Protein AF-A0A832K0Z1-F1 (afdb_monomer_lite)

Sequence (562 aa):
MSAGTPLAAMGTFWYVYLSALVFGLGACLGSFLNVCIHRIPRGCSVVTPGSHCPACQHAIAWYDNIPLVSFFALRARCRHCGGRIAPRYVTVELLTAVLFLLVWFKFGSPDSSRPLSLAPVTALVYVPVYWLVVFGLLLATFVDFEHMIIPDRVSLGGIAAGLLLSAVLPGLHGASGPWRGMAAAVLGAVVGAGTLWICGELGRLVLRKDAMGLGDVKLLGAIGAFFAEIDKFLADTKNDKFLAPWTDGLAKARRELGEATDWLITNALADPDQAGAASYDYLYLMALTALAATWAGVVATAKAKLDKGDGDKAFLETKIATARYFLARVLPESSAHLAKLRSGAAPVMALAASFVWGILSILLSPCHLASIPLIVGFIDEQGRISTKRAFVIALLFSLGILVTIGLIGLITAAAGRMMGDVGPWGNYLVAAVFIVVGLHLLDIVPLPFGGPGQPGMKRKGMLAAFILGLVFGVALGPCTFAYMAPMLAVVFSLAPSQLWYGILLLLVYGIGHCSVIVFAGTFTEAIQHFLNWNERSKGSVMVKKVCGVLVILAGVYMVFSK

Foldseek 3Di:
DDPDDPQQPDDPVRLVVVLVVLLQVLLLLLLLLVLLLVALVVVHDSPPDADADPPPRHHQDPVCSRGPPNCVVCVQADPPPRDGHDCSSNVSSNVSSVVLSVLCVQQDAPDPPDDDDHHYNPPPVCSVVVSLVVSLVSSQVSNCVVPVDGRPCSVVVNLVVCLVCQLVCVVVVVDPHSVVSNVVSVVVVCCLVVQLVVVQVVQCVVVVDNDDDSVVSSVVVVLVVVLVVLVVVLVVCVPPPVLVLLSVLLVVLSVLLVVLVVLCVVPCVVPVQLCVQLVVLNVLSVVLSVVSSVLSVLLVVLVVCVVVVHDDVVVSVVSVVVSVCCSVPPSVCSVVSSVSSNVGNVLVVLLVVLLVLLQCLQVLQLLNVVCLVVLLVLLVVLPDDDLVQLLLLLLLLLVLLVVLLVVVVVVVVVVVVVVVVVPLPVLLVLLVVLLVVLCCLQVNDVDVCDDPDPPPPPDDDNVSSNVNSNVSSVVCNSSSCVSCVVLVVVLVVCCVPHNPSSVSSVVSSSCSNSVVSSVSSSPSPVNVVVVVVVVVDCVSSVSSNVVSVVSNVVSVVSNVPD

Radius of gyration: 34.66 Å; chains: 1; bounding box: 70×63×98 Å

Structure (mmCIF, N/CA/C/O backbone):
data_AF-A0A832K0Z1-F1
#
_entry.id   AF-A0A832K0Z1-F1
#
loop_
_atom_site.group_PDB
_atom_site.id
_atom_site.type_symbol
_atom_site.label_atom_id
_atom_site.label_alt_id
_atom_site.label_comp_id
_atom_site.label_asym_id
_atom_site.label_entity_id
_atom_site.label_seq_id
_atom_site.pdbx_PDB_ins_code
_atom_site.Cartn_x
_atom_site.Cartn_y
_atom_site.Cartn_z
_atom_site.occupancy
_atom_site.B_iso_or_equiv
_atom_site.auth_seq_id
_atom_site.auth_comp_id
_atom_site.auth_asym_id
_atom_site.auth_atom_id
_atom_site.pdbx_PDB_model_num
ATOM 1 N N . MET A 1 1 ? 27.753 13.240 -47.740 1.00 33.22 1 MET A N 1
ATOM 2 C CA . MET A 1 1 ? 27.176 14.454 -47.123 1.00 33.22 1 MET A CA 1
ATOM 3 C C . MET A 1 1 ? 25.951 14.021 -46.331 1.00 33.22 1 MET A C 1
ATOM 5 O O . MET A 1 1 ? 24.882 13.861 -46.902 1.00 33.22 1 MET A O 1
ATOM 9 N N . SER A 1 2 ? 26.134 13.673 -45.057 1.00 31.44 2 SER A N 1
ATOM 10 C CA . SER A 1 2 ? 25.045 13.246 -44.174 1.00 31.44 2 SER A CA 1
ATOM 11 C C . SER A 1 2 ? 24.226 14.466 -43.771 1.00 31.44 2 SER A C 1
ATOM 13 O O . SER A 1 2 ? 24.762 15.393 -43.169 1.00 31.44 2 SER A O 1
ATOM 15 N N . ALA A 1 3 ? 22.940 14.471 -44.119 1.00 34.50 3 ALA A N 1
ATOM 16 C CA . ALA A 1 3 ? 21.990 15.464 -43.646 1.00 34.50 3 ALA A CA 1
ATOM 17 C C . ALA A 1 3 ? 21.943 15.412 -42.110 1.00 34.50 3 ALA A C 1
ATOM 19 O O . ALA A 1 3 ? 21.364 14.494 -41.529 1.00 34.50 3 ALA A O 1
ATOM 20 N N . GLY A 1 4 ? 22.612 16.361 -41.453 1.00 40.56 4 GLY A N 1
ATOM 21 C CA . GLY A 1 4 ? 22.452 16.585 -40.021 1.00 40.56 4 GLY A CA 1
ATOM 22 C C . GLY A 1 4 ? 20.985 16.889 -39.736 1.00 40.56 4 GLY A C 1
ATOM 23 O O . GLY A 1 4 ? 20.356 17.665 -40.457 1.00 40.56 4 GLY A O 1
ATOM 24 N N . THR A 1 5 ? 20.409 16.245 -38.723 1.00 49.22 5 THR A N 1
ATOM 25 C CA . THR A 1 5 ? 19.033 16.529 -38.316 1.00 49.22 5 THR A CA 1
ATOM 26 C C . THR A 1 5 ? 18.926 18.006 -37.903 1.00 49.22 5 THR A C 1
ATOM 28 O O . THR A 1 5 ? 19.802 18.506 -37.195 1.00 49.22 5 THR A O 1
ATOM 31 N N . PRO A 1 6 ? 17.866 18.734 -38.301 1.00 49.72 6 PRO A N 1
ATOM 32 C CA . PRO A 1 6 ? 17.758 20.185 -38.093 1.00 49.72 6 PRO A CA 1
ATOM 33 C C . PRO A 1 6 ? 17.802 20.627 -36.615 1.00 49.72 6 PRO A C 1
ATOM 35 O O . PRO A 1 6 ? 18.043 21.798 -36.335 1.00 49.72 6 PRO A O 1
ATOM 38 N N . LEU A 1 7 ? 17.632 19.703 -35.658 1.00 49.31 7 LEU A N 1
ATOM 39 C CA . LEU A 1 7 ? 17.769 19.971 -34.219 1.00 49.31 7 LEU A CA 1
ATOM 40 C C . LEU A 1 7 ? 19.206 20.001 -33.693 1.00 49.31 7 LEU A C 1
ATOM 42 O O . LEU A 1 7 ? 19.430 20.582 -32.631 1.00 49.31 7 LEU A O 1
ATOM 46 N N . ALA A 1 8 ? 20.169 19.399 -34.394 1.00 46.59 8 ALA A N 1
ATOM 47 C CA . ALA A 1 8 ? 21.570 19.423 -33.969 1.00 46.59 8 ALA A CA 1
ATOM 48 C C . ALA A 1 8 ? 22.172 20.842 -34.050 1.00 46.59 8 ALA A C 1
ATOM 50 O O . ALA A 1 8 ? 23.127 21.144 -33.349 1.00 46.59 8 ALA A O 1
ATOM 51 N N . ALA A 1 9 ? 21.567 21.731 -34.848 1.00 47.88 9 ALA A N 1
ATOM 52 C CA . ALA A 1 9 ? 21.962 23.132 -34.996 1.00 47.88 9 ALA A CA 1
ATOM 53 C C . ALA A 1 9 ? 21.163 24.108 -34.101 1.00 47.88 9 ALA A C 1
ATOM 55 O O . ALA A 1 9 ? 21.347 25.322 -34.192 1.00 47.88 9 ALA A O 1
ATOM 56 N N . MET A 1 10 ? 20.249 23.622 -33.249 1.00 57.31 10 MET A N 1
ATOM 57 C CA . MET A 1 10 ? 19.430 24.498 -32.402 1.00 57.31 10 MET A CA 1
ATOM 58 C C . MET A 1 10 ? 20.206 24.965 -31.167 1.00 57.31 10 MET A C 1
ATOM 60 O O . MET A 1 10 ? 20.508 24.182 -30.258 1.00 57.31 10 MET A O 1
ATOM 64 N N . GLY A 1 11 ? 20.473 26.272 -31.101 1.00 60.84 11 GLY A N 1
ATOM 65 C CA . GLY A 1 11 ? 21.046 26.923 -29.923 1.00 60.84 11 GLY A CA 1
ATOM 66 C C . GLY A 1 11 ? 20.233 26.655 -28.648 1.00 60.84 11 GLY A C 1
ATOM 67 O O . GLY A 1 11 ? 19.030 26.392 -28.696 1.00 60.84 11 GLY A O 1
ATOM 68 N N . THR A 1 12 ? 20.888 26.725 -27.485 1.00 66.75 12 THR A N 1
ATOM 69 C CA . THR A 1 12 ? 20.299 26.393 -26.167 1.00 66.75 12 THR A CA 1
ATOM 70 C C . THR A 1 12 ? 19.013 27.157 -25.870 1.00 66.75 12 THR A C 1
ATOM 72 O O . THR A 1 12 ? 18.076 26.587 -25.318 1.00 66.75 12 THR A O 1
ATOM 75 N N . PHE A 1 13 ? 18.921 28.403 -26.335 1.00 71.81 13 PHE A N 1
ATOM 76 C CA . PHE A 1 13 ? 17.697 29.197 -26.279 1.00 71.81 13 PHE A CA 1
ATOM 77 C C . PHE A 1 13 ? 16.500 28.501 -26.953 1.00 71.81 13 PHE A C 1
ATOM 79 O O . PHE A 1 13 ? 15.427 28.396 -26.365 1.00 71.81 13 PHE A O 1
ATOM 86 N N . TRP A 1 14 ? 16.691 27.963 -28.159 1.00 73.56 14 TRP A N 1
ATOM 87 C CA . TRP A 1 14 ? 15.630 27.333 -28.947 1.00 73.56 14 TRP A CA 1
ATOM 88 C C . TRP A 1 14 ? 15.190 25.986 -28.389 1.00 73.56 14 TRP A C 1
ATOM 90 O O . TRP A 1 14 ? 14.004 25.666 -28.403 1.00 73.56 14 TRP A O 1
ATOM 100 N N . TYR A 1 15 ? 16.118 25.241 -27.796 1.00 72.81 15 TYR A N 1
ATOM 101 C CA . TYR A 1 15 ? 15.786 24.017 -27.079 1.00 72.81 15 TYR A CA 1
ATOM 102 C C . TYR A 1 15 ? 14.936 24.284 -25.829 1.00 72.81 15 TYR A C 1
ATOM 104 O O . TYR A 1 15 ? 13.925 23.614 -25.615 1.00 72.81 15 TYR A O 1
ATOM 112 N N . VAL A 1 16 ? 15.313 25.279 -25.018 1.00 77.44 16 VAL A N 1
ATOM 113 C CA . VAL A 1 16 ? 14.545 25.672 -23.825 1.00 77.44 16 VAL A CA 1
ATOM 114 C C . VAL A 1 16 ? 13.165 26.192 -24.223 1.00 77.44 16 VAL A C 1
ATOM 116 O O . VAL A 1 16 ? 12.166 25.775 -23.641 1.00 77.44 16 VAL A O 1
ATOM 119 N N . TYR A 1 17 ? 13.097 27.031 -25.256 1.00 81.12 17 TYR A N 1
ATOM 120 C CA . TYR A 1 17 ? 11.842 27.554 -25.785 1.00 81.12 17 TYR A CA 1
ATOM 121 C C . TYR A 1 17 ? 10.898 26.438 -26.262 1.00 81.12 17 TYR A C 1
ATOM 123 O O . TYR A 1 17 ? 9.751 26.377 -25.823 1.00 81.12 17 TYR A O 1
ATOM 131 N N . LEU A 1 18 ? 11.378 25.504 -27.091 1.00 83.38 18 LEU A N 1
ATOM 132 C CA . LEU A 1 18 ? 10.570 24.368 -27.543 1.00 83.38 18 LEU A CA 1
ATOM 133 C C . LEU A 1 18 ? 10.143 23.460 -26.389 1.00 83.38 18 LEU A C 1
ATOM 135 O O . LEU A 1 18 ? 9.006 23.007 -26.361 1.00 83.38 18 LEU A O 1
ATOM 139 N N . SER A 1 19 ? 11.021 23.225 -25.415 1.00 84.75 19 SER A N 1
ATOM 140 C CA . SER A 1 19 ? 10.693 22.427 -24.229 1.00 84.75 19 SER A CA 1
ATOM 141 C C . SER A 1 19 ? 9.574 23.080 -23.408 1.00 84.75 19 SER A C 1
ATOM 143 O O . SER A 1 19 ? 8.658 22.396 -22.955 1.00 84.75 19 SER A O 1
ATOM 145 N N . ALA A 1 20 ? 9.593 24.411 -23.276 1.00 87.75 20 ALA A N 1
ATOM 146 C CA . ALA A 1 20 ? 8.511 25.162 -22.647 1.00 87.75 20 ALA A CA 1
ATOM 147 C C . ALA A 1 20 ? 7.203 25.073 -23.453 1.00 87.75 20 ALA A C 1
ATOM 149 O O . ALA A 1 20 ? 6.137 24.888 -22.865 1.00 87.75 20 ALA A O 1
ATOM 150 N N . LEU A 1 21 ? 7.272 25.128 -24.789 1.00 90.31 21 LEU A N 1
ATOM 151 C CA . LEU A 1 21 ? 6.102 24.923 -25.649 1.00 90.31 21 LEU A CA 1
ATOM 152 C C . LEU A 1 21 ? 5.527 23.508 -25.525 1.00 90.31 21 LEU A C 1
ATOM 154 O O . LEU A 1 21 ? 4.311 23.359 -25.453 1.00 90.31 21 LEU A O 1
ATOM 158 N N . VAL A 1 22 ? 6.372 22.477 -25.459 1.00 90.25 22 VAL A N 1
ATOM 159 C CA . VAL A 1 22 ? 5.945 21.084 -25.252 1.00 90.25 22 VAL A CA 1
ATOM 160 C C . VAL A 1 22 ? 5.261 20.919 -23.903 1.00 90.25 22 VAL A C 1
ATOM 162 O O . VAL A 1 22 ? 4.205 20.295 -23.825 1.00 90.25 22 VAL A O 1
ATOM 165 N N . PHE A 1 23 ? 5.832 21.499 -22.848 1.00 93.62 23 PHE A N 1
ATOM 166 C CA . PHE A 1 23 ? 5.215 21.488 -21.528 1.00 93.62 23 PHE A CA 1
ATOM 167 C C . PHE A 1 23 ? 3.840 22.173 -21.556 1.00 93.62 23 PHE A C 1
ATOM 169 O O . PHE A 1 23 ? 2.861 21.609 -21.069 1.00 93.62 23 PHE A O 1
ATOM 176 N N . GLY A 1 24 ? 3.741 23.346 -22.192 1.00 94.19 24 GLY A N 1
ATOM 177 C CA . GLY A 1 24 ? 2.475 24.057 -22.378 1.00 94.19 24 GLY A CA 1
ATOM 178 C C . GLY A 1 24 ? 1.447 23.245 -23.172 1.00 94.19 24 GLY A C 1
ATOM 179 O O . GLY A 1 24 ? 0.300 23.124 -22.750 1.00 94.19 24 GLY A O 1
ATOM 180 N N . LEU A 1 25 ? 1.862 22.621 -24.279 1.00 94.50 25 LEU A N 1
ATOM 181 C CA . LEU A 1 25 ? 1.017 21.736 -25.083 1.00 94.50 25 LEU A CA 1
ATOM 182 C C . LEU A 1 25 ? 0.507 20.547 -24.261 1.00 94.50 25 LEU A C 1
ATOM 184 O O . LEU A 1 25 ? -0.684 20.244 -24.298 1.00 94.50 25 LEU A O 1
ATOM 188 N N . GLY A 1 26 ? 1.390 19.894 -23.503 1.00 94.94 26 GLY A N 1
ATOM 189 C CA . GLY A 1 26 ? 1.024 18.785 -22.630 1.00 94.94 26 GLY A CA 1
ATOM 190 C C . GLY A 1 26 ? 0.045 19.210 -21.533 1.00 94.94 26 GLY A C 1
ATOM 191 O O . GLY A 1 26 ? -0.903 18.480 -21.256 1.00 94.94 26 GLY A O 1
ATOM 192 N N . ALA A 1 27 ? 0.190 20.416 -20.976 1.00 95.06 27 ALA A N 1
ATOM 193 C CA . ALA A 1 27 ? -0.764 20.962 -20.012 1.00 95.06 27 ALA A CA 1
ATOM 194 C C . ALA A 1 27 ? -2.139 21.240 -20.655 1.00 95.06 27 ALA A C 1
ATOM 196 O O . ALA A 1 27 ? -3.169 20.875 -20.087 1.00 95.06 27 ALA A O 1
ATOM 197 N N . CYS A 1 28 ? -2.176 21.805 -21.868 1.00 94.12 28 CYS A N 1
ATOM 198 C CA . CYS A 1 28 ? -3.414 22.017 -22.630 1.00 94.12 28 CYS A CA 1
ATOM 199 C C . CYS A 1 28 ? -4.123 20.697 -22.965 1.00 94.12 28 CYS A C 1
ATOM 201 O O . CYS A 1 28 ? -5.333 20.571 -22.770 1.00 94.12 28 CYS A O 1
ATOM 203 N N . LEU A 1 29 ? -3.373 19.692 -23.426 1.00 95.00 29 LEU A N 1
ATOM 204 C CA . LEU A 1 29 ? -3.913 18.362 -23.704 1.00 95.00 29 LEU A CA 1
ATOM 205 C C . LEU A 1 29 ? -4.348 17.642 -22.424 1.00 95.00 29 LEU A C 1
ATOM 207 O O . LEU A 1 29 ? -5.360 16.952 -22.449 1.00 95.00 29 LEU A O 1
ATOM 211 N N . GLY A 1 30 ? -3.662 17.851 -21.299 1.00 94.50 30 GLY A N 1
ATOM 212 C CA . GLY A 1 30 ? -4.098 17.368 -19.986 1.00 94.50 30 GLY A CA 1
ATOM 213 C C . GLY A 1 30 ? -5.402 18.024 -19.514 1.00 94.50 30 GLY A C 1
ATOM 214 O O . GLY A 1 30 ? -6.266 17.361 -18.941 1.00 94.50 30 GLY A O 1
ATOM 215 N N . SER A 1 31 ? -5.611 19.305 -19.821 1.00 92.94 31 SER A N 1
ATOM 216 C CA . SER A 1 31 ? -6.884 19.985 -19.549 1.00 92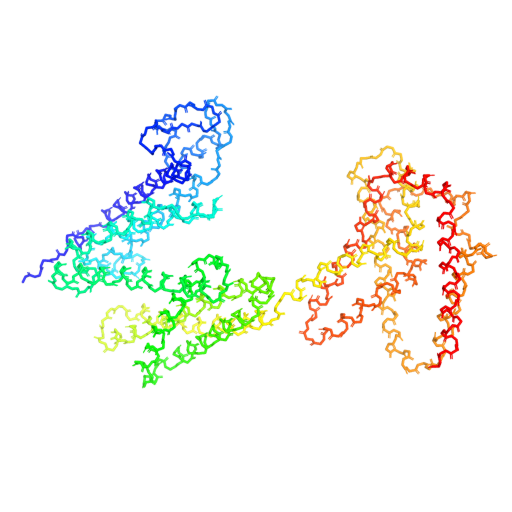.94 31 SER A CA 1
ATOM 217 C C . SER A 1 31 ? -8.021 19.395 -20.394 1.00 92.94 31 SER A C 1
ATOM 219 O O . SER A 1 31 ? -9.090 19.072 -19.872 1.00 92.94 31 SER A O 1
ATOM 221 N N . PHE A 1 32 ? -7.769 19.115 -21.678 1.00 93.25 32 PHE A N 1
ATOM 222 C CA . PHE A 1 32 ? -8.713 18.376 -22.524 1.00 93.25 32 PHE A CA 1
ATOM 223 C C . PHE A 1 32 ? -8.950 16.939 -22.027 1.00 93.25 32 PHE A C 1
ATOM 225 O O . PHE A 1 32 ? -10.080 16.451 -22.038 1.00 93.25 32 PHE A O 1
ATOM 232 N N . LEU A 1 33 ? -7.917 16.272 -21.508 1.00 93.12 33 LEU A N 1
ATOM 233 C CA . LEU A 1 33 ? -8.021 14.927 -20.951 1.00 93.12 33 LEU A CA 1
ATOM 234 C C . LEU A 1 33 ? -9.003 14.872 -19.774 1.00 93.12 33 LEU A C 1
ATOM 236 O O . LEU A 1 33 ? -9.778 13.925 -19.679 1.00 93.12 33 LEU A O 1
ATOM 240 N N . ASN A 1 34 ? -9.064 15.912 -18.935 1.00 92.19 34 ASN A N 1
ATOM 241 C CA . ASN A 1 34 ? -10.079 16.018 -17.881 1.00 92.19 34 ASN A CA 1
ATOM 242 C C . ASN A 1 34 ? -11.516 16.028 -18.436 1.00 92.19 34 ASN A C 1
ATOM 244 O O . ASN A 1 34 ? -12.415 15.443 -17.824 1.00 92.19 34 ASN A O 1
ATOM 248 N N . VAL A 1 35 ? -11.742 16.651 -19.599 1.00 91.00 35 VAL A N 1
ATOM 249 C CA . VAL A 1 35 ? -13.040 16.611 -20.294 1.00 91.00 35 VAL A CA 1
ATOM 250 C C . VAL A 1 35 ? -13.340 15.187 -20.760 1.00 91.00 35 VAL A C 1
ATOM 252 O O . VAL A 1 35 ? -14.440 14.686 -20.518 1.00 91.00 35 VAL A O 1
ATOM 255 N N . CYS A 1 36 ? -12.361 14.513 -21.367 1.00 90.81 36 CYS A N 1
ATOM 256 C CA . CYS A 1 36 ? -12.483 13.126 -21.815 1.00 90.81 36 CYS A CA 1
ATOM 257 C C . CYS A 1 36 ? -12.795 12.164 -20.657 1.00 90.81 36 CYS A C 1
ATOM 259 O O . CYS A 1 36 ? -13.763 11.410 -20.751 1.00 90.81 36 CYS A O 1
ATOM 261 N N . ILE A 1 37 ? -12.042 12.240 -19.553 1.00 90.94 37 ILE A N 1
ATOM 262 C CA . ILE A 1 37 ? -12.227 11.409 -18.350 1.00 90.94 37 ILE A CA 1
ATOM 263 C C . ILE A 1 37 ? -13.640 11.587 -17.790 1.00 90.94 37 ILE A C 1
ATOM 265 O O . ILE A 1 37 ? -14.306 10.617 -17.442 1.00 90.94 37 ILE A O 1
ATOM 269 N N . HIS A 1 38 ? -14.143 12.823 -17.745 1.00 88.12 38 HIS A N 1
ATOM 270 C CA . HIS A 1 38 ? -15.476 13.076 -17.216 1.00 88.12 38 HIS A CA 1
ATOM 271 C C . HIS A 1 38 ? -16.596 12.603 -18.160 1.00 88.12 38 HIS A C 1
ATOM 273 O O . HIS A 1 38 ? -17.586 12.031 -17.696 1.00 88.12 38 HIS A O 1
ATOM 279 N N . ARG A 1 39 ? -16.472 12.852 -19.471 1.00 89.31 39 ARG A N 1
ATOM 280 C CA . ARG A 1 39 ? -17.581 12.719 -20.434 1.00 89.31 39 ARG A CA 1
ATOM 281 C C . ARG A 1 39 ? -17.671 11.364 -21.127 1.00 89.31 39 ARG A C 1
ATOM 283 O O . ARG A 1 39 ? -18.786 10.895 -21.341 1.00 89.31 39 ARG A O 1
ATOM 290 N N . ILE A 1 40 ? -16.544 10.732 -21.459 1.00 88.38 40 ILE A N 1
ATOM 291 C CA . ILE A 1 40 ? -16.526 9.468 -22.217 1.00 88.38 40 ILE A CA 1
ATOM 292 C C . ILE A 1 40 ? -17.253 8.334 -21.474 1.00 88.38 40 ILE A C 1
ATOM 294 O O . ILE A 1 40 ? -18.103 7.702 -22.103 1.00 88.38 40 ILE A O 1
ATOM 298 N N . PRO A 1 41 ? -17.034 8.107 -20.161 1.00 86.00 41 PRO A N 1
ATOM 299 C CA . PRO A 1 41 ? -17.744 7.057 -19.417 1.00 86.00 41 PRO A CA 1
ATOM 300 C C . PRO A 1 41 ? -19.250 7.314 -19.309 1.00 86.00 41 PRO A C 1
ATOM 302 O O . PRO A 1 41 ? -20.037 6.390 -19.151 1.00 86.00 41 PRO A O 1
ATOM 305 N N . ARG A 1 42 ? -19.657 8.586 -19.404 1.00 85.81 42 ARG A N 1
ATOM 306 C CA . ARG A 1 42 ? -21.053 9.037 -19.299 1.00 85.81 42 ARG A CA 1
ATOM 307 C C . ARG A 1 42 ? -21.763 9.098 -20.656 1.00 85.81 42 ARG A C 1
ATOM 309 O O . ARG A 1 42 ? -22.910 9.519 -20.717 1.00 85.81 42 ARG A O 1
ATOM 316 N N . GLY A 1 43 ? -21.085 8.729 -21.747 1.00 83.62 43 GLY A N 1
ATOM 317 C CA . GLY A 1 43 ? -21.636 8.791 -23.104 1.00 83.62 43 GLY A CA 1
ATOM 318 C C . GLY A 1 43 ? -21.855 10.212 -23.643 1.00 83.62 43 GLY A C 1
ATOM 319 O O . GLY A 1 43 ? -22.454 10.369 -24.706 1.00 83.62 43 GLY A O 1
ATOM 320 N N . CYS A 1 44 ? -21.361 11.245 -22.955 1.00 85.00 44 CYS A N 1
ATOM 321 C CA . CYS A 1 44 ? -21.541 12.643 -23.344 1.00 85.00 44 CYS A CA 1
ATOM 322 C C . CYS A 1 44 ? -20.598 13.043 -24.493 1.00 85.00 44 CYS A C 1
ATOM 324 O O . CYS A 1 44 ? -19.491 12.517 -24.632 1.00 85.00 44 CYS A O 1
ATOM 326 N N . SER A 1 45 ? -21.002 14.033 -25.295 1.00 86.50 45 SER A N 1
ATOM 327 C CA . SER A 1 45 ? -20.142 14.600 -26.344 1.00 86.50 45 SER A CA 1
ATOM 328 C C . SER A 1 45 ? -18.950 15.356 -25.743 1.00 86.50 45 SER A C 1
ATOM 330 O O . SER A 1 45 ? -19.103 16.186 -24.845 1.00 86.50 45 SER A O 1
ATOM 332 N N . VAL A 1 46 ? -17.747 15.089 -26.258 1.00 87.38 46 VAL A N 1
ATOM 333 C CA . VAL A 1 46 ? -16.505 15.789 -25.870 1.00 87.38 46 VAL A CA 1
ATOM 334 C C . VAL A 1 46 ? -16.322 17.128 -26.589 1.00 87.38 46 VAL A C 1
ATOM 336 O O . VAL A 1 46 ? -15.518 17.940 -26.148 1.00 87.38 46 VAL A O 1
ATOM 339 N N . VAL A 1 47 ? -17.072 17.364 -27.670 1.00 86.06 47 VAL A N 1
ATOM 340 C CA . VAL A 1 47 ? -16.932 18.554 -28.527 1.00 86.06 47 VAL A CA 1
ATOM 341 C C . VAL A 1 47 ? -17.942 19.635 -28.147 1.00 86.06 47 VAL A C 1
ATOM 343 O O . VAL A 1 47 ? -17.602 20.813 -28.099 1.00 86.06 47 VAL A O 1
ATOM 346 N N . THR A 1 48 ? -19.184 19.247 -27.850 1.00 81.56 48 THR A N 1
ATOM 347 C CA . THR A 1 48 ? -20.288 20.182 -27.590 1.00 81.56 48 THR A CA 1
ATOM 348 C C . THR A 1 48 ? -21.139 19.713 -26.410 1.00 81.56 48 THR A C 1
ATOM 350 O O . THR A 1 48 ? -21.527 18.544 -26.394 1.00 81.56 48 THR A O 1
ATOM 353 N N . PRO A 1 49 ? -21.494 20.585 -25.450 1.00 83.38 49 PRO A N 1
ATOM 354 C CA . PRO A 1 49 ? -21.117 21.998 -25.331 1.00 83.38 49 PRO A CA 1
ATOM 355 C C . PRO A 1 49 ? -19.694 22.172 -24.741 1.00 83.38 49 PRO A C 1
ATOM 357 O O . PRO A 1 49 ? -19.037 21.173 -24.433 1.00 83.38 49 PRO A O 1
ATOM 360 N N . GLY A 1 50 ? -19.183 23.411 -24.678 1.00 83.62 50 GLY A N 1
ATOM 361 C CA . GLY A 1 50 ? -17.797 23.744 -24.285 1.00 83.62 50 GLY A CA 1
ATOM 362 C C . GLY A 1 50 ? -17.416 23.364 -22.842 1.00 83.62 50 GLY A C 1
ATOM 363 O O . GLY A 1 50 ? -18.052 22.528 -22.217 1.00 83.62 50 GLY A O 1
ATOM 364 N N . SER A 1 51 ? -16.353 23.923 -22.265 1.00 84.00 51 SER A N 1
ATOM 365 C CA . SER A 1 51 ? -16.042 23.664 -20.845 1.00 84.00 51 SER A CA 1
ATOM 366 C C . SER A 1 51 ? -17.029 24.408 -19.936 1.00 84.00 51 SER A C 1
ATOM 368 O O . SER A 1 51 ? -17.238 25.608 -20.104 1.00 84.00 51 SER A O 1
ATOM 370 N N . HIS A 1 52 ? -17.624 23.725 -18.956 1.00 87.50 52 HIS A N 1
ATOM 371 C CA . HIS A 1 52 ? -18.566 24.321 -17.996 1.00 87.50 52 HIS A CA 1
ATOM 372 C C . HIS A 1 52 ? -18.320 23.795 -16.587 1.00 87.50 52 HIS A C 1
ATOM 374 O O . HIS A 1 52 ? -17.835 22.678 -16.393 1.00 87.50 52 HIS A O 1
ATOM 380 N N . CYS A 1 53 ? -18.690 24.598 -15.592 1.00 84.69 53 CYS A N 1
ATOM 381 C CA . CYS A 1 53 ? -18.607 24.186 -14.199 1.00 84.69 53 CYS A CA 1
ATOM 382 C C . CYS A 1 53 ? -19.631 23.073 -13.903 1.00 84.69 53 CYS A C 1
ATOM 384 O O . CYS A 1 53 ? -20.817 23.274 -14.157 1.00 84.69 53 CYS A O 1
ATOM 386 N N . PRO A 1 54 ? -19.244 21.940 -13.288 1.00 80.25 54 PRO A N 1
ATOM 387 C CA . PRO A 1 54 ? -20.185 20.859 -12.987 1.00 80.25 54 PRO A CA 1
ATOM 388 C C . PRO A 1 54 ? -21.259 21.254 -11.959 1.00 80.25 54 PRO A C 1
ATOM 390 O O . PRO A 1 54 ? -22.343 20.681 -11.972 1.00 80.25 54 PRO A O 1
ATOM 393 N N . ALA A 1 55 ? -20.984 22.238 -11.092 1.00 82.56 55 ALA A N 1
ATOM 394 C CA . ALA A 1 55 ? -21.910 22.663 -10.041 1.00 82.56 55 ALA A CA 1
ATOM 395 C C . ALA A 1 55 ? -22.975 23.657 -10.532 1.00 82.56 55 ALA A C 1
ATOM 397 O O . ALA A 1 55 ? -24.142 23.512 -10.191 1.00 82.56 55 ALA A O 1
ATOM 398 N N . CYS A 1 56 ? -22.588 24.668 -11.318 1.00 85.88 56 CYS A N 1
ATOM 399 C CA . CYS A 1 56 ? -23.509 25.722 -11.769 1.00 85.88 56 CYS A CA 1
ATOM 400 C C . CYS A 1 56 ? -23.793 25.720 -13.273 1.00 85.88 56 CYS A C 1
ATOM 402 O O . CYS A 1 56 ? -24.548 26.566 -13.736 1.00 85.88 56 CYS A O 1
ATOM 404 N N . GLN A 1 57 ? -23.167 24.821 -14.039 1.00 85.69 57 GLN A N 1
ATOM 405 C CA . GLN A 1 57 ? -23.306 24.688 -15.497 1.00 85.69 57 GLN A CA 1
ATOM 406 C C . GLN A 1 57 ? -22.962 25.953 -16.306 1.00 85.69 57 GLN A C 1
ATOM 408 O O . GLN A 1 57 ? -23.132 25.977 -17.521 1.00 85.69 57 GLN A O 1
ATOM 413 N N . HIS A 1 58 ? -22.415 26.991 -15.665 1.00 86.94 58 HIS A N 1
ATOM 414 C CA . HIS A 1 58 ? -21.947 28.188 -16.353 1.00 86.94 58 HIS A CA 1
ATOM 415 C C . HIS A 1 58 ? -20.714 27.862 -17.204 1.00 86.94 58 HIS A C 1
ATOM 417 O O . HIS A 1 58 ? -19.816 27.134 -16.756 1.00 86.94 58 HIS A O 1
ATOM 423 N N . ALA A 1 59 ? -20.671 28.408 -18.421 1.00 87.44 59 ALA A N 1
ATOM 424 C CA . ALA A 1 59 ? -19.542 28.251 -19.329 1.00 87.44 59 ALA A CA 1
ATOM 425 C C . ALA A 1 59 ? -18.272 28.859 -18.713 1.00 87.44 59 ALA A C 1
ATOM 427 O O . ALA A 1 59 ? -18.291 29.966 -18.177 1.00 87.44 59 ALA A O 1
ATOM 428 N N . ILE A 1 60 ? -17.164 28.122 -18.763 1.00 85.50 60 ILE A N 1
ATOM 429 C CA . ILE A 1 60 ? -15.880 28.575 -18.223 1.00 85.50 60 ILE A CA 1
ATOM 430 C C . ILE A 1 60 ? -15.238 29.506 -19.254 1.00 85.50 60 ILE A C 1
ATOM 432 O O . ILE A 1 60 ? -15.041 29.123 -20.408 1.00 85.50 60 ILE A O 1
ATOM 436 N N . ALA A 1 61 ? -14.911 30.733 -18.841 1.00 86.81 61 ALA A N 1
ATOM 437 C CA . ALA A 1 61 ? -14.189 31.679 -19.684 1.00 86.81 61 ALA A CA 1
ATOM 438 C C . ALA A 1 61 ? -12.796 31.134 -20.037 1.00 86.81 61 ALA A C 1
ATOM 440 O O . ALA A 1 61 ? -12.162 30.460 -19.228 1.00 86.81 61 ALA A O 1
ATOM 441 N N . TRP A 1 62 ? -12.282 31.460 -21.225 1.00 86.19 62 TRP A N 1
ATOM 442 C CA . TRP A 1 62 ? -11.013 30.906 -21.715 1.00 86.19 62 TRP A CA 1
ATOM 443 C C . TRP A 1 62 ? -9.825 31.159 -20.764 1.00 86.19 62 TRP A C 1
ATOM 445 O O . TRP A 1 62 ? -8.982 30.282 -20.601 1.00 86.19 62 TRP A O 1
ATOM 455 N N . TYR A 1 63 ? -9.783 32.311 -20.082 1.00 87.00 63 TYR A N 1
ATOM 456 C CA . TYR A 1 63 ? -8.731 32.658 -19.113 1.00 87.00 63 TYR A CA 1
ATOM 457 C C . TYR A 1 63 ? -8.889 31.957 -17.751 1.00 87.00 63 TYR A C 1
ATOM 459 O O . TYR A 1 63 ? -7.928 31.841 -16.991 1.00 87.00 63 TYR A O 1
ATOM 467 N N . ASP A 1 64 ? -10.089 31.464 -17.436 1.00 86.12 64 ASP A N 1
ATOM 468 C CA . ASP A 1 64 ? -10.350 30.616 -16.268 1.00 86.12 64 ASP A CA 1
ATOM 469 C C . ASP A 1 64 ? -10.069 29.128 -16.577 1.00 86.12 64 ASP A C 1
ATOM 471 O O . ASP A 1 64 ? -10.168 28.286 -15.686 1.00 86.12 64 ASP A O 1
ATOM 475 N N . ASN A 1 65 ? -9.682 28.816 -17.821 1.00 87.31 65 ASN A N 1
ATOM 476 C CA . ASN A 1 65 ? -9.316 27.484 -18.301 1.00 87.31 65 ASN A CA 1
ATOM 477 C C . ASN A 1 65 ? -7.826 27.382 -18.700 1.00 87.31 65 ASN A C 1
ATOM 479 O O . ASN A 1 65 ? -7.462 26.501 -19.477 1.00 87.31 65 ASN A O 1
ATOM 483 N N . ILE A 1 66 ? -6.967 28.294 -18.218 1.00 90.94 66 ILE A N 1
ATOM 484 C CA . ILE A 1 66 ? -5.514 28.230 -18.434 1.00 90.94 66 ILE A CA 1
ATOM 485 C C . ILE A 1 66 ? -4.953 27.117 -17.530 1.00 90.94 66 ILE A C 1
ATOM 487 O O . ILE A 1 66 ? -5.010 27.255 -16.300 1.00 90.94 66 ILE A O 1
ATOM 491 N N . PRO A 1 67 ? -4.396 26.032 -18.104 1.00 89.00 67 PRO A N 1
ATOM 492 C CA . PRO A 1 67 ? -3.928 24.882 -17.336 1.00 89.00 67 PRO A CA 1
ATOM 493 C C . PRO A 1 67 ? -2.916 25.278 -16.261 1.00 89.00 67 PRO A C 1
ATOM 495 O O . PRO A 1 67 ? -2.087 26.164 -16.483 1.00 89.00 67 PRO A O 1
ATOM 498 N N . LEU A 1 68 ? -2.957 24.605 -15.109 1.00 91.06 68 LEU A N 1
ATOM 499 C CA . LEU A 1 68 ? -2.140 24.832 -13.907 1.00 91.06 68 LEU A CA 1
ATOM 500 C C . LEU A 1 68 ? -2.361 26.190 -13.222 1.00 91.06 68 LEU A C 1
ATOM 502 O O . LEU A 1 68 ? -2.523 26.241 -12.006 1.00 91.06 68 LEU A O 1
ATOM 506 N N . VAL A 1 69 ? -2.395 27.290 -13.972 1.00 91.69 69 VAL A N 1
ATOM 507 C CA . VAL A 1 69 ? -2.444 28.661 -13.447 1.00 91.69 69 VAL A CA 1
ATOM 508 C C . VAL A 1 69 ? -3.831 29.006 -12.912 1.00 91.69 69 VAL A C 1
ATOM 510 O O . VAL A 1 69 ? -3.941 29.521 -11.795 1.00 91.69 69 VAL A O 1
ATOM 513 N N . SER A 1 70 ? -4.897 28.706 -13.664 1.00 89.06 70 SER A N 1
ATOM 514 C CA . SER A 1 70 ? -6.257 29.116 -13.289 1.00 89.06 70 SER A CA 1
ATOM 515 C C . SER A 1 70 ? -6.703 28.501 -11.963 1.00 89.06 70 SER A C 1
ATOM 517 O O . SER A 1 70 ? -7.387 29.164 -11.190 1.00 89.06 70 SER A O 1
ATOM 519 N N . PHE A 1 71 ? -6.259 27.286 -11.624 1.00 88.75 71 PHE A N 1
ATOM 520 C CA . PHE A 1 71 ? -6.597 26.658 -10.343 1.00 88.75 71 PHE A CA 1
ATOM 521 C C . PHE A 1 71 ? -6.053 27.433 -9.136 1.00 88.75 71 PHE A C 1
ATOM 523 O O . PHE A 1 71 ? -6.787 27.669 -8.172 1.00 88.75 71 PHE A O 1
ATOM 530 N N . PHE A 1 72 ? -4.786 27.861 -9.188 1.00 90.88 72 PHE A N 1
ATOM 531 C CA . PHE A 1 72 ? -4.178 28.652 -8.115 1.00 90.88 72 PHE A CA 1
ATOM 532 C C . PHE A 1 72 ? -4.718 30.086 -8.101 1.00 90.88 72 PHE A C 1
ATOM 534 O O . PHE A 1 72 ? -5.042 30.600 -7.029 1.00 90.88 72 PHE A O 1
ATOM 541 N N . ALA A 1 73 ? -4.903 30.703 -9.273 1.00 91.56 73 ALA A N 1
ATOM 542 C CA . ALA A 1 73 ? -5.461 32.051 -9.396 1.00 91.56 73 ALA A CA 1
ATOM 543 C C . ALA A 1 73 ? -6.898 32.143 -8.847 1.00 91.56 73 ALA A C 1
ATOM 545 O O . ALA A 1 73 ? -7.246 33.101 -8.158 1.00 91.56 73 ALA A O 1
ATOM 546 N N . LEU A 1 74 ? -7.714 31.112 -9.083 1.00 88.88 74 LEU A N 1
ATOM 547 C CA . LEU A 1 74 ? -9.084 30.998 -8.579 1.00 88.88 74 LEU A CA 1
ATOM 548 C C . LEU A 1 74 ? -9.169 30.421 -7.152 1.00 88.88 74 LEU A C 1
ATOM 550 O O . LEU A 1 74 ? -10.266 30.227 -6.626 1.00 88.88 74 LEU A O 1
ATOM 554 N N . ARG A 1 75 ? -8.027 30.129 -6.507 1.00 90.06 75 ARG A N 1
ATOM 555 C CA . ARG A 1 75 ? -7.937 29.521 -5.164 1.00 90.06 75 ARG A CA 1
ATOM 556 C C . ARG A 1 75 ? -8.790 28.250 -5.025 1.00 90.06 75 ARG A C 1
ATOM 558 O O . ARG A 1 75 ? -9.476 28.063 -4.018 1.00 90.06 75 ARG A O 1
ATOM 565 N N . ALA A 1 76 ? 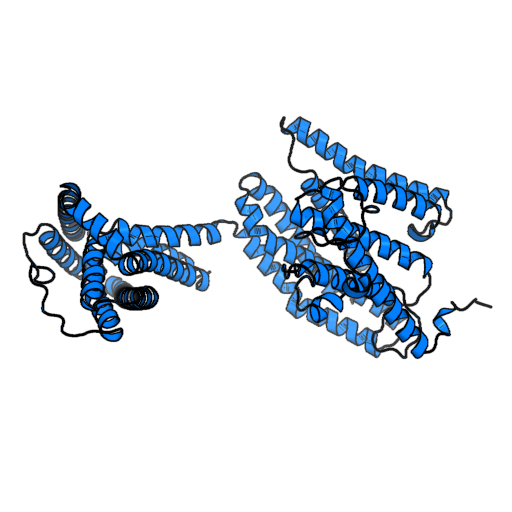-8.758 27.395 -6.051 1.00 89.06 76 ALA A N 1
ATOM 566 C CA . ALA A 1 76 ? -9.532 26.156 -6.154 1.00 89.06 76 ALA A CA 1
ATOM 567 C C . ALA A 1 76 ? -11.061 26.338 -6.029 1.00 89.06 76 ALA A C 1
ATOM 569 O O . ALA A 1 76 ? -11.762 25.433 -5.563 1.00 89.06 76 ALA A O 1
ATOM 570 N N . ARG A 1 77 ? -11.603 27.499 -6.422 1.00 90.31 77 ARG A N 1
ATOM 571 C CA . ARG A 1 77 ? -13.046 27.783 -6.389 1.00 90.31 77 ARG A CA 1
ATOM 572 C C . ARG A 1 77 ? -13.547 28.336 -7.716 1.00 90.31 77 ARG A C 1
ATOM 574 O O . ARG A 1 77 ? -12.881 29.132 -8.358 1.00 90.31 77 ARG A O 1
ATOM 581 N N . CYS A 1 78 ? -14.748 27.949 -8.124 1.00 88.69 78 CYS A N 1
ATOM 582 C CA . CYS A 1 78 ? -15.393 28.531 -9.295 1.00 88.69 78 CYS A CA 1
ATOM 583 C C . CYS A 1 78 ? -15.681 30.024 -9.065 1.00 88.69 78 CYS A C 1
ATOM 585 O O . CYS A 1 78 ? -16.234 30.392 -8.028 1.00 88.69 78 CYS A O 1
ATOM 587 N N . ARG A 1 79 ? -15.378 30.869 -10.058 1.00 89.06 79 ARG A N 1
ATOM 588 C CA . ARG A 1 79 ? -15.611 32.323 -10.015 1.00 89.06 79 ARG A CA 1
ATOM 589 C C . ARG A 1 79 ? -17.087 32.705 -9.838 1.00 89.06 79 ARG A C 1
ATOM 591 O O . ARG A 1 79 ? -17.369 33.696 -9.179 1.00 89.06 79 ARG A O 1
ATOM 598 N N . HIS A 1 80 ? -18.009 31.931 -10.415 1.00 88.44 80 HIS A N 1
ATOM 599 C CA . HIS A 1 80 ? -19.445 32.240 -10.406 1.00 88.44 80 HIS A CA 1
ATOM 600 C C . HIS A 1 80 ? -20.184 31.675 -9.186 1.00 88.44 80 HIS A C 1
ATOM 602 O O . HIS A 1 80 ? -20.951 32.390 -8.554 1.00 88.44 80 HIS A O 1
ATOM 608 N N . CYS A 1 81 ? -19.976 30.397 -8.846 1.00 88.31 81 CYS A N 1
ATOM 609 C CA . CYS A 1 81 ? -20.736 29.734 -7.776 1.00 88.31 81 CYS A CA 1
ATOM 610 C C . CYS A 1 81 ? -19.944 29.497 -6.483 1.00 88.31 81 CYS A C 1
ATOM 612 O O . CYS A 1 81 ? -20.500 28.988 -5.515 1.00 88.31 81 CYS A O 1
ATOM 614 N N . GLY A 1 82 ? -18.637 29.782 -6.459 1.00 87.31 82 GLY A N 1
ATOM 615 C CA . GLY A 1 82 ? -17.770 29.502 -5.309 1.00 87.31 82 GLY A CA 1
ATOM 616 C C . GLY A 1 82 ? -17.535 28.011 -5.021 1.00 87.31 82 GLY A C 1
ATOM 617 O O . GLY A 1 82 ? -16.829 27.683 -4.065 1.00 87.31 82 GLY A O 1
ATOM 618 N N . GLY A 1 83 ? -18.098 27.109 -5.835 1.00 86.56 83 GLY A N 1
ATOM 619 C CA . GLY A 1 83 ? -17.944 25.661 -5.703 1.00 86.56 83 GLY A CA 1
ATOM 620 C C . GLY A 1 83 ? -16.483 25.223 -5.815 1.00 86.56 83 GLY A C 1
ATOM 621 O O . GLY A 1 83 ? -15.704 25.825 -6.553 1.00 86.56 83 GLY A O 1
ATOM 622 N N . ARG A 1 84 ? -16.096 24.182 -5.072 1.00 89.25 84 ARG A N 1
ATOM 623 C CA . ARG A 1 84 ? -14.707 23.699 -5.032 1.00 89.25 84 ARG A CA 1
ATOM 624 C C . ARG A 1 84 ? -14.331 22.984 -6.333 1.00 89.25 84 ARG A C 1
ATOM 626 O O . ARG A 1 84 ? -15.068 22.118 -6.796 1.00 89.25 84 ARG A O 1
ATOM 633 N N . ILE A 1 85 ? -13.168 23.321 -6.885 1.00 87.38 85 ILE A N 1
ATOM 634 C CA . ILE A 1 85 ? -12.567 22.637 -8.036 1.00 87.38 85 ILE A CA 1
ATOM 635 C C . ILE A 1 85 ? -11.721 21.475 -7.502 1.00 87.38 85 ILE A C 1
ATOM 637 O O . ILE A 1 85 ? -10.901 21.665 -6.604 1.00 87.38 85 ILE A O 1
ATOM 641 N N . ALA A 1 86 ? -11.931 20.264 -8.023 1.00 88.88 86 ALA A N 1
ATOM 642 C CA . ALA A 1 86 ? -11.208 19.081 -7.559 1.00 88.88 86 ALA A CA 1
ATOM 643 C C . ALA A 1 86 ? -9.698 19.172 -7.887 1.00 88.88 86 ALA A C 1
ATOM 645 O O . ALA A 1 86 ? -9.350 19.581 -8.995 1.00 88.88 86 ALA A O 1
ATOM 646 N N . PRO A 1 87 ? -8.786 18.731 -6.999 1.00 89.94 87 PRO A N 1
ATOM 647 C CA . PRO A 1 87 ? -7.345 18.716 -7.286 1.00 89.94 87 PRO A CA 1
ATOM 648 C C . PRO A 1 87 ? -6.956 17.887 -8.521 1.00 89.94 87 PRO A C 1
ATOM 650 O O . PRO A 1 87 ? -5.958 18.194 -9.168 1.00 89.94 87 PRO A O 1
ATOM 653 N N . ARG A 1 88 ? -7.785 16.894 -8.890 1.00 90.31 88 ARG A N 1
ATOM 654 C CA . ARG A 1 88 ? -7.622 16.047 -10.084 1.00 90.31 88 ARG A CA 1
ATOM 655 C C . ARG A 1 88 ? -7.303 16.855 -11.343 1.00 90.31 88 ARG A C 1
ATOM 657 O O . ARG A 1 88 ? -6.429 16.446 -12.096 1.00 90.31 88 ARG A O 1
ATOM 664 N N . TYR A 1 89 ? -7.966 17.997 -11.543 1.00 88.38 89 TYR A N 1
ATOM 665 C CA . TYR A 1 89 ? -7.774 18.820 -12.740 1.00 88.38 89 TYR A CA 1
ATOM 666 C C . TYR A 1 89 ? -6.306 19.240 -12.904 1.00 88.38 89 TYR A C 1
ATOM 668 O O . TYR A 1 89 ? -5.702 18.942 -13.932 1.00 88.38 89 TYR A O 1
ATOM 676 N N . VAL A 1 90 ? -5.699 19.798 -11.850 1.00 93.06 90 VAL A N 1
ATOM 677 C CA . VAL A 1 90 ? -4.280 20.201 -11.852 1.00 93.06 90 VAL A CA 1
ATOM 678 C C . VAL A 1 90 ? -3.348 19.001 -11.902 1.00 93.06 90 VAL A C 1
ATOM 680 O O . VAL A 1 90 ? -2.326 19.052 -12.580 1.00 93.06 90 VAL A O 1
ATOM 683 N N . THR A 1 91 ? -3.679 17.911 -11.204 1.00 92.88 91 THR A N 1
ATOM 684 C CA . THR A 1 91 ? -2.846 16.703 -11.211 1.00 92.88 91 THR A CA 1
ATOM 685 C C . THR A 1 91 ? -2.732 16.117 -12.615 1.00 92.88 91 THR A C 1
ATOM 687 O O . THR A 1 91 ? -1.625 15.824 -13.056 1.00 92.88 91 THR A O 1
ATOM 690 N N . VAL A 1 92 ? -3.847 15.984 -13.338 1.00 94.25 92 VAL A N 1
ATOM 691 C CA . VAL A 1 92 ? -3.871 15.448 -14.707 1.00 94.25 92 VAL A CA 1
ATOM 692 C C . VAL A 1 92 ? -3.162 16.394 -15.680 1.00 94.25 92 VAL A C 1
ATOM 694 O O . VAL A 1 92 ? -2.386 15.934 -16.518 1.00 94.25 92 VAL A O 1
ATOM 697 N N . GLU A 1 93 ? -3.366 17.707 -15.551 1.00 95.62 93 GLU A N 1
ATOM 698 C CA . GLU A 1 93 ? -2.676 18.721 -16.361 1.00 95.62 93 GLU A CA 1
ATOM 699 C C . GLU A 1 93 ? -1.155 18.658 -16.179 1.00 95.62 93 GLU A C 1
ATOM 701 O O . GLU A 1 93 ? -0.415 18.580 -17.162 1.00 95.62 93 GLU A O 1
ATOM 706 N N . LEU A 1 94 ? -0.685 18.624 -14.929 1.00 95.94 94 LEU A N 1
ATOM 707 C CA . LEU A 1 94 ? 0.740 18.591 -14.612 1.00 95.94 94 LEU A CA 1
ATOM 708 C C . LEU A 1 94 ? 1.371 17.263 -15.029 1.00 95.94 94 LEU A C 1
ATOM 710 O O . LEU A 1 94 ? 2.441 17.256 -15.633 1.00 95.94 94 LEU A O 1
ATOM 714 N N . LEU A 1 95 ? 0.706 16.144 -14.733 1.00 95.94 95 LEU A N 1
ATOM 715 C CA . LEU A 1 95 ? 1.192 14.813 -15.084 1.00 95.94 95 LEU A CA 1
ATOM 716 C C . LEU A 1 95 ? 1.337 14.664 -16.602 1.00 95.94 95 LEU A C 1
ATOM 718 O O . LEU A 1 95 ? 2.366 14.181 -17.070 1.00 95.94 95 LEU A O 1
ATOM 722 N N . THR A 1 96 ? 0.352 15.134 -17.373 1.00 96.06 96 THR A N 1
ATOM 723 C CA . THR A 1 96 ? 0.412 15.102 -18.843 1.00 96.06 96 THR A CA 1
ATOM 724 C C . THR A 1 96 ? 1.548 15.985 -19.363 1.00 96.06 96 THR A C 1
ATOM 726 O O . THR A 1 96 ? 2.341 15.529 -20.185 1.00 96.06 96 THR A O 1
ATOM 729 N N . ALA A 1 97 ? 1.694 17.208 -18.838 1.00 95.31 97 ALA A N 1
ATOM 730 C CA . ALA A 1 97 ? 2.774 18.126 -19.206 1.00 95.31 97 ALA A CA 1
ATOM 731 C C . ALA A 1 97 ? 4.169 17.537 -18.944 1.00 95.31 97 ALA A C 1
ATOM 733 O O . ALA A 1 97 ? 5.042 17.582 -19.812 1.00 95.31 97 ALA A O 1
ATOM 734 N N . VAL A 1 98 ? 4.365 16.931 -17.769 1.00 94.50 98 VAL A N 1
ATOM 735 C CA . VAL A 1 98 ? 5.628 16.292 -17.386 1.00 94.50 98 VAL A CA 1
ATOM 736 C C . VAL A 1 98 ? 5.909 15.069 -18.253 1.00 94.50 98 VAL A C 1
ATOM 738 O O . VAL A 1 98 ? 7.013 14.949 -18.774 1.00 94.50 98 VAL A O 1
ATOM 741 N N . LEU A 1 99 ? 4.939 14.176 -18.466 1.00 91.12 99 LEU A N 1
ATOM 742 C CA . LEU A 1 99 ? 5.149 12.980 -19.289 1.00 91.12 99 LEU A CA 1
ATOM 743 C C . LEU A 1 99 ? 5.444 13.334 -20.752 1.00 91.12 99 LEU A C 1
ATOM 745 O O . LEU A 1 99 ? 6.321 12.725 -21.362 1.00 91.12 99 LEU A O 1
ATOM 749 N N . PHE A 1 100 ? 4.780 14.352 -21.303 1.00 92.19 100 PHE A N 1
ATOM 750 C CA . PHE A 1 100 ? 5.064 14.842 -22.653 1.00 92.19 100 PHE A CA 1
ATOM 751 C C . PHE A 1 100 ? 6.480 15.410 -22.754 1.00 92.19 100 PHE A C 1
ATOM 753 O O . PHE A 1 100 ? 7.198 15.106 -23.711 1.00 92.19 100 PHE A O 1
ATOM 760 N N . LEU A 1 101 ? 6.905 16.168 -21.741 1.00 88.25 101 LEU A N 1
ATOM 761 C CA . LEU A 1 101 ? 8.255 16.709 -21.644 1.00 88.25 101 LEU A CA 1
ATOM 762 C C . LEU A 1 101 ? 9.316 15.605 -21.480 1.00 88.25 101 LEU A C 1
ATOM 764 O O . LEU A 1 101 ? 10.373 15.672 -22.101 1.00 88.25 101 LEU A O 1
ATOM 768 N N . LEU A 1 102 ? 9.032 14.553 -20.709 1.00 84.38 102 LEU A N 1
ATOM 769 C CA . LEU A 1 102 ? 9.922 13.397 -20.560 1.00 84.38 102 LEU A CA 1
ATOM 770 C C . LEU A 1 102 ? 10.077 12.624 -21.875 1.00 84.38 102 LEU A C 1
ATOM 772 O O . LEU A 1 102 ? 11.189 12.230 -22.226 1.00 84.38 102 LEU A O 1
ATOM 776 N N . VAL A 1 103 ? 8.988 12.443 -22.630 1.00 81.94 103 VAL A N 1
ATOM 777 C CA . VAL A 1 103 ? 9.053 11.872 -23.984 1.00 81.94 103 VAL A CA 1
ATOM 778 C C . VAL A 1 103 ? 9.888 12.775 -24.898 1.00 81.94 103 VAL A C 1
ATOM 780 O O . VAL A 1 103 ? 10.755 12.275 -25.608 1.00 81.94 103 VAL A O 1
ATOM 783 N N . TRP A 1 104 ? 9.703 14.097 -24.840 1.00 79.56 104 TRP A N 1
ATOM 784 C CA . TRP A 1 104 ? 10.507 15.059 -25.604 1.00 79.56 104 TRP A CA 1
ATOM 785 C C . TRP A 1 104 ? 12.005 14.964 -25.287 1.00 79.56 104 TRP A C 1
ATOM 787 O O . TRP A 1 104 ? 12.821 14.888 -26.203 1.00 79.56 104 TRP A O 1
ATOM 797 N N . PHE A 1 105 ? 12.371 14.870 -24.008 1.00 72.88 105 PHE A N 1
ATOM 798 C CA . PHE A 1 105 ? 13.763 14.716 -23.578 1.00 72.88 105 PHE A CA 1
ATOM 799 C C . PHE A 1 105 ? 14.366 13.358 -23.946 1.00 72.88 105 PHE A C 1
ATOM 801 O O . PHE A 1 105 ? 15.554 13.280 -24.247 1.00 72.88 105 PHE A O 1
ATOM 808 N N . LYS A 1 106 ? 13.563 12.288 -23.983 1.00 66.94 106 LYS A N 1
ATOM 809 C CA . LYS A 1 106 ? 14.021 10.959 -24.413 1.00 66.94 106 LYS A CA 1
ATOM 810 C C . LYS A 1 106 ? 14.439 10.928 -25.888 1.00 66.94 106 LYS A C 1
ATOM 812 O O . LYS A 1 106 ? 15.311 10.144 -26.251 1.00 66.94 106 LYS A O 1
ATOM 817 N N . PHE A 1 107 ? 13.825 11.760 -26.727 1.00 58.72 107 PHE A N 1
ATOM 818 C CA . PHE A 1 107 ? 14.047 11.797 -28.172 1.00 58.72 107 PHE A CA 1
ATOM 819 C C . PHE A 1 107 ? 14.696 13.120 -28.624 1.00 58.72 107 PHE A C 1
ATOM 821 O O . PHE A 1 107 ? 14.424 13.529 -29.748 1.00 58.72 107 PHE A O 1
ATOM 828 N N . GLY A 1 108 ? 15.514 13.781 -27.775 1.00 51.44 108 GLY A N 1
ATOM 829 C CA . GLY A 1 108 ? 15.825 15.230 -27.802 1.00 51.44 108 GLY A CA 1
ATOM 830 C C . GLY A 1 108 ? 17.302 15.737 -27.775 1.00 51.44 108 GLY A C 1
ATOM 831 O O . GLY A 1 108 ? 17.560 16.673 -27.038 1.00 51.44 108 GLY A O 1
ATOM 832 N N . SER A 1 109 ? 18.250 15.237 -28.591 1.00 48.91 109 SER A N 1
ATOM 833 C CA . SER A 1 109 ? 19.370 15.964 -29.283 1.00 48.91 109 SER A CA 1
ATOM 834 C C . SER A 1 109 ? 20.808 15.532 -28.915 1.00 48.91 109 SER A C 1
ATOM 836 O O . SER A 1 109 ? 21.037 15.170 -27.769 1.00 48.91 109 SER A O 1
ATOM 838 N N . PRO A 1 110 ? 21.778 15.522 -29.867 1.00 42.44 110 PRO A N 1
ATOM 839 C CA . PRO A 1 110 ? 23.072 14.830 -29.740 1.00 42.44 110 PRO A CA 1
ATOM 840 C C . PRO A 1 110 ? 24.204 15.589 -29.027 1.00 42.44 110 PRO A C 1
ATOM 842 O O . PRO A 1 110 ? 25.291 15.029 -28.922 1.00 42.44 110 PRO A O 1
ATOM 845 N N . ASP A 1 111 ? 24.019 16.847 -28.612 1.00 42.31 111 ASP A N 1
ATOM 846 C CA . ASP A 1 111 ? 25.163 17.697 -28.250 1.00 42.31 111 ASP A CA 1
ATOM 847 C C . ASP A 1 111 ? 25.468 17.732 -26.739 1.00 42.31 111 ASP A C 1
ATOM 849 O O . ASP A 1 111 ? 24.608 18.005 -25.897 1.00 42.31 111 ASP A O 1
ATOM 853 N N . SER A 1 112 ? 26.734 17.473 -26.418 1.00 43.78 112 SER A N 1
ATOM 854 C CA . SER A 1 112 ? 27.345 17.181 -25.110 1.00 43.78 112 SER A CA 1
ATOM 855 C C . SER A 1 112 ? 27.428 18.355 -24.117 1.00 43.78 112 SER A C 1
ATOM 857 O O . SER A 1 112 ? 28.193 18.305 -23.159 1.00 43.78 112 SER A O 1
ATOM 859 N N . SER A 1 113 ? 26.646 19.420 -24.303 1.00 45.78 113 SER A N 1
ATOM 860 C CA . SER A 1 113 ? 26.717 20.648 -23.490 1.00 45.78 113 SER A CA 1
ATOM 861 C C . SER A 1 113 ? 25.447 20.952 -22.674 1.00 45.78 113 SER A C 1
ATOM 863 O O . SER A 1 113 ? 25.231 22.092 -22.261 1.00 45.78 113 SER A O 1
ATOM 865 N N . ARG A 1 114 ? 24.584 19.956 -22.403 1.00 45.78 114 ARG A N 1
ATOM 866 C CA . ARG A 1 114 ? 23.309 20.147 -21.671 1.00 45.78 114 ARG A CA 1
ATOM 867 C C . ARG A 1 114 ? 23.144 19.171 -20.487 1.00 45.78 114 ARG A C 1
ATOM 869 O O . ARG A 1 114 ? 23.562 18.023 -20.591 1.00 45.78 114 ARG A O 1
ATOM 876 N N . PRO A 1 115 ? 22.525 19.584 -19.358 1.00 39.75 115 PRO A N 1
ATOM 877 C CA . PRO A 1 115 ? 22.764 18.996 -18.032 1.00 39.75 115 PRO A CA 1
ATOM 878 C C . PRO A 1 115 ? 21.994 17.695 -17.725 1.00 39.75 115 PRO A C 1
ATOM 880 O O . PRO A 1 115 ? 21.819 17.340 -16.562 1.00 39.75 115 PRO A O 1
ATOM 883 N N . LEU A 1 116 ? 21.545 16.951 -18.739 1.00 41.00 116 LEU A N 1
ATOM 884 C CA . LEU A 1 116 ? 20.943 15.631 -18.541 1.00 41.00 116 LEU A CA 1
ATOM 885 C C . LEU A 1 116 ? 21.177 14.749 -19.779 1.00 41.00 116 LEU A C 1
ATOM 887 O O . LEU A 1 116 ? 20.386 14.751 -20.716 1.00 41.00 116 LEU A O 1
ATOM 891 N N . SER A 1 117 ? 22.296 14.019 -19.778 1.00 39.31 117 SER A N 1
ATOM 892 C CA . SER A 1 117 ? 22.732 13.104 -20.846 1.00 39.31 117 SER A CA 1
ATOM 893 C C . SER A 1 117 ? 21.723 11.979 -21.122 1.00 39.31 117 SER A C 1
ATOM 895 O O . SER A 1 117 ? 21.685 10.982 -20.397 1.00 39.31 117 SER A O 1
ATOM 897 N N . LEU A 1 118 ? 20.949 12.116 -22.204 1.00 35.69 118 LEU A N 1
ATOM 898 C CA . LEU A 1 118 ? 20.145 11.073 -22.855 1.00 35.69 118 LEU A CA 1
ATOM 899 C C . LEU A 1 118 ? 20.246 11.232 -24.393 1.00 35.69 118 LEU A C 1
ATOM 901 O O . LEU A 1 118 ? 20.503 12.317 -24.894 1.00 35.69 118 LEU A O 1
ATOM 905 N N . ALA A 1 119 ? 20.134 10.108 -25.107 1.00 35.88 119 ALA A N 1
ATOM 906 C CA . ALA A 1 119 ? 20.606 9.837 -26.477 1.00 35.88 119 ALA A CA 1
ATOM 907 C C . ALA A 1 119 ? 19.966 10.662 -27.643 1.00 35.88 119 ALA A C 1
ATOM 909 O O . ALA A 1 119 ? 18.964 11.347 -27.451 1.00 35.88 119 ALA A O 1
ATOM 910 N N . PRO A 1 120 ? 20.519 10.587 -28.880 1.00 39.66 120 PRO A N 1
ATOM 911 C CA . PRO A 1 120 ? 20.223 11.524 -29.973 1.00 39.66 120 PRO A CA 1
ATOM 912 C C . PRO A 1 120 ? 18.832 11.391 -30.628 1.00 39.66 120 PRO A C 1
ATOM 914 O O . PRO A 1 120 ? 18.299 10.296 -30.803 1.00 39.66 120 PRO A O 1
ATOM 917 N N . VAL A 1 121 ? 18.301 12.538 -31.092 1.00 47.31 121 VAL A N 1
ATOM 918 C CA . VAL A 1 121 ? 17.109 12.664 -31.963 1.00 47.31 121 VAL A CA 1
ATOM 919 C C . VAL A 1 121 ? 17.428 12.129 -33.355 1.00 47.31 121 VAL A C 1
ATOM 921 O O . VAL A 1 121 ? 18.041 12.829 -34.163 1.00 47.31 121 VAL A O 1
ATOM 924 N N . THR A 1 122 ? 16.967 10.932 -33.693 1.00 46.44 122 THR A N 1
ATOM 925 C CA . THR A 1 122 ? 16.973 10.466 -35.093 1.00 46.44 122 THR A CA 1
ATOM 926 C C . THR A 1 122 ? 15.574 10.307 -35.678 1.00 46.44 122 THR A C 1
ATOM 928 O O . THR A 1 122 ? 15.446 10.114 -36.883 1.00 46.44 122 THR A O 1
ATOM 931 N N . ALA A 1 123 ? 14.512 10.477 -34.881 1.00 56.22 123 ALA A N 1
ATOM 932 C CA . ALA A 1 123 ? 13.148 10.359 -35.385 1.00 56.22 123 ALA A CA 1
ATOM 933 C C . ALA A 1 123 ? 12.110 11.137 -34.557 1.00 56.22 123 ALA A C 1
ATOM 935 O O . ALA A 1 123 ? 11.263 10.556 -33.879 1.00 56.22 123 ALA A O 1
ATOM 936 N N . LEU A 1 124 ? 12.129 12.472 -34.672 1.00 64.81 124 LEU A N 1
ATOM 937 C CA . LEU A 1 124 ? 11.064 13.362 -34.162 1.00 64.81 124 LEU A CA 1
ATOM 938 C C . LEU A 1 124 ? 9.656 12.896 -34.537 1.00 64.81 124 LEU A C 1
ATOM 940 O O . LEU A 1 124 ? 8.706 13.139 -33.804 1.00 64.81 124 LEU A O 1
ATOM 944 N N . VAL A 1 125 ? 9.533 12.219 -35.678 1.00 70.88 125 VAL A N 1
ATOM 945 C CA . VAL A 1 125 ? 8.278 11.680 -36.200 1.00 70.88 125 VAL A CA 1
ATOM 946 C C . VAL A 1 125 ? 7.619 10.697 -35.219 1.00 70.88 125 VAL A C 1
ATOM 948 O O . VAL A 1 125 ? 6.398 10.574 -35.213 1.00 70.88 125 VAL A O 1
ATOM 951 N N . TYR A 1 126 ? 8.387 10.049 -34.334 1.00 72.94 126 TYR A N 1
ATOM 952 C CA . TYR A 1 126 ? 7.834 9.149 -33.318 1.00 72.94 126 TYR A CA 1
ATOM 953 C C . TYR A 1 126 ? 7.347 9.867 -32.054 1.00 72.94 126 TYR A C 1
ATOM 955 O O . TYR A 1 126 ? 6.537 9.302 -31.324 1.00 72.94 126 TYR A O 1
ATOM 963 N N . VAL A 1 127 ? 7.782 11.102 -31.782 1.00 78.94 127 VAL A N 1
ATOM 964 C CA . VAL A 1 127 ? 7.395 11.839 -30.563 1.00 78.94 127 VAL A CA 1
ATOM 965 C C . VAL A 1 127 ? 5.869 12.013 -30.458 1.00 78.94 127 VAL A C 1
ATOM 967 O O . VAL A 1 127 ? 5.314 11.628 -29.427 1.00 78.94 127 VAL A O 1
ATOM 970 N N . PRO A 1 128 ? 5.152 12.467 -31.509 1.00 84.06 128 PRO A N 1
ATOM 971 C CA . PRO A 1 128 ? 3.691 12.540 -31.480 1.00 84.06 128 PRO A CA 1
ATOM 972 C C . PRO A 1 128 ? 3.008 11.180 -31.289 1.00 84.06 128 PRO A C 1
ATOM 974 O O . PRO A 1 128 ? 1.959 11.112 -30.655 1.00 84.06 128 PRO A O 1
ATOM 977 N N . VAL A 1 129 ? 3.600 10.091 -31.796 1.00 81.81 129 VAL A N 1
ATOM 978 C CA . VAL A 1 129 ? 3.068 8.728 -31.626 1.00 81.81 129 VAL A CA 1
ATOM 979 C C . VAL A 1 129 ? 3.120 8.318 -30.155 1.00 81.81 129 VAL A C 1
ATOM 981 O O . VAL A 1 129 ? 2.120 7.863 -29.604 1.00 81.81 129 VAL A O 1
ATOM 984 N N . TYR A 1 130 ? 4.253 8.538 -29.484 1.00 80.75 130 TYR A N 1
ATOM 985 C CA . TYR A 1 130 ? 4.374 8.263 -28.052 1.00 80.75 130 TYR A CA 1
ATOM 986 C C . TYR A 1 130 ? 3.462 9.158 -27.212 1.00 80.75 130 TYR A C 1
ATOM 988 O O . TYR A 1 130 ? 2.852 8.672 -26.264 1.00 80.75 130 TYR A O 1
ATOM 996 N N . TRP A 1 131 ? 3.311 10.435 -27.567 1.00 88.50 131 TRP A N 1
ATOM 997 C CA . TRP A 1 131 ? 2.352 11.326 -26.910 1.00 88.50 131 TRP A CA 1
ATOM 998 C C . TRP A 1 131 ? 0.907 10.852 -27.059 1.00 88.50 131 TRP A C 1
ATOM 1000 O O . TRP A 1 131 ? 0.161 10.897 -26.084 1.00 88.50 131 TRP A O 1
ATOM 1010 N N . LEU A 1 132 ? 0.520 10.345 -28.233 1.00 87.56 132 LEU A N 1
ATOM 1011 C CA . LEU A 1 132 ? -0.804 9.762 -28.452 1.00 87.56 132 LEU A CA 1
ATOM 1012 C C . LEU A 1 132 ? -1.036 8.534 -27.559 1.00 87.56 132 LEU A C 1
ATOM 1014 O O . LEU A 1 132 ? -2.094 8.413 -26.942 1.00 87.56 132 LEU A O 1
ATOM 1018 N N . VAL A 1 133 ? -0.041 7.649 -27.446 1.00 82.88 133 VAL A N 1
ATOM 1019 C CA . VAL A 1 133 ? -0.111 6.475 -26.561 1.00 82.88 133 VAL A CA 1
ATOM 1020 C C . VAL A 1 133 ? -0.199 6.899 -25.095 1.00 82.88 133 VAL A C 1
ATOM 1022 O O . VAL A 1 133 ? -1.073 6.421 -24.379 1.00 82.88 133 VAL A O 1
ATOM 1025 N N . VAL A 1 134 ? 0.648 7.833 -24.650 1.00 87.69 134 VAL A N 1
ATOM 1026 C CA . VAL A 1 134 ? 0.610 8.383 -23.284 1.00 87.69 134 VAL A CA 1
ATOM 1027 C C . VAL A 1 134 ? -0.753 9.009 -22.989 1.00 87.69 134 VAL A C 1
ATOM 1029 O O . VAL A 1 134 ? -1.318 8.755 -21.931 1.00 87.69 134 VAL A O 1
ATOM 1032 N N . PHE A 1 135 ? -1.314 9.774 -23.928 1.00 91.69 135 PHE A N 1
ATOM 1033 C CA . PHE A 1 135 ? -2.644 10.364 -23.798 1.00 91.69 135 PHE A CA 1
ATOM 1034 C C . PHE A 1 135 ? -3.731 9.292 -23.623 1.00 91.69 135 PHE A C 1
ATOM 1036 O O . PHE A 1 135 ? -4.551 9.389 -22.710 1.00 91.69 135 PHE A O 1
ATOM 1043 N N . GLY A 1 136 ? -3.718 8.246 -24.458 1.00 87.19 136 GLY A N 1
ATOM 1044 C CA . GLY A 1 136 ? -4.667 7.132 -24.368 1.00 87.19 136 GLY A CA 1
ATOM 1045 C C . GLY A 1 136 ? -4.539 6.329 -23.070 1.00 87.19 136 GLY A C 1
ATOM 1046 O O . GLY A 1 136 ? -5.552 5.987 -22.463 1.00 87.19 136 GLY A O 1
ATOM 1047 N N . LEU A 1 137 ? -3.309 6.082 -22.609 1.00 86.88 137 LEU A N 1
ATOM 1048 C CA . LEU A 1 137 ? -3.043 5.386 -21.348 1.00 86.88 137 LEU A CA 1
ATOM 1049 C C . LEU A 1 137 ? -3.498 6.206 -20.143 1.00 86.88 137 LEU A C 1
ATOM 1051 O O . LEU A 1 137 ? -4.191 5.673 -19.288 1.00 86.88 137 LEU A O 1
ATOM 1055 N N . LEU A 1 138 ? -3.176 7.502 -20.092 1.00 92.56 138 LEU A N 1
ATOM 1056 C CA . LEU A 1 138 ? -3.646 8.373 -19.014 1.00 92.56 138 LEU A CA 1
ATOM 1057 C C . LEU A 1 138 ? -5.179 8.416 -18.974 1.00 92.56 138 LEU A C 1
ATOM 1059 O O . LEU A 1 138 ? -5.761 8.300 -17.898 1.00 92.56 138 LEU A O 1
ATOM 1063 N N . LEU A 1 139 ? -5.841 8.518 -20.133 1.00 91.56 139 LEU A N 1
ATOM 1064 C CA . LEU A 1 139 ? -7.301 8.454 -20.208 1.00 91.56 139 LEU A CA 1
ATOM 1065 C C . LEU A 1 139 ? -7.840 7.142 -19.626 1.00 91.56 139 LEU A C 1
ATOM 1067 O O . LEU A 1 139 ? -8.741 7.176 -18.792 1.00 91.56 139 LEU A O 1
ATOM 1071 N N . ALA A 1 140 ? -7.291 6.005 -20.062 1.00 85.75 140 ALA A N 1
ATOM 1072 C CA . ALA A 1 140 ? -7.714 4.688 -19.604 1.00 85.75 140 ALA A CA 1
ATOM 1073 C C . ALA A 1 140 ? -7.508 4.527 -18.092 1.00 85.75 140 ALA A C 1
ATOM 1075 O O . ALA A 1 140 ? -8.446 4.144 -17.408 1.00 85.75 140 ALA A O 1
ATOM 1076 N N . THR A 1 141 ? -6.343 4.907 -17.559 1.00 88.81 141 THR A N 1
ATOM 1077 C CA . THR A 1 141 ? -6.020 4.793 -16.129 1.00 88.81 141 THR A CA 1
ATOM 1078 C C . THR A 1 141 ? -6.962 5.611 -15.249 1.00 88.81 141 THR A C 1
ATOM 1080 O O . THR A 1 141 ? -7.454 5.106 -14.245 1.00 88.81 141 THR A O 1
ATOM 1083 N N . PHE A 1 142 ? -7.232 6.874 -15.593 1.00 89.56 142 PHE A N 1
ATOM 1084 C CA . PHE A 1 142 ? -8.108 7.712 -14.765 1.00 89.56 142 PHE A CA 1
ATOM 1085 C C . PHE A 1 142 ? -9.582 7.309 -14.869 1.00 89.56 142 PHE A C 1
ATOM 1087 O O . PHE A 1 142 ? -10.308 7.419 -13.884 1.00 89.56 142 PHE A O 1
ATOM 1094 N N . VAL A 1 143 ? -10.032 6.831 -16.034 1.00 88.38 143 VAL A N 1
ATOM 1095 C CA . VAL A 1 143 ? -11.389 6.288 -16.164 1.00 88.38 143 VAL A CA 1
ATOM 1096 C C . VAL A 1 143 ? -11.527 4.975 -15.398 1.00 88.38 143 VAL A C 1
ATOM 1098 O O . VAL A 1 143 ? -12.517 4.799 -14.694 1.00 88.38 143 VAL A O 1
ATOM 1101 N N . ASP A 1 144 ? -10.541 4.089 -15.491 1.00 83.88 144 ASP A N 1
ATOM 1102 C CA . ASP A 1 144 ? -10.526 2.821 -14.766 1.00 83.88 144 ASP A CA 1
ATOM 1103 C C . ASP A 1 144 ? -10.508 3.046 -13.248 1.00 83.88 144 ASP A C 1
ATOM 1105 O O . ASP A 1 144 ? -11.302 2.462 -12.521 1.00 83.88 144 ASP A O 1
ATOM 1109 N N . PHE A 1 145 ? -9.718 4.003 -12.760 1.00 84.06 145 PHE A N 1
ATOM 1110 C CA . PHE A 1 145 ? -9.703 4.351 -11.338 1.00 84.06 145 PHE A CA 1
ATOM 1111 C C . PHE A 1 145 ? -11.062 4.862 -10.817 1.00 84.06 145 PHE A C 1
ATOM 1113 O O . PHE A 1 145 ? -11.414 4.618 -9.665 1.00 84.06 145 PHE A O 1
ATOM 1120 N N . GLU A 1 146 ? -11.838 5.575 -11.643 1.00 82.56 146 GLU A N 1
ATOM 1121 C CA . GLU A 1 146 ? -13.140 6.137 -11.240 1.00 82.56 146 GLU A CA 1
ATOM 1122 C C . GLU A 1 146 ? -14.326 5.197 -11.478 1.00 82.56 146 GLU A C 1
ATOM 1124 O O . GLU A 1 146 ? -15.322 5.271 -10.757 1.00 82.56 146 GLU A O 1
ATOM 1129 N N . HIS A 1 147 ? -14.251 4.356 -12.507 1.00 79.44 147 HIS A N 1
ATOM 1130 C CA . HIS A 1 147 ? -15.389 3.591 -13.012 1.00 79.44 147 HIS A CA 1
ATOM 1131 C C . HIS A 1 147 ? -15.109 2.090 -13.178 1.00 79.44 147 HIS A C 1
ATOM 1133 O O . HIS A 1 147 ? -16.045 1.357 -13.479 1.00 79.44 147 HIS A O 1
ATOM 1139 N N . MET A 1 148 ? -13.868 1.634 -12.975 1.00 79.19 148 MET A N 1
ATOM 1140 C CA . MET A 1 148 ? -13.407 0.249 -13.170 1.00 79.19 148 MET A CA 1
ATOM 1141 C C . MET A 1 148 ? -13.741 -0.308 -14.564 1.00 79.19 148 MET A C 1
ATOM 1143 O O . MET A 1 148 ? -14.110 -1.472 -14.720 1.00 79.19 148 MET A O 1
ATOM 1147 N N . ILE A 1 149 ? -13.678 0.556 -15.585 1.00 78.81 149 ILE A N 1
ATOM 1148 C CA . ILE A 1 149 ? -13.931 0.208 -16.987 1.00 78.81 149 ILE A CA 1
ATOM 1149 C C . ILE A 1 149 ? -12.867 0.822 -17.896 1.00 78.81 149 ILE A C 1
ATOM 1151 O O . ILE A 1 149 ? -12.404 1.940 -17.675 1.00 78.81 149 ILE A O 1
ATOM 1155 N N . ILE A 1 150 ? -12.558 0.133 -18.996 1.00 80.38 150 ILE A N 1
ATOM 1156 C CA . ILE A 1 150 ? -11.741 0.670 -20.089 1.00 80.38 150 ILE A CA 1
ATOM 1157 C C . ILE A 1 150 ? -12.687 1.060 -21.231 1.00 80.38 150 ILE A C 1
ATOM 1159 O O . ILE A 1 150 ? -13.312 0.176 -21.813 1.00 80.38 150 ILE A O 1
ATOM 1163 N N . PRO A 1 151 ? -12.821 2.351 -21.589 1.00 78.19 151 PRO A N 1
ATOM 1164 C CA . PRO A 1 151 ? -13.747 2.760 -22.639 1.00 78.19 151 PRO A CA 1
ATOM 1165 C C . PRO A 1 151 ? -13.404 2.173 -24.012 1.00 78.19 151 PRO A C 1
ATOM 1167 O O . PRO A 1 151 ? -12.321 2.426 -24.550 1.00 78.19 151 PRO A O 1
ATOM 1170 N N . ASP A 1 152 ? -14.376 1.513 -24.644 1.00 79.88 152 ASP A N 1
ATOM 1171 C CA . ASP A 1 152 ? -14.218 0.920 -25.981 1.00 79.88 152 ASP A CA 1
ATOM 1172 C C . ASP A 1 152 ? -13.775 1.940 -27.032 1.00 79.88 152 ASP A C 1
ATOM 1174 O O . ASP A 1 152 ? -12.962 1.632 -27.897 1.00 79.88 152 ASP A O 1
ATOM 1178 N N . ARG A 1 153 ? -14.239 3.194 -26.927 1.00 80.12 153 ARG A N 1
ATOM 1179 C CA . ARG A 1 153 ? -13.833 4.280 -27.839 1.00 80.12 153 ARG A CA 1
ATOM 1180 C C . ARG A 1 153 ? -12.321 4.521 -27.823 1.00 80.12 153 ARG A C 1
ATOM 1182 O O . ARG A 1 153 ? -11.751 4.860 -28.854 1.00 80.12 153 ARG A O 1
ATOM 1189 N N . VAL A 1 154 ? -11.679 4.345 -26.667 1.00 81.81 154 VAL A N 1
ATOM 1190 C CA . VAL A 1 154 ? -10.229 4.522 -26.499 1.00 81.81 154 VAL A CA 1
ATOM 1191 C C . VAL A 1 154 ? -9.489 3.274 -26.963 1.00 81.81 154 VAL A C 1
ATOM 1193 O O . VAL A 1 154 ? -8.497 3.392 -27.674 1.00 81.81 154 VAL A O 1
ATOM 1196 N N . SER A 1 155 ? -9.990 2.083 -26.621 1.00 79.56 155 SER A N 1
ATOM 1197 C CA . SER A 1 155 ? -9.363 0.819 -27.021 1.00 79.56 155 SER A CA 1
ATOM 1198 C C . SER A 1 155 ? -9.436 0.590 -28.537 1.00 79.56 155 SER A C 1
ATOM 1200 O O . SER A 1 155 ? -8.402 0.429 -29.185 1.00 79.56 155 SER A O 1
ATOM 1202 N N . LEU A 1 156 ? -10.630 0.678 -29.132 1.00 80.94 156 LEU A N 1
ATOM 1203 C CA . LEU A 1 156 ? -10.836 0.535 -30.578 1.00 80.94 156 LEU A CA 1
ATOM 1204 C C . LEU A 1 156 ? -10.176 1.674 -31.361 1.00 80.94 156 LEU A C 1
ATOM 1206 O O . LEU A 1 156 ? -9.549 1.430 -32.391 1.00 80.94 156 LEU A O 1
ATOM 1210 N N . GLY A 1 157 ? -10.265 2.908 -30.851 1.00 82.44 157 GLY A N 1
ATOM 1211 C CA . GLY A 1 157 ? -9.576 4.059 -31.435 1.00 82.44 157 GLY A CA 1
ATOM 1212 C C . GLY A 1 157 ? -8.056 3.889 -31.426 1.00 82.44 157 GLY A C 1
ATOM 1213 O O . GLY A 1 157 ? -7.402 4.174 -32.426 1.00 82.44 157 GLY A O 1
ATOM 1214 N N . GLY A 1 158 ? -7.497 3.356 -30.336 1.00 81.88 158 GLY A N 1
ATOM 1215 C CA . GLY A 1 158 ? -6.077 3.034 -30.211 1.00 81.88 158 GLY A CA 1
ATOM 1216 C C . GLY A 1 158 ? -5.627 1.933 -31.170 1.00 81.88 158 GLY A C 1
ATOM 1217 O O . GLY A 1 158 ? -4.578 2.073 -31.792 1.00 81.88 158 GLY A O 1
ATOM 1218 N N . ILE A 1 159 ? -6.434 0.882 -31.358 1.00 80.25 159 ILE A N 1
ATOM 1219 C CA . ILE A 1 159 ? -6.161 -0.179 -32.344 1.00 80.25 159 ILE A CA 1
ATOM 1220 C C . ILE A 1 159 ? -6.157 0.403 -33.762 1.00 80.25 159 ILE A C 1
ATOM 1222 O O . ILE A 1 159 ? -5.204 0.188 -34.510 1.00 80.25 159 ILE A O 1
ATOM 1226 N N . ALA A 1 160 ? -7.178 1.183 -34.124 1.00 82.81 160 ALA A N 1
ATOM 1227 C CA . ALA A 1 160 ? -7.269 1.805 -35.443 1.00 82.81 160 ALA A CA 1
ATOM 1228 C C . ALA A 1 160 ? -6.098 2.768 -35.705 1.00 82.81 160 ALA A C 1
ATOM 1230 O O . ALA A 1 160 ? -5.442 2.682 -36.744 1.00 82.81 160 ALA A O 1
ATOM 1231 N N . ALA A 1 161 ? -5.788 3.643 -34.743 1.00 81.25 161 ALA A N 1
ATOM 1232 C CA . ALA A 1 161 ? -4.650 4.552 -34.829 1.00 81.25 161 ALA A CA 1
ATOM 1233 C C . ALA A 1 161 ? -3.321 3.788 -34.914 1.00 81.25 161 ALA A C 1
ATOM 1235 O O . ALA A 1 161 ? -2.474 4.136 -35.729 1.00 81.25 161 ALA A O 1
ATOM 1236 N N . GLY A 1 162 ? -3.153 2.722 -34.129 1.00 78.19 162 GLY A N 1
ATOM 1237 C CA . GLY A 1 162 ? -1.975 1.860 -34.157 1.00 78.19 162 GLY A CA 1
ATOM 1238 C C . GLY A 1 162 ? -1.759 1.219 -35.526 1.00 78.19 162 GLY A C 1
ATOM 1239 O O . GLY A 1 162 ? -0.659 1.306 -36.066 1.00 78.19 162 GLY A O 1
ATOM 1240 N N . LEU A 1 163 ? -2.802 0.647 -36.135 1.00 80.81 163 LEU A N 1
ATOM 1241 C CA . LEU A 1 163 ? -2.725 0.048 -37.473 1.00 80.81 163 LEU A CA 1
ATOM 1242 C C . LEU A 1 163 ? -2.384 1.084 -38.554 1.00 80.81 163 LEU A C 1
ATOM 1244 O O . LEU A 1 163 ? -1.496 0.847 -39.375 1.00 80.81 163 LEU A O 1
ATOM 1248 N N . LEU A 1 164 ? -3.028 2.255 -38.518 1.00 82.94 164 LEU A N 1
ATOM 1249 C CA . LEU A 1 164 ? -2.752 3.351 -39.452 1.00 82.94 164 LEU A CA 1
ATOM 1250 C C . LEU A 1 164 ? -1.317 3.871 -39.307 1.00 82.94 164 LEU A C 1
ATOM 1252 O O . LEU A 1 164 ? -0.594 3.995 -40.295 1.00 82.94 164 LEU A O 1
ATOM 1256 N N . LEU A 1 165 ? -0.870 4.125 -38.076 1.00 79.62 165 LEU A N 1
ATOM 1257 C CA . LEU A 1 165 ? 0.484 4.605 -37.799 1.00 79.62 165 LEU A CA 1
ATOM 1258 C C . LEU A 1 165 ? 1.546 3.561 -38.157 1.00 79.62 165 LEU A C 1
ATOM 1260 O O . LEU A 1 165 ? 2.625 3.933 -38.601 1.00 79.62 165 LEU A O 1
ATOM 1264 N N . SER A 1 166 ? 1.236 2.270 -38.050 1.00 77.19 166 SER A N 1
ATOM 1265 C CA . SER A 1 166 ? 2.135 1.181 -38.458 1.00 77.19 166 SER A CA 1
ATOM 1266 C C . SER A 1 166 ? 2.315 1.088 -39.974 1.00 77.19 166 SER A C 1
ATOM 1268 O O . SER A 1 166 ? 3.388 0.704 -40.441 1.00 77.19 166 SER A O 1
ATOM 1270 N N . ALA A 1 167 ? 1.286 1.460 -40.743 1.00 77.62 167 ALA A N 1
ATOM 1271 C CA . ALA A 1 167 ? 1.364 1.556 -42.197 1.00 77.62 167 ALA A CA 1
ATOM 1272 C C . ALA A 1 167 ? 2.136 2.810 -42.644 1.00 77.62 167 ALA A C 1
ATOM 1274 O O . ALA A 1 167 ? 2.968 2.735 -43.547 1.00 77.62 167 ALA A O 1
ATOM 1275 N N . VAL A 1 168 ? 1.898 3.954 -41.993 1.00 80.81 168 VAL A N 1
ATOM 1276 C CA . VAL A 1 168 ? 2.547 5.234 -42.332 1.00 80.81 168 VAL A CA 1
ATOM 1277 C C . VAL A 1 168 ? 4.004 5.281 -41.854 1.00 80.81 168 VAL A C 1
ATOM 1279 O O . VAL A 1 168 ? 4.855 5.862 -42.523 1.00 80.81 168 VAL A O 1
ATOM 1282 N N . LEU A 1 169 ? 4.312 4.647 -40.718 1.00 75.62 169 LEU A N 1
ATOM 1283 C CA . LEU A 1 169 ? 5.624 4.663 -40.066 1.00 75.62 169 LEU A CA 1
ATOM 1284 C C . LEU A 1 169 ? 6.133 3.230 -39.815 1.00 75.62 169 LEU A C 1
ATOM 1286 O O . LEU A 1 169 ? 6.223 2.791 -38.665 1.00 75.62 169 LEU A O 1
ATOM 1290 N N . PRO A 1 170 ? 6.532 2.487 -40.865 1.00 68.94 170 PRO A N 1
ATOM 1291 C CA . PRO A 1 170 ? 6.997 1.102 -40.728 1.00 68.94 170 PRO A CA 1
ATOM 1292 C C . PRO A 1 170 ? 8.274 0.967 -39.876 1.00 68.94 170 PRO A C 1
ATOM 1294 O O . PRO A 1 170 ? 8.524 -0.090 -39.292 1.00 68.94 170 PRO A O 1
ATOM 1297 N N . GLY A 1 171 ? 9.031 2.059 -39.712 1.00 67.06 171 GLY A N 1
ATOM 1298 C CA . GLY A 1 171 ? 10.172 2.137 -38.800 1.00 67.06 171 GLY A CA 1
ATOM 1299 C C . GLY A 1 171 ? 9.823 1.934 -37.317 1.00 67.06 171 GLY A C 1
ATOM 1300 O O . GLY A 1 171 ? 10.714 1.579 -36.551 1.00 67.06 171 GLY A O 1
ATOM 1301 N N . LEU A 1 172 ? 8.544 2.045 -36.921 1.00 65.88 172 LEU A N 1
ATOM 1302 C CA . LEU A 1 172 ? 8.071 1.657 -35.581 1.00 65.88 172 LEU A CA 1
ATOM 1303 C C . LEU A 1 172 ? 8.313 0.169 -35.274 1.00 65.88 172 LEU A C 1
ATOM 1305 O O . LEU A 1 172 ? 8.498 -0.193 -34.118 1.00 65.88 172 LEU A O 1
ATOM 1309 N N . HIS A 1 173 ? 8.338 -0.680 -36.306 1.00 66.62 173 HIS A N 1
ATOM 1310 C CA . HIS A 1 173 ? 8.476 -2.137 -36.189 1.00 66.62 173 HIS A CA 1
ATOM 1311 C C . HIS A 1 173 ? 9.847 -2.636 -36.669 1.00 66.62 173 HIS A C 1
ATOM 1313 O O . HIS A 1 173 ? 10.029 -3.832 -36.878 1.00 66.62 173 HIS A O 1
ATOM 1319 N N . GLY A 1 174 ? 10.798 -1.729 -36.939 1.00 64.44 174 GLY A N 1
ATOM 1320 C CA . GLY A 1 174 ? 12.052 -2.079 -37.618 1.00 64.44 174 GLY A CA 1
ATOM 1321 C C . GLY A 1 174 ? 11.845 -2.616 -39.043 1.00 64.44 174 GLY A C 1
ATOM 1322 O O . GLY A 1 174 ? 12.725 -3.279 -39.589 1.00 64.44 174 GLY A O 1
ATOM 1323 N N . ALA A 1 175 ? 10.679 -2.361 -39.648 1.00 70.69 175 ALA A N 1
ATOM 1324 C CA . ALA A 1 175 ? 10.317 -2.868 -40.963 1.00 70.69 175 ALA A CA 1
ATOM 1325 C C . ALA A 1 175 ? 10.716 -1.879 -42.067 1.00 70.69 175 ALA A C 1
ATOM 1327 O O . ALA A 1 175 ? 10.534 -0.669 -41.947 1.00 70.69 175 ALA A O 1
ATOM 1328 N N . SER A 1 176 ? 11.210 -2.406 -43.188 1.00 70.75 176 SER A N 1
ATOM 1329 C CA . SER A 1 176 ? 11.652 -1.609 -44.338 1.00 70.75 176 SER A CA 1
ATOM 1330 C C . SER A 1 176 ? 10.521 -1.144 -45.266 1.00 70.75 176 SER A C 1
ATOM 1332 O O . SER A 1 176 ? 10.785 -0.395 -46.201 1.00 70.75 176 SER A O 1
ATOM 1334 N N . GLY A 1 177 ? 9.267 -1.562 -45.037 1.00 79.06 177 GLY A N 1
ATOM 1335 C CA . GLY A 1 177 ? 8.142 -1.207 -45.906 1.00 79.06 177 GLY A CA 1
ATOM 1336 C C . GLY A 1 177 ? 6.772 -1.197 -45.207 1.00 79.06 177 GLY A C 1
ATOM 1337 O O . GLY A 1 177 ? 6.570 -1.987 -44.278 1.00 79.06 177 GLY A O 1
ATOM 1338 N N . PRO A 1 178 ? 5.815 -0.362 -45.675 1.00 78.06 178 PRO A N 1
ATOM 1339 C CA . PRO A 1 178 ? 4.477 -0.191 -45.084 1.00 78.06 178 PRO A CA 1
ATOM 1340 C C . PRO A 1 178 ? 3.712 -1.498 -44.884 1.00 78.06 178 PRO A C 1
ATOM 1342 O O . PRO A 1 178 ? 3.129 -1.734 -43.830 1.00 78.06 178 PRO A O 1
ATOM 1345 N N . TRP A 1 179 ? 3.773 -2.387 -45.880 1.00 78.50 179 TRP A N 1
ATOM 1346 C CA . TRP A 1 179 ? 3.102 -3.685 -45.844 1.00 78.50 179 TRP A CA 1
ATOM 1347 C C . TRP A 1 179 ? 3.607 -4.573 -44.702 1.00 78.50 179 TRP A C 1
ATOM 1349 O O . TRP A 1 179 ? 2.812 -5.181 -43.993 1.00 78.50 179 TRP A O 1
ATOM 1359 N N . ARG A 1 180 ? 4.927 -4.614 -44.479 1.00 75.62 180 ARG A N 1
ATOM 1360 C CA . ARG A 1 180 ? 5.532 -5.408 -43.399 1.00 75.62 180 ARG A CA 1
ATOM 1361 C C . ARG A 1 180 ? 5.249 -4.809 -42.021 1.00 75.62 180 ARG A C 1
ATOM 1363 O O . ARG A 1 180 ? 5.002 -5.566 -41.091 1.00 75.62 180 ARG A O 1
ATOM 1370 N N . GLY A 1 181 ? 5.239 -3.478 -41.901 1.00 74.62 181 GLY A N 1
ATOM 1371 C CA . GLY A 1 181 ? 4.843 -2.787 -40.668 1.00 74.62 181 GLY A CA 1
ATOM 1372 C C . GLY A 1 181 ? 3.378 -3.042 -40.307 1.00 74.62 181 GLY A C 1
ATOM 1373 O O . GLY A 1 181 ? 3.073 -3.419 -39.179 1.00 74.62 181 GLY A O 1
ATOM 1374 N N . MET A 1 182 ? 2.475 -2.937 -41.285 1.00 79.00 182 MET A N 1
ATOM 1375 C CA . MET A 1 182 ? 1.056 -3.243 -41.099 1.00 79.00 182 MET A CA 1
ATOM 1376 C C . MET A 1 182 ? 0.827 -4.725 -40.783 1.00 79.00 182 MET A C 1
ATOM 1378 O O . MET A 1 182 ? 0.079 -5.034 -39.863 1.00 79.00 182 MET A O 1
ATOM 1382 N N . ALA A 1 183 ? 1.497 -5.645 -41.484 1.00 79.44 183 ALA A N 1
ATOM 1383 C CA . ALA A 1 183 ? 1.407 -7.076 -41.201 1.00 79.44 183 ALA A CA 1
ATOM 1384 C C . ALA A 1 183 ? 1.889 -7.412 -39.780 1.00 79.44 183 ALA A C 1
ATOM 1386 O O . ALA A 1 183 ? 1.236 -8.192 -39.095 1.00 79.44 183 ALA A O 1
ATOM 1387 N N . ALA A 1 184 ? 2.977 -6.791 -39.308 1.00 74.56 184 ALA A N 1
ATOM 1388 C CA . ALA A 1 184 ? 3.457 -6.951 -37.936 1.00 74.56 184 ALA A CA 1
ATOM 1389 C C . ALA A 1 184 ? 2.458 -6.403 -36.903 1.00 74.56 184 ALA A C 1
ATOM 1391 O O . ALA A 1 184 ? 2.214 -7.052 -35.889 1.00 74.56 184 ALA A O 1
ATOM 1392 N N . ALA A 1 185 ? 1.833 -5.255 -37.175 1.00 74.19 185 ALA A N 1
ATOM 1393 C CA . ALA A 1 185 ? 0.834 -4.659 -36.293 1.00 74.19 185 ALA A CA 1
ATOM 1394 C C . ALA A 1 185 ? -0.478 -5.460 -36.250 1.00 74.19 185 ALA A C 1
ATOM 1396 O O . ALA A 1 185 ? -1.035 -5.661 -35.174 1.00 74.19 185 ALA A O 1
ATOM 1397 N N . VAL A 1 186 ? -0.948 -5.970 -37.395 1.00 80.69 186 VAL A N 1
ATOM 1398 C CA . VAL A 1 186 ? -2.108 -6.873 -37.471 1.00 80.69 186 VAL A CA 1
ATOM 1399 C C . VAL A 1 186 ? -1.797 -8.184 -36.765 1.00 80.69 186 VAL A C 1
ATOM 1401 O O . VAL A 1 186 ? -2.604 -8.634 -35.961 1.00 80.69 186 VAL A O 1
ATOM 1404 N N . LEU A 1 187 ? -0.623 -8.773 -37.003 1.00 80.38 187 LEU A N 1
ATOM 1405 C CA . LEU A 1 187 ? -0.197 -9.984 -36.307 1.00 80.38 187 LEU A CA 1
ATOM 1406 C C . LEU A 1 187 ? -0.130 -9.746 -34.795 1.00 80.38 187 LEU A C 1
ATOM 1408 O O . LEU A 1 187 ? -0.658 -10.549 -34.040 1.00 80.38 187 LEU A O 1
ATOM 1412 N N . GLY A 1 188 ? 0.438 -8.625 -34.349 1.00 73.88 188 GLY A N 1
ATOM 1413 C CA . GLY A 1 188 ? 0.475 -8.246 -32.937 1.00 73.88 188 GLY A CA 1
ATOM 1414 C C . GLY A 1 188 ? -0.918 -8.042 -32.337 1.00 73.88 188 GLY A C 1
ATOM 1415 O O . GLY A 1 188 ? -1.189 -8.532 -31.244 1.00 73.88 188 GLY A O 1
ATOM 1416 N N . ALA A 1 189 ? -1.828 -7.387 -33.062 1.00 75.44 189 ALA A N 1
ATOM 1417 C CA . ALA A 1 189 ? -3.210 -7.193 -32.631 1.00 75.44 189 ALA A CA 1
ATOM 1418 C C . ALA A 1 189 ? -3.994 -8.513 -32.576 1.00 75.44 189 ALA A C 1
ATOM 1420 O O . ALA A 1 189 ? -4.735 -8.732 -31.624 1.00 75.44 189 ALA A O 1
ATOM 1421 N N . VAL A 1 190 ? -3.812 -9.405 -33.554 1.00 77.75 190 VAL A N 1
ATOM 1422 C CA . VAL A 1 190 ? -4.473 -10.718 -33.624 1.00 77.75 190 VAL A CA 1
ATOM 1423 C C . VAL A 1 190 ? -3.908 -11.674 -32.584 1.00 77.75 190 VAL A C 1
ATOM 1425 O O . VAL A 1 190 ? -4.679 -12.341 -31.908 1.00 77.75 190 VAL A O 1
ATOM 1428 N N . VAL A 1 191 ? -2.589 -11.731 -32.404 1.00 77.12 191 VAL A N 1
ATOM 1429 C CA . VAL A 1 191 ? -1.967 -12.543 -31.350 1.00 77.12 191 VAL A CA 1
ATOM 1430 C C . VAL A 1 191 ? -2.365 -11.997 -29.983 1.00 77.12 191 VAL A C 1
ATOM 1432 O O . VAL A 1 191 ? -2.786 -12.767 -29.127 1.00 77.12 191 VAL A O 1
ATOM 1435 N N . GLY A 1 192 ? -2.316 -10.678 -29.791 1.00 67.88 192 GLY A N 1
ATOM 1436 C CA . GLY A 1 192 ? -2.750 -10.022 -28.562 1.00 67.88 192 GLY A CA 1
ATOM 1437 C C . GLY A 1 192 ? -4.220 -10.299 -28.255 1.00 67.88 192 GLY A C 1
ATOM 1438 O O . GLY A 1 192 ? -4.525 -10.928 -27.253 1.00 67.88 192 GLY A O 1
ATOM 1439 N N . ALA A 1 193 ? -5.147 -9.890 -29.121 1.00 71.31 193 ALA A N 1
ATOM 1440 C CA . ALA A 1 193 ? -6.582 -10.089 -28.909 1.00 71.31 193 ALA A CA 1
ATOM 1441 C C . ALA A 1 193 ? -6.987 -11.571 -28.913 1.00 71.31 193 ALA A C 1
ATOM 1443 O O . ALA A 1 193 ? -7.824 -11.980 -28.112 1.00 71.31 193 ALA A O 1
ATOM 1444 N N . GLY A 1 194 ? -6.376 -12.380 -29.779 1.00 71.81 194 GLY A N 1
ATOM 1445 C CA . GLY A 1 194 ? -6.652 -13.805 -29.933 1.00 71.81 194 GLY A CA 1
ATOM 1446 C C . GLY A 1 194 ? -6.215 -14.617 -28.724 1.00 71.81 194 GLY A C 1
ATOM 1447 O O . GLY A 1 194 ? -7.000 -15.420 -28.237 1.00 71.81 194 GLY A O 1
ATOM 1448 N N . THR A 1 195 ? -5.028 -14.357 -28.167 1.00 68.31 195 THR A N 1
ATOM 1449 C CA . THR A 1 195 ? -4.587 -15.006 -26.917 1.00 68.31 195 THR A CA 1
ATOM 1450 C C . THR A 1 195 ? -5.582 -14.719 -25.792 1.00 68.31 195 THR A C 1
ATOM 1452 O O . THR A 1 195 ? -5.987 -15.618 -25.062 1.00 68.31 195 THR A O 1
ATOM 1455 N N . LEU A 1 196 ? -6.059 -13.477 -25.702 1.00 60.41 196 LEU A N 1
ATOM 1456 C CA . LEU A 1 196 ? -7.003 -13.049 -24.670 1.00 60.41 196 LEU A CA 1
ATOM 1457 C C . LEU A 1 196 ? -8.392 -13.654 -24.853 1.00 60.41 196 LEU A C 1
ATOM 1459 O O . LEU A 1 196 ? -9.004 -14.083 -23.878 1.00 60.41 196 LEU A O 1
ATOM 1463 N N . TRP A 1 197 ? -8.871 -13.724 -26.092 1.00 69.69 197 TRP A N 1
ATOM 1464 C CA . TRP A 1 197 ? -10.144 -14.351 -26.424 1.00 69.69 197 TRP A CA 1
ATOM 1465 C C . TRP A 1 197 ? -10.115 -15.866 -26.181 1.00 69.69 197 TRP A C 1
ATOM 1467 O O . TRP A 1 197 ? -11.024 -16.390 -25.545 1.00 69.69 197 TRP A O 1
ATOM 1477 N N . ILE A 1 198 ? -9.042 -16.553 -26.595 1.00 71.69 198 ILE A N 1
ATOM 1478 C CA . ILE A 1 198 ? -8.858 -18.000 -26.393 1.00 71.69 198 ILE A CA 1
ATOM 1479 C C . ILE A 1 198 ? -8.863 -18.337 -24.904 1.00 71.69 198 ILE A C 1
ATOM 1481 O O . ILE A 1 198 ? -9.581 -19.239 -24.484 1.00 71.69 198 ILE A O 1
ATOM 1485 N N . CYS A 1 199 ? -8.114 -17.595 -24.090 1.00 58.84 199 CYS A N 1
ATOM 1486 C CA . CYS A 1 199 ? -8.115 -17.790 -22.644 1.00 58.84 199 CYS A CA 1
ATOM 1487 C C . CYS A 1 199 ? -9.479 -17.483 -22.005 1.00 58.84 199 CYS A C 1
ATOM 1489 O O . CYS A 1 199 ? -9.874 -18.180 -21.073 1.00 58.84 199 CYS A O 1
ATOM 1491 N N . GLY A 1 200 ? -10.211 -16.483 -22.511 1.00 57.66 200 GLY A N 1
ATOM 1492 C CA . GLY A 1 200 ? -11.571 -16.174 -22.059 1.00 57.66 200 GLY A CA 1
ATOM 1493 C C . GLY A 1 200 ? -12.564 -17.301 -22.355 1.00 57.66 200 GLY A C 1
ATOM 1494 O O . GLY A 1 200 ? -13.333 -17.695 -21.479 1.00 57.66 200 GLY A O 1
ATOM 1495 N N . GLU A 1 201 ? -12.508 -17.874 -23.557 1.00 67.88 201 GLU A N 1
ATOM 1496 C CA . GLU A 1 201 ? -13.407 -18.956 -23.962 1.00 67.88 201 GLU A CA 1
ATOM 1497 C C . GLU A 1 201 ? -13.050 -20.280 -23.270 1.00 67.88 201 GLU A C 1
ATOM 1499 O O . GLU A 1 201 ? -13.940 -20.985 -22.800 1.00 67.88 201 GLU A O 1
ATOM 1504 N N . LEU A 1 202 ? -11.757 -20.582 -23.088 1.00 67.56 202 LEU A N 1
ATOM 1505 C CA . LEU A 1 202 ? -11.297 -21.712 -22.268 1.00 67.56 202 LEU A CA 1
ATOM 1506 C C . LEU A 1 202 ? -11.715 -21.564 -20.802 1.00 67.56 202 LEU A C 1
ATOM 1508 O O . LEU A 1 202 ? -12.188 -22.529 -20.206 1.00 67.56 202 LEU A O 1
ATOM 1512 N N . GLY A 1 203 ? -11.589 -20.364 -20.230 1.00 54.59 203 GLY A N 1
ATOM 1513 C CA . GLY A 1 203 ? -12.044 -20.072 -18.871 1.00 54.59 203 GLY A CA 1
ATOM 1514 C C . GLY A 1 203 ? -13.548 -20.297 -18.712 1.00 54.59 203 GLY A C 1
ATOM 1515 O O . GLY A 1 203 ? -13.974 -20.969 -17.772 1.00 54.59 203 GLY A O 1
ATOM 1516 N N . ARG A 1 204 ? -14.351 -19.821 -19.672 1.00 62.19 204 ARG A N 1
ATOM 1517 C CA . ARG A 1 204 ? -15.803 -20.052 -19.714 1.00 62.19 204 ARG A CA 1
ATOM 1518 C C . ARG A 1 204 ? -16.144 -21.542 -19.854 1.00 62.19 204 ARG A C 1
ATOM 1520 O O . ARG A 1 204 ? -17.052 -22.026 -19.176 1.00 62.19 204 ARG A O 1
ATOM 1527 N N . LEU A 1 205 ? -15.401 -22.277 -20.685 1.00 71.06 205 LEU A N 1
ATOM 1528 C CA . LEU A 1 205 ? -15.614 -23.705 -20.940 1.00 71.06 205 LEU A CA 1
ATOM 1529 C C . LEU A 1 205 ? -15.278 -24.578 -19.717 1.00 71.06 205 LEU A C 1
ATOM 1531 O O . LEU A 1 205 ? -16.009 -25.521 -19.416 1.00 71.06 205 LEU A O 1
ATOM 1535 N N . VAL A 1 206 ? -14.197 -24.250 -19.001 1.00 66.69 206 VAL A N 1
ATOM 1536 C CA . VAL A 1 206 ? -13.713 -25.008 -17.834 1.00 66.69 206 VAL A CA 1
ATOM 1537 C C . VAL A 1 206 ? -14.505 -24.674 -16.568 1.00 66.69 206 VAL A C 1
ATOM 1539 O O . VAL A 1 206 ? -14.843 -25.576 -15.805 1.00 66.69 206 VAL A O 1
ATOM 1542 N N . LEU A 1 207 ? -14.840 -23.399 -16.339 1.00 57.66 207 LEU A N 1
ATOM 1543 C CA . LEU A 1 207 ? -15.451 -22.952 -15.080 1.00 57.66 207 LEU A CA 1
ATOM 1544 C C . LEU A 1 207 ? -16.987 -22.877 -15.127 1.00 57.66 207 LEU A C 1
ATOM 1546 O O . LEU A 1 207 ? -17.603 -22.647 -14.085 1.00 57.66 207 LEU A O 1
ATOM 1550 N N . ARG A 1 208 ? -17.614 -23.081 -16.304 1.00 52.94 208 ARG A N 1
ATOM 1551 C CA . ARG A 1 208 ? -19.081 -23.040 -16.544 1.00 52.94 208 ARG A CA 1
ATOM 1552 C C . ARG A 1 208 ? -19.800 -21.839 -15.903 1.00 52.94 208 ARG A C 1
ATOM 1554 O O . ARG A 1 208 ? -20.993 -21.880 -15.610 1.00 52.94 208 ARG A O 1
ATOM 1561 N N . LYS A 1 209 ? -19.054 -20.765 -15.693 1.00 50.78 209 LYS A N 1
ATOM 1562 C CA . LYS A 1 209 ? -19.466 -19.445 -15.225 1.00 50.78 209 LYS A CA 1
ATOM 1563 C C . LYS A 1 209 ? -18.737 -18.452 -16.121 1.00 50.78 209 LYS A C 1
ATOM 1565 O O . LYS A 1 209 ? -17.673 -18.796 -16.641 1.00 50.78 209 LYS A O 1
ATOM 1570 N N . ASP A 1 210 ? -19.283 -17.254 -16.313 1.00 46.69 210 ASP A N 1
ATOM 1571 C CA . ASP A 1 210 ? -18.532 -16.173 -16.953 1.00 46.69 210 ASP A CA 1
ATOM 1572 C C . ASP A 1 210 ? -17.293 -15.900 -16.097 1.00 46.69 210 ASP A C 1
ATOM 1574 O O . ASP A 1 210 ? -17.362 -15.310 -15.018 1.00 46.69 210 ASP A O 1
ATOM 1578 N N . ALA A 1 211 ? -16.178 -16.490 -16.523 1.00 35.56 211 ALA A N 1
ATOM 1579 C CA . ALA A 1 211 ? -14.941 -16.494 -15.780 1.00 35.56 211 ALA A CA 1
ATOM 1580 C C . ALA A 1 211 ? -14.401 -15.062 -15.707 1.00 35.56 211 ALA A C 1
ATOM 1582 O O . ALA A 1 211 ? -14.459 -14.326 -16.690 1.00 35.56 211 ALA A O 1
ATOM 1583 N N . MET A 1 212 ? -13.936 -14.725 -14.502 1.00 45.47 212 MET A N 1
ATOM 1584 C CA . MET A 1 212 ? -13.137 -13.580 -14.049 1.00 45.47 212 MET A CA 1
ATOM 1585 C C . MET A 1 212 ? -12.599 -12.626 -15.126 1.00 45.47 212 MET A C 1
ATOM 1587 O O . MET A 1 212 ? -12.137 -13.033 -16.189 1.00 45.47 212 MET A O 1
ATOM 1591 N N . GLY A 1 213 ? -12.604 -11.330 -14.797 1.00 53.78 213 GLY A N 1
ATOM 1592 C CA . GLY A 1 213 ? -12.162 -10.245 -15.668 1.00 53.78 213 GLY A CA 1
ATOM 1593 C C . GLY A 1 213 ? -10.899 -10.588 -16.463 1.00 53.78 213 GLY A C 1
ATOM 1594 O O . GLY A 1 213 ? -9.839 -10.834 -15.900 1.00 53.78 213 GLY A O 1
ATOM 1595 N N . LEU A 1 214 ? -11.014 -10.533 -17.794 1.00 55.59 214 LEU A N 1
ATOM 1596 C CA . LEU A 1 214 ? -9.951 -10.720 -18.796 1.00 55.59 214 LEU A CA 1
ATOM 1597 C C . LEU A 1 214 ? -8.630 -9.970 -18.513 1.00 55.59 214 LEU A C 1
ATOM 1599 O O . LEU A 1 214 ? -7.651 -10.191 -19.223 1.00 55.59 214 LEU A O 1
ATOM 1603 N N . GLY A 1 215 ? -8.590 -9.059 -17.538 1.00 54.28 215 GLY A N 1
ATOM 1604 C CA . GLY A 1 215 ? -7.377 -8.413 -17.045 1.00 54.28 215 GLY A CA 1
ATOM 1605 C C . GLY A 1 215 ? -6.341 -9.400 -16.503 1.00 54.28 215 GLY A C 1
ATOM 1606 O O . GLY A 1 215 ? -5.170 -9.258 -16.843 1.00 54.28 215 GLY A O 1
ATOM 1607 N N . ASP A 1 216 ? -6.750 -10.437 -15.769 1.00 58.97 216 ASP A N 1
ATOM 1608 C CA . ASP A 1 216 ? -5.806 -11.363 -15.118 1.00 58.97 216 ASP A CA 1
ATOM 1609 C C . ASP A 1 216 ? -5.022 -12.192 -16.145 1.00 58.97 216 ASP A C 1
ATOM 1611 O O . ASP A 1 216 ? -3.807 -12.356 -16.050 1.00 58.97 216 ASP A O 1
ATOM 1615 N N . VAL A 1 217 ? -5.695 -12.622 -17.215 1.00 55.53 217 VAL A N 1
ATOM 1616 C CA . VAL A 1 217 ? -5.062 -13.301 -18.354 1.00 55.53 217 VAL A CA 1
ATOM 1617 C C . VAL A 1 217 ? -4.101 -12.365 -19.096 1.00 55.53 217 VAL A C 1
ATOM 1619 O O . VAL A 1 217 ? -2.989 -12.768 -19.441 1.00 55.53 217 VAL A O 1
ATOM 1622 N N . LYS A 1 218 ? -4.506 -11.107 -19.343 1.00 55.56 218 LYS A N 1
ATOM 1623 C CA . LYS A 1 218 ? -3.645 -10.089 -19.982 1.00 55.56 218 LYS A CA 1
ATOM 1624 C C . LYS A 1 218 ? -2.380 -9.861 -19.176 1.00 55.56 218 LYS A C 1
ATOM 1626 O O . LYS A 1 218 ? -1.292 -9.794 -19.744 1.00 55.56 218 LYS A O 1
ATOM 1631 N N . LEU A 1 219 ? -2.540 -9.751 -17.863 1.00 62.25 219 LEU A N 1
ATOM 1632 C CA . LEU A 1 219 ? -1.451 -9.528 -16.934 1.00 62.25 219 LEU A CA 1
ATOM 1633 C C . LEU A 1 219 ? -0.492 -10.722 -16.927 1.00 62.25 219 LEU A C 1
ATOM 1635 O O . LEU A 1 219 ? 0.706 -10.519 -17.099 1.00 62.25 219 LEU A O 1
ATOM 1639 N N . LEU A 1 220 ? -1.001 -11.956 -16.834 1.00 64.25 220 LEU A N 1
ATOM 1640 C CA . LEU A 1 220 ? -0.179 -13.172 -16.902 1.00 64.25 220 LEU A CA 1
ATOM 1641 C C . LEU A 1 220 ? 0.575 -13.293 -18.234 1.00 64.25 220 LEU A C 1
ATOM 1643 O O . LEU A 1 220 ? 1.757 -13.633 -18.239 1.00 64.25 220 LEU A O 1
ATOM 1647 N N . GLY A 1 221 ? -0.063 -12.945 -19.355 1.00 67.06 221 GLY A N 1
ATOM 1648 C CA . GLY A 1 221 ? 0.598 -12.886 -20.661 1.00 67.06 221 GLY A CA 1
ATOM 1649 C C . GLY A 1 221 ? 1.724 -11.847 -20.715 1.00 67.06 221 GLY A C 1
ATOM 1650 O O . GLY A 1 221 ? 2.811 -12.135 -21.217 1.00 67.06 221 GLY A O 1
ATOM 1651 N N . ALA A 1 222 ? 1.502 -10.654 -20.154 1.00 69.88 222 ALA A N 1
ATOM 1652 C CA . ALA A 1 222 ? 2.518 -9.605 -20.074 1.00 69.88 222 ALA A CA 1
ATOM 1653 C C . ALA A 1 222 ? 3.693 -9.996 -19.160 1.00 69.88 222 ALA A C 1
ATOM 1655 O O . ALA A 1 222 ? 4.848 -9.775 -19.524 1.00 69.88 222 ALA A O 1
ATOM 1656 N N . ILE A 1 223 ? 3.412 -10.625 -18.013 1.00 71.62 223 ILE A N 1
ATOM 1657 C CA . ILE A 1 223 ? 4.429 -11.177 -17.106 1.00 71.62 223 ILE A CA 1
ATOM 1658 C C . ILE A 1 223 ? 5.250 -12.252 -17.829 1.00 71.62 223 ILE A C 1
ATOM 1660 O O . ILE A 1 223 ? 6.476 -12.219 -17.775 1.00 71.62 223 ILE A O 1
ATOM 1664 N N . GLY A 1 224 ? 4.596 -13.156 -18.566 1.00 73.88 224 GLY A N 1
ATOM 1665 C CA . GLY A 1 224 ? 5.266 -14.191 -19.356 1.00 73.88 224 GLY A CA 1
ATOM 1666 C C . GLY A 1 224 ? 6.184 -13.625 -20.445 1.00 73.88 224 GLY A C 1
ATOM 1667 O O . GLY A 1 224 ? 7.316 -14.082 -20.598 1.00 73.88 224 GLY A O 1
ATOM 1668 N N . ALA A 1 225 ? 5.746 -12.589 -21.165 1.00 77.69 225 ALA A N 1
ATOM 1669 C CA . ALA A 1 225 ? 6.580 -11.908 -22.156 1.00 77.69 225 ALA A CA 1
ATOM 1670 C C . ALA A 1 225 ? 7.785 -11.201 -21.511 1.00 77.69 225 ALA A C 1
ATOM 1672 O O . ALA A 1 225 ? 8.905 -11.287 -22.014 1.00 77.69 225 ALA A O 1
ATOM 1673 N N . PHE A 1 226 ? 7.571 -10.541 -20.372 1.00 82.25 226 PHE A N 1
ATOM 1674 C CA . PHE A 1 226 ? 8.635 -9.902 -19.602 1.00 82.25 226 PHE A CA 1
ATOM 1675 C C . PHE A 1 226 ? 9.668 -10.916 -19.085 1.00 82.25 226 PHE A C 1
ATOM 1677 O O . PHE A 1 226 ? 10.874 -10.681 -19.172 1.00 82.25 226 PHE A O 1
ATOM 1684 N N . PHE A 1 227 ? 9.204 -12.071 -18.608 1.00 83.75 227 PHE A N 1
ATOM 1685 C CA . PHE A 1 227 ? 10.049 -13.193 -18.211 1.00 83.75 227 PHE A CA 1
ATOM 1686 C C . PHE A 1 227 ? 10.906 -13.696 -19.369 1.00 83.75 227 PHE A C 1
ATOM 1688 O O . PHE A 1 227 ? 12.117 -13.811 -19.206 1.00 83.75 227 PHE A O 1
ATOM 1695 N N . ALA A 1 228 ? 10.302 -13.914 -20.538 1.00 81.44 228 ALA A N 1
ATOM 1696 C CA . ALA A 1 228 ? 11.015 -14.372 -21.724 1.00 81.44 228 ALA A CA 1
ATOM 1697 C C . ALA A 1 228 ? 12.109 -13.388 -22.174 1.00 81.44 228 ALA A C 1
ATOM 1699 O O . ALA A 1 228 ? 13.201 -13.816 -22.543 1.00 81.44 228 ALA A O 1
ATOM 1700 N N . GLU A 1 229 ? 11.848 -12.079 -22.111 1.00 86.00 229 GLU A N 1
ATOM 1701 C CA . GLU A 1 229 ? 12.838 -11.052 -22.459 1.00 86.00 229 GLU A CA 1
ATOM 1702 C C . GLU A 1 229 ? 14.040 -11.069 -21.501 1.00 86.00 229 GLU A C 1
ATOM 1704 O O . GLU A 1 229 ? 15.190 -11.024 -21.944 1.00 86.00 229 GLU A O 1
ATOM 1709 N N . ILE A 1 230 ? 13.797 -11.196 -20.190 1.00 87.56 230 ILE A N 1
ATOM 1710 C CA . ILE A 1 230 ? 14.876 -11.333 -19.201 1.00 87.56 230 ILE A CA 1
ATOM 1711 C C . ILE A 1 230 ? 15.662 -12.622 -19.434 1.00 87.56 230 ILE A C 1
ATOM 1713 O O . ILE A 1 230 ? 16.891 -12.590 -19.463 1.00 87.56 230 ILE A O 1
ATOM 1717 N N . ASP A 1 231 ? 14.969 -13.746 -19.610 1.00 88.75 231 ASP A N 1
ATOM 1718 C CA . ASP A 1 231 ? 15.593 -15.059 -19.775 1.00 88.75 231 ASP A CA 1
ATOM 1719 C C . ASP A 1 231 ? 16.468 -15.089 -21.043 1.00 88.75 231 ASP A C 1
ATOM 1721 O O . ASP A 1 231 ? 17.581 -15.620 -21.024 1.00 88.75 231 ASP A O 1
ATOM 1725 N N . LYS A 1 232 ? 16.025 -14.422 -22.117 1.00 89.06 232 LYS A N 1
ATOM 1726 C CA . LYS A 1 232 ? 16.822 -14.203 -23.327 1.00 89.06 232 LYS A CA 1
ATOM 1727 C C . LYS A 1 232 ? 18.060 -13.348 -23.055 1.00 89.06 232 LYS A C 1
ATOM 1729 O O . LYS A 1 232 ? 19.160 -13.752 -23.420 1.00 89.06 232 LYS A O 1
ATOM 1734 N N . PHE A 1 233 ? 17.913 -12.204 -22.384 1.00 89.62 233 PHE A N 1
ATOM 1735 C CA . PHE A 1 233 ? 19.053 -11.343 -22.051 1.00 89.62 233 PHE A CA 1
ATOM 1736 C C . PHE A 1 233 ? 20.099 -12.077 -21.194 1.00 89.62 233 PHE A C 1
ATOM 1738 O O . PHE A 1 233 ? 21.302 -11.956 -21.434 1.00 89.62 233 PHE A O 1
ATOM 1745 N N . LEU A 1 234 ? 19.657 -12.877 -20.218 1.00 92.50 234 LEU A N 1
ATOM 1746 C CA . LEU A 1 234 ? 20.527 -13.712 -19.384 1.00 92.50 234 LEU A CA 1
ATOM 1747 C C . LEU A 1 234 ? 21.244 -14.793 -20.205 1.00 92.50 234 LEU A C 1
ATOM 1749 O O . LEU A 1 234 ? 22.416 -15.074 -19.958 1.00 92.50 234 LEU A O 1
ATOM 1753 N N . ALA A 1 235 ? 20.570 -15.382 -21.196 1.00 90.50 235 ALA A N 1
ATOM 1754 C CA . ALA A 1 235 ? 21.177 -16.352 -22.101 1.00 90.50 235 ALA A CA 1
ATOM 1755 C C . ALA A 1 235 ? 22.249 -15.706 -22.997 1.00 90.50 235 ALA A C 1
ATOM 1757 O O . ALA A 1 235 ? 23.359 -16.233 -23.089 1.00 90.50 235 ALA A O 1
ATOM 1758 N N . ASP A 1 236 ? 21.951 -14.543 -23.583 1.00 89.19 236 ASP A N 1
ATOM 1759 C CA . ASP A 1 236 ? 22.856 -13.808 -24.478 1.00 89.19 236 ASP A CA 1
ATOM 1760 C C . ASP A 1 236 ? 24.123 -13.317 -23.752 1.00 89.19 236 ASP A C 1
ATOM 1762 O O . ASP A 1 236 ? 25.191 -13.192 -24.353 1.00 89.19 236 ASP A O 1
ATOM 1766 N N . THR A 1 237 ? 24.028 -13.061 -22.444 1.00 90.38 237 THR A N 1
ATOM 1767 C CA . THR A 1 237 ? 25.120 -12.496 -21.630 1.00 90.38 237 THR A CA 1
ATOM 1768 C C . THR A 1 237 ? 25.845 -13.519 -20.750 1.00 90.38 237 THR A C 1
ATOM 1770 O O . THR A 1 237 ? 26.828 -13.171 -20.097 1.00 90.38 237 THR A O 1
ATOM 1773 N N . LYS A 1 238 ? 25.441 -14.798 -20.779 1.00 85.75 238 LYS A N 1
ATOM 1774 C CA . LYS A 1 238 ? 25.914 -15.870 -19.878 1.00 85.75 238 LYS A CA 1
ATOM 1775 C C . LYS A 1 238 ? 27.440 -16.028 -19.788 1.00 85.75 238 LYS A C 1
ATOM 1777 O O . LYS A 1 238 ? 27.955 -16.433 -18.750 1.00 85.75 238 LYS A O 1
ATOM 1782 N N . ASN A 1 239 ? 28.163 -15.741 -20.870 1.00 88.31 239 ASN A N 1
ATOM 1783 C CA . ASN A 1 239 ? 29.617 -15.926 -20.947 1.00 88.31 239 ASN A CA 1
ATOM 1784 C C . ASN A 1 239 ? 30.427 -14.648 -20.651 1.00 88.31 239 ASN A C 1
ATOM 1786 O O . ASN A 1 239 ? 31.659 -14.704 -20.629 1.00 88.31 239 ASN A O 1
ATOM 1790 N N . ASP A 1 240 ? 29.780 -13.501 -20.420 1.00 90.31 240 ASP A N 1
ATOM 1791 C CA . ASP A 1 240 ? 30.476 -12.252 -20.104 1.00 90.31 240 ASP A CA 1
ATOM 1792 C C . ASP A 1 240 ? 30.776 -12.161 -18.597 1.00 90.31 240 ASP A C 1
ATOM 1794 O O . ASP A 1 240 ? 29.934 -11.788 -17.777 1.00 90.31 240 ASP A O 1
ATOM 1798 N N . LYS A 1 241 ? 32.028 -12.466 -18.229 1.00 91.62 241 LYS A N 1
ATOM 1799 C CA . LYS A 1 241 ? 32.509 -12.409 -16.837 1.00 91.62 241 LYS A CA 1
ATOM 1800 C C . LYS A 1 241 ? 32.382 -11.026 -16.201 1.00 91.62 241 LYS A C 1
ATOM 1802 O O . LYS A 1 241 ? 32.306 -10.941 -14.979 1.00 91.62 241 LYS A O 1
ATOM 1807 N N . PHE A 1 242 ? 32.392 -9.950 -16.990 1.00 93.25 242 PHE A N 1
ATOM 1808 C CA . PHE A 1 242 ? 32.211 -8.608 -16.448 1.00 93.25 242 PHE A CA 1
ATOM 1809 C C . PHE A 1 242 ? 30.760 -8.387 -16.021 1.00 93.25 242 PHE A C 1
ATOM 1811 O O . PHE A 1 242 ? 30.520 -7.783 -14.981 1.00 93.25 242 PHE A O 1
ATOM 1818 N N . LEU A 1 243 ? 29.797 -8.886 -16.801 1.00 93.75 243 LEU A N 1
ATOM 1819 C CA . LEU A 1 243 ? 28.370 -8.708 -16.525 1.00 93.75 243 LEU A CA 1
ATOM 1820 C C . LEU A 1 243 ? 27.835 -9.646 -15.439 1.00 93.75 243 LEU A C 1
ATOM 1822 O O . LEU A 1 243 ? 26.814 -9.312 -14.834 1.00 93.75 243 LEU A O 1
ATOM 1826 N N . ALA A 1 244 ? 28.559 -10.732 -15.145 1.00 93.94 244 ALA A N 1
ATOM 1827 C CA . ALA A 1 244 ? 28.176 -11.772 -14.189 1.00 93.94 244 ALA A CA 1
ATOM 1828 C C . ALA A 1 244 ? 27.519 -11.251 -12.890 1.00 93.94 244 ALA A C 1
ATOM 1830 O O . ALA A 1 244 ? 26.414 -11.691 -12.583 1.00 93.94 244 ALA A O 1
ATOM 1831 N N . PRO A 1 245 ? 28.067 -10.254 -12.160 1.00 94.31 245 PRO A N 1
ATOM 1832 C CA . PRO A 1 245 ? 27.441 -9.791 -10.918 1.00 94.31 245 PRO A CA 1
ATOM 1833 C C . PRO A 1 245 ? 26.009 -9.260 -11.103 1.00 94.31 245 PRO A C 1
ATOM 1835 O O . PRO A 1 245 ? 25.141 -9.487 -10.260 1.00 94.31 245 PRO A O 1
ATOM 1838 N N . TRP A 1 246 ? 25.747 -8.550 -12.204 1.00 95.62 246 TRP A N 1
ATOM 1839 C CA . TRP A 1 246 ? 24.429 -7.981 -12.493 1.00 95.62 246 TRP A CA 1
ATOM 1840 C C . TRP A 1 246 ? 23.480 -9.009 -13.099 1.00 95.62 246 TRP A C 1
ATOM 1842 O O . TRP A 1 246 ? 22.298 -9.000 -12.762 1.00 95.62 246 TRP A O 1
ATOM 1852 N N . THR A 1 247 ? 23.980 -9.902 -13.955 1.00 94.62 247 THR A N 1
ATOM 1853 C CA . THR A 1 247 ? 23.172 -10.980 -14.540 1.00 94.62 247 THR A CA 1
ATOM 1854 C C . THR A 1 247 ? 22.785 -12.016 -13.489 1.00 94.62 247 THR A C 1
ATOM 1856 O O . THR A 1 247 ? 21.645 -12.463 -13.489 1.00 94.62 247 THR A O 1
ATOM 1859 N N . ASP A 1 248 ? 23.659 -12.327 -12.530 1.00 95.06 248 ASP A N 1
ATOM 1860 C CA . ASP A 1 248 ? 23.354 -13.236 -11.417 1.00 95.06 248 ASP A CA 1
ATOM 1861 C C . ASP A 1 248 ? 22.310 -12.625 -10.472 1.00 95.06 248 ASP A C 1
ATOM 1863 O O . ASP A 1 248 ? 21.353 -13.290 -10.066 1.00 95.06 248 ASP A O 1
ATOM 1867 N N . GLY A 1 249 ? 22.454 -11.330 -10.162 1.00 94.75 249 GLY A N 1
ATOM 1868 C CA . GLY A 1 249 ? 21.459 -10.582 -9.395 1.00 94.75 249 GLY A CA 1
ATOM 1869 C C . GLY A 1 249 ? 20.096 -10.546 -10.090 1.00 94.75 249 GLY A C 1
ATOM 1870 O O . GLY A 1 249 ? 19.073 -10.814 -9.459 1.00 94.75 249 GLY A O 1
ATOM 1871 N N . LEU A 1 250 ? 20.081 -10.270 -11.397 1.00 96.56 250 LEU A N 1
ATOM 1872 C CA . LEU A 1 250 ? 18.870 -10.287 -12.216 1.00 96.56 250 LEU A CA 1
ATOM 1873 C C . LEU A 1 250 ? 18.241 -11.683 -12.273 1.00 96.56 250 LEU A C 1
ATOM 1875 O O . LEU A 1 250 ? 17.036 -11.804 -12.074 1.00 96.56 250 LEU A O 1
ATOM 1879 N N . ALA A 1 251 ? 19.037 -12.734 -12.484 1.00 96.50 251 ALA A N 1
ATOM 1880 C CA . ALA A 1 251 ? 18.563 -14.115 -12.514 1.00 96.50 251 ALA A CA 1
ATOM 1881 C C . ALA A 1 251 ? 17.914 -14.517 -11.183 1.00 96.50 251 ALA A C 1
ATOM 1883 O O . ALA A 1 251 ? 16.851 -15.140 -11.169 1.00 96.50 251 ALA A O 1
ATOM 1884 N N . LYS A 1 252 ? 18.511 -14.108 -10.056 1.00 96.44 252 LYS A N 1
ATOM 1885 C CA . LYS A 1 252 ? 17.920 -14.304 -8.730 1.00 96.44 252 LYS A CA 1
ATOM 1886 C C . LYS A 1 252 ? 16.573 -13.584 -8.605 1.00 96.44 252 LYS A C 1
ATOM 1888 O O . LYS A 1 252 ? 15.592 -14.234 -8.256 1.00 96.44 252 LYS A O 1
ATOM 1893 N N . ALA A 1 253 ? 16.509 -12.287 -8.912 1.00 96.12 253 ALA A N 1
ATOM 1894 C CA . ALA A 1 253 ? 15.274 -11.503 -8.797 1.00 96.12 253 ALA A CA 1
ATOM 1895 C C . ALA A 1 253 ? 14.158 -12.036 -9.715 1.00 96.12 253 ALA A C 1
ATOM 1897 O O . ALA A 1 253 ? 13.013 -12.186 -9.297 1.00 96.12 253 ALA A O 1
ATOM 1898 N N . ARG A 1 254 ? 14.510 -12.424 -10.946 1.00 95.75 254 ARG A N 1
ATOM 1899 C CA . ARG A 1 254 ? 13.615 -13.067 -11.915 1.00 95.75 254 ARG A CA 1
ATOM 1900 C C . ARG A 1 254 ? 13.041 -14.385 -11.396 1.00 95.75 254 ARG A C 1
ATOM 1902 O O . ARG A 1 254 ? 11.851 -14.640 -11.593 1.00 95.75 254 ARG A O 1
ATOM 1909 N N . ARG A 1 255 ? 13.862 -15.212 -10.743 1.00 96.62 255 ARG A N 1
ATOM 1910 C CA . ARG A 1 255 ? 13.408 -16.453 -10.102 1.00 96.62 255 ARG A CA 1
ATOM 1911 C C . ARG A 1 255 ? 12.454 -16.159 -8.946 1.00 96.62 255 ARG A C 1
ATOM 1913 O O . ARG A 1 255 ? 11.385 -16.749 -8.898 1.00 96.62 255 ARG A O 1
ATOM 1920 N N . GLU A 1 256 ? 12.799 -15.217 -8.070 1.00 96.31 256 GLU A N 1
ATOM 1921 C CA . GLU A 1 256 ? 11.961 -14.828 -6.926 1.00 96.31 256 GLU A CA 1
ATOM 1922 C C . GLU A 1 256 ? 10.602 -14.255 -7.358 1.00 96.31 256 GLU A C 1
ATOM 1924 O O . GLU A 1 256 ? 9.576 -14.572 -6.761 1.00 96.31 256 GLU A O 1
ATOM 1929 N N . LEU A 1 257 ? 10.564 -13.472 -8.438 1.00 94.19 257 LEU A N 1
ATOM 1930 C CA . LEU A 1 257 ? 9.316 -12.998 -9.033 1.00 94.19 257 LEU A CA 1
ATOM 1931 C C . LEU A 1 257 ? 8.492 -14.141 -9.654 1.00 94.19 257 LEU A C 1
ATOM 1933 O O . LEU A 1 257 ? 7.264 -14.129 -9.568 1.00 94.19 257 LEU A O 1
ATOM 1937 N N . GLY A 1 258 ? 9.150 -15.143 -10.244 1.00 92.25 258 GLY A N 1
ATOM 1938 C CA . GLY A 1 258 ? 8.497 -16.379 -10.687 1.00 92.25 258 GLY A CA 1
ATOM 1939 C C . GLY A 1 258 ? 7.853 -17.122 -9.517 1.00 92.25 258 GLY A C 1
ATOM 1940 O O . GLY A 1 258 ? 6.653 -17.363 -9.529 1.00 92.25 258 GLY A O 1
ATOM 1941 N N . GLU A 1 259 ? 8.619 -17.354 -8.450 1.00 94.31 259 GLU A N 1
ATOM 1942 C CA . GLU A 1 259 ? 8.140 -17.989 -7.218 1.00 94.31 259 GLU A CA 1
ATOM 1943 C C . GLU A 1 259 ? 6.959 -17.236 -6.579 1.00 94.31 259 GLU A C 1
ATOM 1945 O O . GLU A 1 259 ? 6.026 -17.859 -6.071 1.00 94.31 259 GLU A O 1
ATOM 1950 N N . ALA A 1 260 ? 6.982 -15.901 -6.597 1.00 92.44 260 ALA A N 1
ATOM 1951 C CA . ALA A 1 260 ? 5.868 -15.080 -6.130 1.00 92.44 260 ALA A CA 1
ATOM 1952 C C . ALA A 1 260 ? 4.621 -15.228 -7.012 1.00 92.44 260 ALA A C 1
ATOM 1954 O O . ALA A 1 260 ? 3.504 -15.271 -6.498 1.00 92.44 260 ALA A O 1
ATOM 1955 N N . THR A 1 261 ? 4.813 -15.322 -8.330 1.00 89.31 261 THR A N 1
ATOM 1956 C CA . THR A 1 261 ? 3.725 -15.518 -9.299 1.00 89.31 261 THR A CA 1
ATOM 1957 C C . THR A 1 261 ? 3.067 -16.880 -9.090 1.00 89.31 261 THR A C 1
ATOM 1959 O O . THR A 1 261 ? 1.846 -16.956 -8.986 1.00 89.31 261 THR A O 1
ATOM 1962 N N . ASP A 1 262 ? 3.864 -17.936 -8.928 1.00 87.88 262 ASP A N 1
ATOM 1963 C CA . ASP A 1 262 ? 3.370 -19.292 -8.672 1.00 87.88 262 ASP A CA 1
ATOM 1964 C C . ASP A 1 262 ? 2.613 -19.376 -7.341 1.00 87.88 262 ASP A C 1
ATOM 1966 O O . ASP A 1 262 ? 1.544 -19.991 -7.253 1.00 87.88 262 ASP A O 1
ATOM 1970 N N . TRP A 1 263 ? 3.136 -18.717 -6.300 1.00 89.44 263 TRP A N 1
ATOM 1971 C CA . TRP A 1 263 ? 2.467 -18.643 -5.004 1.00 89.44 263 TRP A CA 1
ATOM 1972 C C . TRP A 1 263 ? 1.111 -17.942 -5.116 1.00 89.44 263 TRP A C 1
ATOM 1974 O O . TRP A 1 263 ? 0.125 -18.457 -4.591 1.00 89.44 263 TRP A O 1
ATOM 1984 N N . LEU A 1 264 ? 1.039 -16.813 -5.829 1.00 85.81 264 LEU A N 1
ATOM 1985 C CA . LEU A 1 264 ? -0.215 -16.097 -6.065 1.00 85.81 264 LEU A CA 1
ATOM 1986 C C . LEU A 1 264 ? -1.219 -16.962 -6.820 1.00 85.81 264 LEU A C 1
ATOM 1988 O O . LEU A 1 264 ? -2.339 -17.114 -6.352 1.00 85.81 264 LEU A O 1
ATOM 1992 N N . ILE A 1 265 ? -0.820 -17.582 -7.932 1.00 79.62 265 ILE A N 1
ATOM 1993 C CA . ILE A 1 265 ? -1.707 -18.461 -8.709 1.00 79.62 265 ILE A CA 1
ATOM 1994 C C . ILE A 1 265 ? -2.267 -19.578 -7.821 1.00 79.62 265 ILE A C 1
ATOM 1996 O O . ILE A 1 265 ? -3.455 -19.876 -7.873 1.00 79.62 265 ILE A O 1
ATOM 2000 N N . THR A 1 266 ? -1.429 -20.168 -6.970 1.00 82.81 266 THR A N 1
ATOM 2001 C CA . THR A 1 266 ? -1.837 -21.295 -6.123 1.00 82.81 266 THR A CA 1
ATOM 2002 C C . THR A 1 266 ? -2.762 -20.869 -4.979 1.00 82.81 266 THR A C 1
ATOM 2004 O O . THR A 1 266 ? -3.743 -21.553 -4.699 1.00 82.81 266 THR A O 1
ATOM 2007 N N . ASN A 1 267 ? -2.465 -19.754 -4.303 1.00 81.06 267 ASN A N 1
ATOM 2008 C CA . ASN A 1 267 ? -3.128 -19.383 -3.046 1.00 81.06 267 ASN A CA 1
ATOM 2009 C C . ASN A 1 267 ? -4.264 -18.366 -3.237 1.00 81.06 267 ASN A C 1
ATOM 2011 O O . ASN A 1 267 ? -5.279 -18.452 -2.551 1.00 81.06 267 ASN A O 1
ATOM 2015 N N . ALA A 1 268 ? -4.140 -17.439 -4.191 1.00 72.56 268 ALA A N 1
ATOM 2016 C CA . ALA A 1 268 ? -5.145 -16.401 -4.434 1.00 72.56 268 ALA A CA 1
ATOM 2017 C C . ALA A 1 268 ? -6.432 -16.941 -5.074 1.00 72.56 268 ALA A C 1
ATOM 2019 O O . ALA A 1 268 ? -7.497 -16.360 -4.885 1.00 72.56 268 ALA A O 1
ATOM 2020 N N . LEU A 1 269 ? -6.352 -18.052 -5.819 1.00 66.06 269 LEU A N 1
ATOM 2021 C CA . LEU A 1 269 ? -7.536 -18.698 -6.400 1.00 66.06 269 LEU A CA 1
ATOM 2022 C C . LEU A 1 269 ? -8.448 -19.315 -5.330 1.00 66.06 269 LEU A C 1
ATOM 2024 O O . LEU A 1 269 ? -9.656 -19.405 -5.541 1.00 66.06 269 LEU A O 1
ATOM 2028 N N . ALA A 1 270 ? -7.877 -19.750 -4.204 1.00 73.62 270 ALA A N 1
ATOM 2029 C CA . ALA A 1 270 ? -8.624 -20.340 -3.099 1.00 73.62 270 ALA A CA 1
ATOM 2030 C C . ALA A 1 270 ? -9.144 -19.282 -2.113 1.00 73.62 270 ALA A C 1
ATOM 2032 O O . ALA A 1 270 ? -10.243 -19.434 -1.581 1.00 73.62 270 ALA A O 1
ATOM 2033 N N . ASP A 1 271 ? -8.367 -18.223 -1.878 1.00 76.88 271 ASP A N 1
ATOM 2034 C CA . ASP A 1 271 ? -8.669 -17.174 -0.906 1.00 76.88 271 ASP A CA 1
ATOM 2035 C C . ASP A 1 271 ? -8.266 -15.788 -1.461 1.00 76.88 271 ASP A C 1
ATOM 2037 O O . ASP A 1 271 ? -7.072 -15.469 -1.533 1.00 76.88 271 ASP A O 1
ATOM 2041 N N . PRO A 1 272 ? -9.243 -14.944 -1.854 1.00 76.75 272 PRO A N 1
ATOM 2042 C CA . PRO A 1 272 ? -8.987 -13.608 -2.392 1.00 76.75 272 PRO A CA 1
ATOM 2043 C C . PRO A 1 272 ? -8.201 -12.687 -1.448 1.00 76.75 272 PRO A C 1
ATOM 2045 O O . PRO A 1 272 ? -7.483 -11.801 -1.923 1.00 76.75 272 PRO A O 1
ATOM 2048 N N . ASP A 1 273 ? -8.276 -12.902 -0.130 1.00 78.69 273 ASP A N 1
ATOM 2049 C CA . ASP A 1 273 ? -7.553 -12.083 0.846 1.00 78.69 273 ASP A CA 1
ATOM 2050 C C . ASP A 1 273 ? -6.034 -12.290 0.725 1.00 78.69 273 ASP A C 1
ATOM 2052 O O . ASP A 1 273 ? -5.258 -11.358 0.960 1.00 78.69 273 ASP A O 1
ATOM 2056 N N . GLN A 1 274 ? -5.590 -13.470 0.268 1.00 81.50 274 GLN A N 1
ATOM 2057 C CA . GLN A 1 274 ? -4.178 -13.745 -0.034 1.00 81.50 274 GLN A CA 1
ATOM 2058 C C . GLN A 1 274 ? -3.676 -12.862 -1.175 1.00 81.50 274 GLN A C 1
ATOM 2060 O O . GLN A 1 274 ? -2.572 -12.323 -1.099 1.00 81.50 274 GLN A O 1
ATOM 2065 N N . ALA A 1 275 ? -4.496 -12.678 -2.214 1.00 79.75 275 ALA A N 1
ATOM 2066 C CA . ALA A 1 275 ? -4.181 -11.804 -3.340 1.00 79.75 275 ALA A CA 1
ATOM 2067 C C . ALA A 1 275 ? -4.060 -10.347 -2.877 1.00 79.75 275 ALA A C 1
ATOM 2069 O O . ALA A 1 275 ? -3.105 -9.650 -3.226 1.00 79.75 275 ALA A O 1
ATOM 2070 N N . GLY A 1 276 ? -5.009 -9.909 -2.042 1.00 79.25 276 GLY A N 1
ATOM 2071 C CA . GLY A 1 276 ? -5.010 -8.576 -1.447 1.00 79.25 276 GLY A CA 1
ATOM 2072 C C . GLY A 1 276 ? -3.749 -8.314 -0.624 1.00 79.25 276 GLY A C 1
ATOM 2073 O O . GLY A 1 276 ? -3.063 -7.317 -0.857 1.00 79.25 276 GLY A O 1
ATOM 2074 N N . ALA A 1 277 ? -3.397 -9.236 0.276 1.00 82.81 277 ALA A N 1
ATOM 2075 C CA . ALA A 1 277 ? -2.219 -9.124 1.135 1.00 82.81 277 ALA A CA 1
ATOM 2076 C C . ALA A 1 277 ? -0.893 -9.151 0.351 1.00 82.81 277 ALA A C 1
ATOM 2078 O O . ALA A 1 277 ? 0.038 -8.426 0.694 1.00 82.81 277 ALA A O 1
ATOM 2079 N N . ALA A 1 278 ? -0.814 -9.939 -0.723 1.00 86.56 278 ALA A N 1
ATOM 2080 C CA . ALA A 1 278 ? 0.388 -10.099 -1.543 1.00 86.56 278 ALA A CA 1
ATOM 2081 C C . ALA A 1 278 ? 0.600 -8.992 -2.592 1.00 86.56 278 ALA A C 1
ATOM 2083 O O . ALA A 1 278 ? 1.711 -8.833 -3.101 1.00 86.56 278 ALA A O 1
ATOM 2084 N N . SER A 1 279 ? -0.447 -8.237 -2.935 1.00 85.00 279 SER A N 1
ATOM 2085 C CA . SER A 1 279 ? -0.457 -7.285 -4.057 1.00 85.00 279 SER A CA 1
ATOM 2086 C C . SER A 1 279 ? 0.690 -6.262 -4.024 1.00 85.00 279 SER A C 1
ATOM 2088 O O . SER A 1 279 ? 1.371 -6.055 -5.033 1.00 85.00 279 SER A O 1
ATOM 2090 N N . TYR A 1 280 ? 0.946 -5.657 -2.861 1.00 88.12 280 TYR A N 1
ATOM 2091 C CA . TYR A 1 280 ? 1.997 -4.654 -2.679 1.00 88.12 280 TYR A CA 1
ATOM 2092 C C . TYR A 1 280 ? 3.394 -5.248 -2.886 1.00 88.12 280 TYR A C 1
ATOM 2094 O O . TYR A 1 280 ? 4.188 -4.725 -3.669 1.00 88.12 280 TYR A O 1
ATOM 2102 N N . ASP A 1 281 ? 3.691 -6.361 -2.213 1.00 92.88 281 ASP A N 1
ATOM 2103 C CA . ASP A 1 281 ? 4.998 -7.011 -2.304 1.00 92.88 281 ASP A CA 1
ATOM 2104 C C . ASP A 1 281 ? 5.256 -7.577 -3.709 1.00 92.88 281 ASP A C 1
ATOM 2106 O O . ASP A 1 281 ? 6.380 -7.496 -4.207 1.00 92.88 281 ASP A O 1
ATOM 2110 N N . TYR A 1 282 ? 4.215 -8.063 -4.394 1.00 91.25 282 TYR A N 1
ATOM 2111 C CA . TYR A 1 282 ? 4.310 -8.506 -5.785 1.00 91.25 282 TYR A CA 1
ATOM 2112 C C . TYR A 1 282 ? 4.683 -7.362 -6.737 1.00 91.25 282 TYR A C 1
ATOM 2114 O O . TYR A 1 282 ? 5.576 -7.509 -7.576 1.00 91.25 282 TYR A O 1
ATOM 2122 N N . LEU A 1 283 ? 4.049 -6.193 -6.585 1.00 90.19 283 LEU A N 1
ATOM 2123 C CA . LEU A 1 283 ? 4.360 -5.012 -7.393 1.00 90.19 283 LEU A CA 1
ATOM 2124 C C . LEU A 1 283 ? 5.809 -4.545 -7.179 1.00 90.19 283 LEU A C 1
ATOM 2126 O O . LEU A 1 283 ? 6.493 -4.186 -8.140 1.00 90.19 283 LEU A O 1
ATOM 2130 N N . TYR A 1 284 ? 6.298 -4.590 -5.938 1.00 93.00 284 TYR A N 1
ATOM 2131 C CA . TYR A 1 284 ? 7.690 -4.263 -5.618 1.00 93.00 284 TYR A CA 1
ATOM 2132 C C . TYR A 1 284 ? 8.678 -5.270 -6.211 1.00 93.00 284 TYR A C 1
ATOM 2134 O O . TYR A 1 284 ? 9.675 -4.860 -6.804 1.00 93.00 284 TYR A O 1
ATOM 2142 N N . LEU A 1 285 ? 8.392 -6.573 -6.130 1.00 94.69 285 LEU A N 1
ATOM 2143 C CA . LEU A 1 285 ? 9.195 -7.611 -6.787 1.00 94.69 285 LEU A CA 1
ATOM 2144 C C . LEU A 1 285 ? 9.281 -7.395 -8.300 1.00 94.69 285 LEU A C 1
ATOM 2146 O O . LEU A 1 285 ? 10.368 -7.482 -8.879 1.00 94.69 285 LEU A O 1
ATOM 2150 N N . MET A 1 286 ? 8.153 -7.062 -8.932 1.00 91.50 286 MET A N 1
ATOM 2151 C CA . MET A 1 286 ? 8.097 -6.726 -10.353 1.00 91.50 286 MET A CA 1
ATOM 2152 C C . MET A 1 286 ? 8.979 -5.513 -10.672 1.00 91.50 286 MET A C 1
ATOM 2154 O O . MET A 1 286 ? 9.827 -5.574 -11.564 1.00 91.50 286 MET A O 1
ATOM 2158 N N . ALA A 1 287 ? 8.838 -4.429 -9.907 1.00 92.38 287 ALA A N 1
ATOM 2159 C CA . ALA A 1 287 ? 9.607 -3.204 -10.101 1.00 92.38 287 ALA A CA 1
ATOM 2160 C C . ALA A 1 287 ? 11.117 -3.415 -9.902 1.00 92.38 287 ALA A C 1
ATOM 2162 O O . ALA A 1 287 ? 11.915 -2.968 -10.727 1.00 92.38 287 ALA A O 1
ATOM 2163 N N . LEU A 1 288 ? 11.523 -4.126 -8.845 1.00 95.75 288 LEU A N 1
ATOM 2164 C CA . LEU A 1 288 ? 12.927 -4.439 -8.568 1.00 95.75 288 LEU A CA 1
ATOM 2165 C C . LEU A 1 288 ? 13.538 -5.303 -9.673 1.00 95.75 288 LEU A C 1
ATOM 2167 O O . LEU A 1 288 ? 14.660 -5.036 -10.102 1.00 95.75 288 LEU A O 1
ATOM 2171 N N . THR A 1 289 ? 12.788 -6.281 -10.184 1.00 94.19 289 THR A N 1
ATOM 2172 C CA . THR A 1 289 ? 13.226 -7.132 -11.299 1.00 94.19 289 THR A CA 1
ATOM 2173 C C . THR A 1 289 ? 13.374 -6.324 -12.592 1.00 94.19 289 THR A C 1
ATOM 2175 O O . THR A 1 289 ? 14.388 -6.440 -13.280 1.00 94.19 289 THR A O 1
ATOM 2178 N N . ALA A 1 290 ? 12.421 -5.439 -12.901 1.00 91.69 290 ALA A N 1
ATOM 2179 C CA . ALA A 1 290 ? 12.489 -4.557 -14.069 1.00 91.69 290 ALA A CA 1
ATOM 2180 C C . ALA A 1 290 ? 13.644 -3.548 -13.988 1.00 91.69 290 ALA A C 1
ATOM 2182 O O . ALA A 1 290 ? 14.350 -3.317 -14.976 1.00 91.69 290 ALA A O 1
ATOM 2183 N N . LEU A 1 291 ? 13.892 -2.978 -12.807 1.00 94.50 291 LEU A N 1
ATOM 2184 C CA . LEU A 1 291 ? 15.040 -2.105 -12.571 1.00 94.50 291 LEU A CA 1
ATOM 2185 C C . LEU A 1 291 ? 16.360 -2.872 -12.669 1.00 94.50 291 LEU A C 1
ATOM 2187 O O . LEU A 1 291 ? 17.300 -2.356 -13.268 1.00 94.50 291 LEU A O 1
ATOM 2191 N N . ALA A 1 292 ? 16.433 -4.101 -12.152 1.00 96.06 292 ALA A N 1
ATOM 2192 C CA . ALA A 1 292 ? 17.608 -4.956 -12.303 1.00 96.06 292 ALA A CA 1
ATOM 2193 C C . ALA A 1 292 ? 17.898 -5.253 -13.782 1.00 96.06 292 ALA A C 1
ATOM 2195 O O . ALA A 1 292 ? 19.041 -5.104 -14.212 1.00 96.06 292 ALA A O 1
ATOM 2196 N N . ALA A 1 293 ? 16.868 -5.579 -14.572 1.00 92.94 293 ALA A N 1
ATOM 2197 C CA . ALA A 1 293 ? 16.993 -5.806 -16.012 1.00 92.94 293 ALA A CA 1
ATOM 2198 C C . ALA A 1 293 ? 17.499 -4.548 -16.731 1.00 92.94 293 ALA A C 1
ATOM 2200 O O . ALA A 1 293 ? 18.437 -4.600 -17.527 1.00 92.94 293 ALA A O 1
ATOM 2201 N N . THR A 1 294 ? 16.936 -3.391 -16.377 1.00 93.06 294 THR A N 1
ATOM 2202 C CA . THR A 1 294 ? 17.346 -2.096 -16.931 1.00 93.06 294 THR A CA 1
ATOM 2203 C C . THR A 1 294 ? 18.798 -1.774 -16.584 1.00 93.06 294 THR A C 1
ATOM 2205 O O . THR A 1 294 ? 19.571 -1.397 -17.463 1.00 93.06 294 THR A O 1
ATOM 2208 N N . TRP A 1 295 ? 19.206 -1.943 -15.323 1.00 96.56 295 TRP A N 1
ATOM 2209 C CA . TRP A 1 295 ? 20.582 -1.693 -14.898 1.00 96.56 295 TRP A CA 1
ATOM 2210 C C . TRP A 1 295 ? 21.573 -2.647 -15.559 1.00 96.56 295 TRP A C 1
ATOM 2212 O O . TRP A 1 295 ? 22.622 -2.190 -16.008 1.00 96.56 295 TRP A O 1
ATOM 2222 N N . ALA A 1 296 ? 21.238 -3.932 -15.691 1.00 94.06 296 ALA A N 1
ATOM 2223 C CA . ALA A 1 296 ? 22.072 -4.893 -16.405 1.00 94.06 296 ALA A CA 1
ATOM 2224 C C . ALA A 1 296 ? 22.248 -4.496 -17.884 1.00 94.06 296 ALA A C 1
ATOM 2226 O O . ALA A 1 296 ? 23.373 -4.476 -18.386 1.00 94.06 296 ALA A O 1
ATOM 2227 N N . GLY A 1 297 ? 21.172 -4.069 -18.556 1.00 91.69 297 GLY A N 1
ATOM 2228 C CA . GLY A 1 297 ? 21.233 -3.545 -19.925 1.00 91.69 297 GLY A CA 1
ATOM 2229 C C . GLY A 1 297 ? 22.055 -2.253 -20.050 1.00 91.69 297 GLY A C 1
ATOM 2230 O O . GLY A 1 297 ? 22.837 -2.097 -20.994 1.00 91.69 297 GLY A O 1
ATOM 2231 N N . VAL A 1 298 ? 21.946 -1.342 -19.076 1.00 93.06 298 VAL A N 1
ATOM 2232 C CA . VAL A 1 298 ? 22.767 -0.120 -19.007 1.00 93.06 298 VAL A CA 1
ATOM 2233 C C . VAL A 1 298 ? 24.245 -0.467 -18.858 1.00 93.06 298 VAL A C 1
ATOM 2235 O O . VAL A 1 298 ? 25.064 0.115 -19.563 1.00 93.06 298 VAL A O 1
ATOM 2238 N N . VAL A 1 299 ? 24.598 -1.417 -17.989 1.00 95.88 299 VAL A N 1
ATOM 2239 C CA . VAL A 1 299 ? 25.990 -1.849 -17.791 1.00 95.88 299 VAL A CA 1
ATOM 2240 C C . VAL A 1 299 ? 26.538 -2.524 -19.048 1.00 95.88 299 VAL A C 1
ATOM 2242 O O . VAL A 1 299 ? 27.641 -2.184 -19.471 1.00 95.88 299 VAL A O 1
ATOM 2245 N N . ALA A 1 300 ? 25.766 -3.406 -19.689 1.00 93.69 300 ALA A N 1
ATOM 2246 C CA . ALA A 1 300 ? 26.151 -4.041 -20.952 1.00 93.69 300 ALA A CA 1
ATOM 2247 C C . ALA A 1 300 ? 26.420 -3.003 -22.052 1.00 93.69 300 ALA A C 1
ATOM 2249 O O . ALA A 1 300 ? 27.445 -3.050 -22.735 1.00 93.69 300 ALA A O 1
ATOM 2250 N N . THR A 1 301 ? 25.546 -2.002 -22.166 1.00 93.00 301 THR A N 1
ATOM 2251 C CA . THR A 1 301 ? 25.703 -0.911 -23.138 1.00 93.00 301 THR A CA 1
ATOM 2252 C C . THR A 1 301 ? 26.890 -0.011 -22.794 1.00 93.00 301 THR A C 1
ATOM 2254 O O . THR A 1 301 ? 27.655 0.366 -23.681 1.00 93.00 301 THR A O 1
ATOM 2257 N N . ALA A 1 302 ? 27.071 0.331 -21.515 1.00 92.56 302 ALA A N 1
ATOM 2258 C CA . ALA A 1 302 ? 28.173 1.170 -21.056 1.00 92.56 302 ALA A CA 1
ATOM 2259 C C . ALA A 1 302 ? 29.527 0.495 -21.288 1.00 92.56 302 ALA A C 1
ATOM 2261 O O . ALA A 1 302 ? 30.437 1.137 -21.805 1.00 92.56 302 ALA A O 1
ATOM 2262 N N . LYS A 1 303 ? 29.634 -0.808 -20.999 1.00 93.06 303 LYS A N 1
ATOM 2263 C CA . LYS A 1 303 ? 30.813 -1.618 -21.318 1.00 93.06 303 LYS A CA 1
ATOM 2264 C C . LYS A 1 303 ? 31.105 -1.597 -22.818 1.00 93.06 303 LYS A C 1
ATOM 2266 O O . LYS A 1 303 ? 32.208 -1.247 -23.212 1.00 93.06 303 LYS A O 1
ATOM 2271 N N . ALA A 1 304 ? 30.112 -1.892 -23.659 1.00 92.19 304 ALA A N 1
ATOM 2272 C CA . ALA A 1 304 ? 30.298 -1.918 -25.110 1.00 92.19 304 ALA A CA 1
ATOM 2273 C C . ALA A 1 304 ? 30.750 -0.564 -25.689 1.00 92.19 304 ALA A C 1
ATOM 2275 O O . ALA A 1 304 ? 31.480 -0.527 -26.679 1.00 92.19 304 ALA A O 1
ATOM 2276 N N . LYS A 1 305 ? 30.316 0.547 -25.082 1.00 93.06 305 LYS A N 1
ATOM 2277 C CA . LYS A 1 305 ? 30.750 1.902 -25.439 1.00 93.06 305 LYS A CA 1
ATOM 2278 C C . LYS A 1 305 ? 32.168 2.217 -24.969 1.00 93.06 305 LYS A C 1
ATOM 2280 O O . LYS A 1 305 ? 32.959 2.726 -25.758 1.00 93.06 305 LYS A O 1
ATOM 2285 N N . LEU A 1 306 ? 32.509 1.848 -23.733 1.00 92.19 306 LEU A N 1
ATOM 2286 C CA . LEU A 1 306 ? 33.868 1.976 -23.201 1.00 92.19 306 LEU A CA 1
ATOM 2287 C C . LEU A 1 306 ? 34.878 1.168 -24.030 1.00 92.19 306 LEU A C 1
ATOM 2289 O O . LEU A 1 306 ? 35.921 1.707 -24.388 1.00 92.19 306 LEU A O 1
ATOM 2293 N N . ASP A 1 307 ? 34.534 -0.066 -24.410 1.00 91.50 307 ASP A N 1
ATOM 2294 C CA . ASP A 1 307 ? 35.379 -0.943 -25.237 1.00 91.50 307 ASP A CA 1
ATOM 2295 C C . ASP A 1 307 ? 35.649 -0.343 -26.635 1.00 91.50 307 ASP A C 1
ATOM 2297 O O . ASP A 1 307 ? 36.698 -0.585 -27.229 1.00 91.50 307 ASP A O 1
ATOM 2301 N N . LYS A 1 308 ? 34.717 0.463 -27.161 1.00 93.12 308 LYS A N 1
ATOM 2302 C CA . LYS A 1 308 ? 34.831 1.148 -28.463 1.00 93.12 308 LYS A CA 1
ATOM 2303 C C . LYS A 1 308 ? 35.417 2.560 -28.373 1.00 93.12 308 LYS A C 1
ATOM 2305 O O . LYS A 1 308 ? 35.612 3.186 -29.412 1.00 93.12 308 LYS A O 1
ATOM 2310 N N . GLY A 1 309 ? 35.660 3.075 -27.167 1.00 89.81 309 GLY A N 1
ATOM 2311 C CA . GLY A 1 309 ? 36.047 4.473 -26.954 1.00 89.81 309 GLY A CA 1
ATOM 2312 C C . GLY A 1 309 ? 34.966 5.487 -27.358 1.00 89.81 309 GLY A C 1
ATOM 2313 O O . GLY A 1 309 ? 35.298 6.617 -27.702 1.00 89.81 309 GLY A O 1
ATOM 2314 N N . ASP A 1 310 ? 33.689 5.090 -27.353 1.00 84.25 310 ASP A N 1
ATOM 2315 C CA . ASP A 1 310 ? 32.551 5.921 -27.764 1.00 84.25 310 ASP A CA 1
ATOM 2316 C C . ASP A 1 310 ? 31.833 6.533 -26.545 1.00 84.25 310 ASP A C 1
ATOM 2318 O O . ASP A 1 310 ? 31.324 5.819 -25.679 1.00 84.25 310 ASP A O 1
ATOM 2322 N N . GLY A 1 311 ? 31.736 7.864 -26.495 1.00 82.62 311 GLY A N 1
ATOM 2323 C CA . GLY A 1 311 ? 31.037 8.618 -25.447 1.00 82.62 311 GLY A CA 1
ATOM 2324 C C . GLY A 1 311 ? 31.909 9.076 -24.269 1.00 82.62 311 GLY A C 1
ATOM 2325 O O . GLY A 1 311 ? 33.116 8.852 -24.220 1.00 82.62 311 GLY A O 1
ATOM 2326 N N . ASP A 1 312 ? 31.284 9.757 -23.304 1.00 92.50 312 ASP A N 1
ATOM 2327 C CA . ASP A 1 312 ? 31.964 10.273 -22.110 1.00 92.50 312 ASP A CA 1
ATOM 2328 C C . ASP A 1 312 ? 32.275 9.146 -21.112 1.00 92.50 312 ASP A C 1
ATOM 2330 O O . ASP A 1 312 ? 31.383 8.596 -20.455 1.00 92.50 312 ASP A O 1
ATOM 2334 N N . LYS A 1 313 ? 33.566 8.832 -20.973 1.00 91.62 313 LYS A N 1
ATOM 2335 C CA . LYS A 1 313 ? 34.080 7.799 -20.069 1.00 91.62 313 LYS A CA 1
ATOM 2336 C C . LYS A 1 313 ? 33.632 8.006 -18.618 1.00 91.62 313 LYS A C 1
ATOM 2338 O O . LYS A 1 313 ? 33.192 7.044 -17.990 1.00 91.62 313 LYS A O 1
ATOM 2343 N N . ALA A 1 314 ? 33.688 9.235 -18.099 1.00 92.81 314 ALA A N 1
ATOM 2344 C CA . ALA A 1 314 ? 33.353 9.516 -16.702 1.00 92.81 314 ALA A CA 1
ATOM 2345 C C . ALA A 1 314 ? 31.866 9.255 -16.422 1.00 92.81 314 ALA A C 1
ATOM 2347 O O . ALA A 1 314 ? 31.497 8.671 -15.397 1.00 92.81 314 ALA A O 1
ATOM 2348 N N . PHE A 1 315 ? 31.002 9.620 -17.369 1.00 92.19 315 PHE A N 1
ATOM 2349 C CA . PHE A 1 315 ? 29.576 9.326 -17.298 1.00 92.19 315 PHE A CA 1
ATOM 2350 C C . PHE A 1 315 ? 29.292 7.816 -17.325 1.00 92.19 315 PHE A C 1
ATOM 2352 O O . PHE A 1 315 ? 28.507 7.321 -16.510 1.00 92.19 315 PHE A O 1
ATOM 2359 N N . LEU A 1 316 ? 29.932 7.068 -18.230 1.00 91.06 316 LEU A N 1
ATOM 2360 C CA . LEU A 1 316 ? 29.733 5.619 -18.364 1.00 91.06 316 LEU A CA 1
ATOM 2361 C C . LEU A 1 316 ? 30.215 4.853 -17.124 1.00 91.06 316 LEU A C 1
ATOM 2363 O O . LEU A 1 316 ? 29.494 3.993 -16.614 1.00 91.06 316 LEU A O 1
ATOM 2367 N N . GLU A 1 317 ? 31.382 5.206 -16.584 1.00 93.38 317 GLU A N 1
ATOM 2368 C CA . GLU A 1 317 ? 31.898 4.631 -15.336 1.00 93.38 317 GLU A CA 1
ATOM 2369 C C . GLU A 1 317 ? 30.982 4.950 -14.147 1.00 93.38 317 GLU A C 1
ATOM 2371 O O . GLU A 1 317 ? 30.688 4.071 -13.331 1.00 93.38 317 GLU A O 1
ATOM 2376 N N . THR A 1 318 ? 30.435 6.170 -14.093 1.00 94.94 318 THR A N 1
ATOM 2377 C CA . THR A 1 318 ? 29.453 6.560 -13.072 1.00 94.94 318 THR A CA 1
ATOM 2378 C C . THR A 1 318 ? 28.183 5.712 -13.164 1.00 94.94 318 THR A C 1
ATOM 2380 O O . THR A 1 318 ? 27.688 5.241 -12.138 1.00 94.94 318 THR A O 1
ATOM 2383 N N . LYS A 1 319 ? 27.665 5.442 -14.372 1.00 94.00 319 LYS A N 1
ATOM 2384 C CA . LYS A 1 319 ? 26.497 4.561 -14.563 1.00 94.00 319 LYS A CA 1
ATOM 2385 C C . LYS A 1 319 ? 26.759 3.138 -14.077 1.00 94.00 319 LYS A C 1
ATOM 2387 O O . LYS A 1 319 ? 25.895 2.568 -13.410 1.00 94.00 319 LYS A O 1
ATOM 2392 N N . ILE A 1 320 ? 27.946 2.592 -14.342 1.00 96.00 320 ILE A N 1
ATOM 2393 C CA . ILE A 1 320 ? 28.351 1.269 -13.844 1.00 96.00 320 ILE A CA 1
ATOM 2394 C C . ILE A 1 320 ? 28.434 1.273 -12.309 1.00 96.00 320 ILE A C 1
ATOM 2396 O O . ILE A 1 320 ? 27.953 0.343 -11.658 1.00 96.00 320 ILE A O 1
ATOM 2400 N N . ALA A 1 321 ? 28.981 2.333 -11.706 1.00 95.62 321 ALA A N 1
ATOM 2401 C CA . ALA A 1 321 ? 29.034 2.478 -10.252 1.00 95.62 321 ALA A CA 1
ATOM 2402 C C . ALA A 1 321 ? 27.632 2.582 -9.620 1.00 95.62 321 ALA A C 1
ATOM 2404 O O . ALA A 1 321 ? 27.364 1.923 -8.614 1.00 95.62 321 ALA A O 1
ATOM 2405 N N . THR A 1 322 ? 26.709 3.337 -10.229 1.00 96.31 322 THR A N 1
ATOM 2406 C CA . THR A 1 322 ? 25.310 3.416 -9.767 1.00 96.31 322 THR A CA 1
ATOM 2407 C C . THR A 1 322 ? 24.609 2.059 -9.864 1.00 96.31 322 THR A C 1
ATOM 2409 O O . THR A 1 322 ? 23.948 1.640 -8.915 1.00 96.31 322 THR A O 1
ATOM 2412 N N . ALA A 1 323 ? 24.805 1.326 -10.964 1.00 96.25 323 ALA A N 1
ATOM 2413 C CA . ALA A 1 323 ? 24.258 -0.020 -11.124 1.00 96.25 323 ALA A CA 1
ATOM 2414 C C . ALA A 1 323 ? 24.793 -0.986 -10.054 1.00 96.25 323 ALA A C 1
ATOM 2416 O O . ALA A 1 323 ? 24.055 -1.824 -9.538 1.00 96.25 323 ALA A O 1
ATOM 2417 N N . ARG A 1 324 ? 26.078 -0.871 -9.691 1.00 97.00 324 ARG A N 1
ATOM 2418 C CA . ARG A 1 324 ? 26.686 -1.656 -8.606 1.00 97.00 324 ARG A CA 1
ATOM 2419 C C . ARG A 1 324 ? 26.076 -1.318 -7.245 1.00 97.00 324 ARG A C 1
ATOM 2421 O O . ARG A 1 324 ? 25.831 -2.225 -6.455 1.00 97.00 324 ARG A O 1
ATOM 2428 N N . TYR A 1 325 ? 25.804 -0.039 -6.979 1.00 97.12 325 TYR A N 1
ATOM 2429 C CA . TYR A 1 325 ? 25.106 0.377 -5.762 1.00 97.12 325 TYR A CA 1
ATOM 2430 C C . TYR A 1 325 ? 23.708 -0.244 -5.685 1.00 97.12 325 TYR A C 1
ATOM 2432 O O . TYR A 1 325 ? 23.370 -0.843 -4.667 1.00 97.12 325 TYR A O 1
ATOM 2440 N N . PHE A 1 326 ? 22.926 -0.166 -6.768 1.00 97.44 326 PHE A N 1
ATOM 2441 C CA . PHE A 1 326 ? 21.595 -0.777 -6.831 1.00 97.44 326 PHE A CA 1
ATOM 2442 C C . PHE A 1 326 ? 21.651 -2.284 -6.543 1.00 97.44 326 PHE A C 1
ATOM 2444 O O . PHE A 1 326 ? 20.925 -2.767 -5.675 1.00 97.44 326 PHE A O 1
ATOM 2451 N N . LEU A 1 327 ? 22.561 -3.008 -7.204 1.00 95.94 327 LEU A N 1
ATOM 2452 C CA . LEU A 1 327 ? 22.764 -4.445 -6.998 1.00 95.94 327 LEU A CA 1
ATOM 2453 C C . LEU A 1 327 ? 23.082 -4.788 -5.533 1.00 95.94 327 LEU A C 1
ATOM 2455 O O . LEU A 1 327 ? 22.549 -5.755 -5.000 1.00 95.94 327 LEU A O 1
ATOM 2459 N N . ALA A 1 328 ? 23.941 -4.001 -4.881 1.00 94.75 328 ALA A N 1
ATOM 2460 C CA . ALA A 1 328 ? 24.412 -4.293 -3.529 1.00 94.75 328 ALA A CA 1
ATOM 2461 C C . ALA A 1 328 ? 23.465 -3.817 -2.414 1.00 94.75 328 ALA A C 1
ATOM 2463 O O . ALA A 1 328 ? 23.479 -4.384 -1.324 1.00 94.75 328 ALA A O 1
ATOM 2464 N N . ARG A 1 329 ? 22.694 -2.746 -2.642 1.00 95.75 329 ARG A N 1
ATOM 2465 C CA . ARG A 1 329 ? 21.926 -2.063 -1.585 1.00 95.75 329 ARG A CA 1
ATOM 2466 C C . ARG A 1 329 ? 20.419 -2.122 -1.753 1.00 95.75 329 ARG A C 1
ATOM 2468 O O . ARG A 1 329 ? 19.736 -2.036 -0.744 1.00 95.75 329 ARG A O 1
ATOM 2475 N N . VAL A 1 330 ? 19.921 -2.258 -2.979 1.00 96.56 330 VAL A N 1
ATOM 2476 C CA . VAL A 1 330 ? 18.483 -2.179 -3.272 1.00 96.56 330 VAL A CA 1
ATOM 2477 C C . VAL A 1 330 ? 17.946 -3.535 -3.712 1.00 96.56 330 VAL A C 1
ATOM 2479 O O . VAL A 1 330 ? 16.959 -4.014 -3.169 1.00 96.56 330 VAL A O 1
ATOM 2482 N N . LEU A 1 331 ? 18.627 -4.218 -4.638 1.00 96.81 331 LEU A N 1
ATOM 2483 C CA . LEU A 1 331 ? 18.149 -5.501 -5.155 1.00 96.81 331 LEU A CA 1
ATOM 2484 C C . LEU A 1 331 ? 17.919 -6.583 -4.079 1.00 96.81 331 LEU A C 1
ATOM 2486 O O . LEU A 1 331 ? 16.955 -7.330 -4.237 1.00 96.81 331 LEU A O 1
ATOM 2490 N N . PRO A 1 332 ? 18.697 -6.684 -2.977 1.00 96.25 332 PRO A N 1
ATOM 2491 C CA . PRO A 1 332 ? 18.434 -7.665 -1.921 1.00 96.25 332 PRO A CA 1
ATOM 2492 C C . PRO A 1 332 ? 17.057 -7.541 -1.248 1.00 96.25 332 PRO A C 1
ATOM 2494 O O . PRO A 1 332 ? 16.606 -8.505 -0.633 1.00 96.25 332 PRO A O 1
ATOM 2497 N N . GLU A 1 333 ? 16.369 -6.401 -1.383 1.00 94.56 333 GLU A N 1
ATOM 2498 C CA . GLU A 1 333 ? 14.996 -6.221 -0.891 1.00 94.56 333 GLU A CA 1
ATOM 2499 C C . GLU A 1 333 ? 13.996 -7.171 -1.570 1.00 94.56 333 GLU A C 1
ATOM 2501 O O . GLU A 1 333 ? 12.980 -7.513 -0.966 1.00 94.56 333 GLU A O 1
ATOM 2506 N N . SER A 1 334 ? 14.299 -7.666 -2.777 1.00 95.12 334 SER A N 1
ATOM 2507 C CA . SER A 1 334 ? 13.480 -8.664 -3.486 1.00 95.12 334 SER A CA 1
ATOM 2508 C C . SER A 1 334 ? 13.204 -9.903 -2.627 1.00 95.12 334 SER A C 1
ATOM 2510 O O . SER A 1 334 ? 12.047 -10.253 -2.397 1.00 95.12 334 SER A O 1
ATOM 2512 N N . SER A 1 335 ? 14.234 -10.480 -2.007 1.00 94.12 335 SER A N 1
ATOM 2513 C CA . SER A 1 335 ? 14.072 -11.633 -1.115 1.00 94.12 335 SER A CA 1
ATOM 2514 C C . SER A 1 335 ? 13.170 -11.326 0.091 1.00 94.12 335 SER A C 1
ATOM 2516 O O . SER A 1 335 ? 12.411 -12.188 0.536 1.00 94.12 335 SER A O 1
ATOM 2518 N N . ALA A 1 336 ? 13.223 -10.097 0.618 1.00 92.00 336 ALA A N 1
ATOM 2519 C CA . ALA A 1 336 ? 12.381 -9.681 1.738 1.00 92.00 336 ALA A CA 1
ATOM 2520 C C . ALA A 1 336 ? 10.910 -9.532 1.318 1.00 92.00 336 ALA A C 1
ATOM 2522 O O . ALA A 1 336 ? 10.020 -9.961 2.052 1.00 92.00 336 ALA A O 1
ATOM 2523 N N . HIS A 1 337 ? 10.650 -8.971 0.135 1.00 94.06 337 HIS A N 1
ATOM 2524 C CA . HIS A 1 337 ? 9.300 -8.876 -0.422 1.00 94.06 337 HIS A CA 1
ATOM 2525 C C . HIS A 1 337 ? 8.709 -10.256 -0.732 1.00 94.06 337 HIS A C 1
ATOM 2527 O O . HIS A 1 337 ? 7.559 -10.512 -0.388 1.00 94.06 337 HIS A O 1
ATOM 2533 N N . LEU A 1 338 ? 9.497 -11.192 -1.273 1.00 94.50 338 LEU A N 1
ATOM 2534 C CA . LEU A 1 338 ? 9.041 -12.571 -1.477 1.00 94.50 338 LEU A CA 1
ATOM 2535 C C . LEU A 1 338 ? 8.656 -13.254 -0.155 1.00 94.50 338 LEU A C 1
ATOM 2537 O O . LEU A 1 338 ? 7.639 -13.944 -0.086 1.00 94.50 338 LEU A O 1
ATOM 2541 N N . ALA A 1 339 ? 9.443 -13.052 0.905 1.00 90.00 339 ALA A N 1
ATOM 2542 C CA . ALA A 1 339 ? 9.134 -13.602 2.222 1.00 90.00 339 ALA A CA 1
ATOM 2543 C C . ALA A 1 339 ? 7.832 -13.024 2.806 1.00 90.00 339 ALA A C 1
ATOM 2545 O O . ALA A 1 339 ? 7.021 -13.776 3.346 1.00 90.00 339 ALA A O 1
ATOM 2546 N N . LYS A 1 340 ? 7.604 -11.710 2.662 1.00 86.44 340 LYS A N 1
ATOM 2547 C CA . LYS A 1 340 ? 6.351 -11.053 3.076 1.00 86.44 340 LYS A CA 1
ATOM 2548 C C . LYS A 1 340 ? 5.154 -11.573 2.288 1.00 86.44 340 LYS A C 1
ATOM 2550 O O . LYS A 1 340 ? 4.163 -11.963 2.896 1.00 86.44 340 LYS A O 1
ATOM 2555 N N . LEU A 1 341 ? 5.284 -11.683 0.969 1.00 90.38 341 LEU A N 1
ATOM 2556 C CA . LEU A 1 341 ? 4.243 -12.223 0.097 1.00 90.38 341 LEU A CA 1
ATOM 2557 C C . LEU A 1 341 ? 3.824 -13.635 0.526 1.00 90.38 341 LEU A C 1
ATOM 2559 O O . LEU A 1 341 ? 2.640 -13.905 0.696 1.00 90.38 341 LEU A O 1
ATOM 2563 N N . ARG A 1 342 ? 4.794 -14.514 0.801 1.00 88.75 342 ARG A N 1
ATOM 2564 C CA . ARG A 1 342 ? 4.534 -15.889 1.261 1.00 88.75 342 ARG A CA 1
ATOM 2565 C C . ARG A 1 342 ? 3.889 -15.981 2.643 1.00 88.75 342 ARG A C 1
ATOM 2567 O O . ARG A 1 342 ? 3.340 -17.030 2.968 1.00 88.75 342 ARG A O 1
ATOM 2574 N N . SER A 1 343 ? 3.967 -14.926 3.457 1.00 84.69 343 SER A N 1
ATOM 2575 C CA . SER A 1 343 ? 3.317 -14.901 4.774 1.00 84.69 343 SER A CA 1
ATOM 2576 C C . SER A 1 343 ? 1.788 -14.796 4.685 1.00 84.69 343 SER A C 1
ATOM 2578 O O . SER A 1 343 ? 1.098 -15.171 5.634 1.00 84.69 343 SER A O 1
ATOM 2580 N N . GLY A 1 344 ? 1.266 -14.361 3.532 1.00 83.88 344 GLY A N 1
ATOM 2581 C CA . GLY A 1 344 ? -0.158 -14.358 3.220 1.00 83.88 344 GLY A CA 1
ATOM 2582 C C . GLY A 1 344 ? -0.999 -13.388 4.054 1.00 83.88 344 GLY A C 1
ATOM 2583 O O . GLY A 1 344 ? -0.495 -12.446 4.663 1.00 83.88 344 GLY A O 1
ATOM 2584 N N . ALA A 1 345 ? -2.312 -13.617 4.078 1.00 83.31 345 ALA A N 1
ATOM 2585 C CA . ALA A 1 345 ? -3.286 -12.750 4.748 1.00 83.31 345 ALA A CA 1
ATOM 2586 C C . ALA A 1 345 ? -3.337 -12.927 6.276 1.00 83.31 345 ALA A C 1
ATOM 2588 O O . ALA A 1 345 ? -3.793 -12.031 6.993 1.00 83.31 345 ALA A O 1
ATOM 2589 N N . ALA A 1 346 ? -2.859 -14.062 6.796 1.00 80.56 346 ALA A N 1
ATOM 2590 C CA . ALA A 1 346 ? -2.995 -14.421 8.208 1.00 80.56 346 ALA A CA 1
ATOM 2591 C C . ALA A 1 346 ? -2.460 -13.345 9.179 1.00 80.56 346 ALA A C 1
ATOM 2593 O O . ALA A 1 346 ? -3.176 -13.022 10.132 1.00 80.56 346 ALA A O 1
ATOM 2594 N N . PRO A 1 347 ? -1.288 -12.712 8.950 1.00 79.94 347 PRO A N 1
ATOM 2595 C CA . PRO A 1 347 ? -0.799 -11.656 9.831 1.00 79.94 347 PRO A CA 1
ATOM 2596 C C . PRO A 1 347 ? -1.703 -10.413 9.856 1.00 79.94 347 PRO A C 1
ATOM 2598 O O . PRO A 1 347 ? -1.874 -9.784 10.901 1.00 79.94 347 PRO A O 1
ATOM 2601 N N . VAL A 1 348 ? -2.318 -10.053 8.730 1.00 75.94 348 VAL A N 1
ATOM 2602 C CA . VAL A 1 348 ? -3.231 -8.900 8.655 1.00 75.94 348 VAL A CA 1
ATOM 2603 C C . VAL A 1 348 ? -4.544 -9.223 9.366 1.00 75.94 348 VAL A C 1
ATOM 2605 O O . VAL A 1 348 ? -5.011 -8.447 10.201 1.00 75.94 348 VAL A O 1
ATOM 2608 N N . MET A 1 349 ? -5.096 -10.408 9.111 1.00 81.62 349 MET A N 1
ATOM 2609 C CA . MET A 1 349 ? -6.341 -10.862 9.732 1.00 81.62 349 MET A CA 1
ATOM 2610 C C . MET A 1 349 ? -6.209 -11.029 11.247 1.00 81.62 349 MET A C 1
ATOM 2612 O O . MET A 1 349 ? -7.130 -10.698 11.994 1.00 81.62 349 MET A O 1
ATOM 2616 N N . ALA A 1 350 ? -5.042 -11.452 11.729 1.00 85.88 350 ALA A N 1
ATOM 2617 C CA . ALA A 1 350 ? -4.771 -11.550 13.157 1.00 85.88 350 ALA A CA 1
ATOM 2618 C C . ALA A 1 350 ? -4.734 -10.180 13.865 1.00 85.88 350 ALA A C 1
ATOM 2620 O O . ALA A 1 350 ? -5.072 -10.116 15.046 1.00 85.88 350 ALA A O 1
ATOM 2621 N N . LEU A 1 351 ? -4.430 -9.069 13.175 1.00 88.12 351 LEU A N 1
ATOM 2622 C CA . LEU A 1 351 ? -4.583 -7.727 13.761 1.00 88.12 351 LEU A CA 1
ATOM 2623 C C . LEU A 1 351 ? -6.058 -7.391 13.997 1.00 88.12 351 LEU A C 1
ATOM 2625 O O . LEU A 1 351 ? -6.419 -6.939 15.083 1.00 88.12 351 LEU A O 1
ATOM 2629 N N . ALA A 1 352 ? -6.919 -7.652 13.010 1.00 87.31 352 ALA A N 1
ATOM 2630 C CA . ALA A 1 352 ? -8.359 -7.451 13.157 1.00 87.31 352 ALA A CA 1
ATOM 2631 C C . ALA A 1 352 ? -8.933 -8.346 14.268 1.00 87.31 352 ALA A C 1
ATOM 2633 O O . ALA A 1 352 ? -9.667 -7.867 15.133 1.00 87.31 352 ALA A O 1
ATOM 2634 N N . ALA A 1 353 ? -8.531 -9.620 14.305 1.00 88.69 353 ALA A N 1
ATOM 2635 C CA . ALA A 1 353 ? -8.916 -10.544 15.365 1.00 88.69 353 ALA A CA 1
ATOM 2636 C C . ALA A 1 353 ? -8.431 -10.072 16.745 1.00 88.69 353 ALA A C 1
ATOM 2638 O O . ALA A 1 353 ? -9.204 -10.097 17.698 1.00 88.69 353 ALA A O 1
ATOM 2639 N N . SER A 1 354 ? -7.194 -9.574 16.850 1.00 92.38 354 SER A N 1
ATOM 2640 C CA . SER A 1 354 ? -6.639 -9.009 18.086 1.00 92.38 354 SER A CA 1
ATOM 2641 C C . SER A 1 354 ? -7.448 -7.805 18.584 1.00 92.38 354 SER A C 1
ATOM 2643 O O . SER A 1 354 ? -7.785 -7.723 19.766 1.00 92.38 354 SER A O 1
ATOM 2645 N N . PHE A 1 355 ? -7.840 -6.902 17.679 1.00 94.12 355 PHE A N 1
ATOM 2646 C CA . PHE A 1 355 ? -8.684 -5.751 18.008 1.00 94.12 355 PHE A CA 1
ATOM 2647 C C . PHE A 1 355 ? -10.058 -6.185 18.537 1.00 94.12 355 PHE A C 1
ATOM 2649 O O . PHE A 1 355 ? -10.499 -5.722 19.592 1.00 94.12 355 PHE A O 1
ATOM 2656 N N . VAL A 1 356 ? -10.717 -7.107 17.827 1.00 92.06 356 VAL A N 1
ATOM 2657 C CA . VAL A 1 356 ? -12.023 -7.658 18.219 1.00 92.06 356 VAL A CA 1
ATOM 2658 C C . VAL A 1 356 ? -11.919 -8.392 19.553 1.00 92.06 356 VAL A C 1
ATOM 2660 O O . VAL A 1 356 ? -12.767 -8.203 20.423 1.00 92.06 356 VAL A O 1
ATOM 2663 N N . TRP A 1 357 ? -10.858 -9.170 19.762 1.00 92.81 357 TRP A N 1
ATOM 2664 C CA . TRP A 1 357 ? -10.600 -9.839 21.033 1.00 92.81 357 TRP A CA 1
ATOM 2665 C C . TRP A 1 357 ? -10.384 -8.836 22.173 1.00 92.81 357 TRP A C 1
ATOM 2667 O O . TRP A 1 357 ? -10.893 -9.035 23.273 1.00 92.81 357 TRP A O 1
ATOM 2677 N N . GLY A 1 358 ? -9.721 -7.708 21.899 1.00 92.38 358 GLY A N 1
ATOM 2678 C CA . GLY A 1 358 ? -9.614 -6.578 22.823 1.00 92.38 358 GLY A CA 1
ATOM 2679 C C . GLY A 1 358 ? -10.980 -6.037 23.251 1.00 92.38 358 GLY A C 1
ATOM 2680 O O . GLY A 1 358 ? -11.222 -5.861 24.443 1.00 92.38 358 GLY A O 1
ATOM 2681 N N . ILE A 1 359 ? -11.913 -5.852 22.314 1.00 92.81 359 ILE A N 1
ATOM 2682 C CA . ILE A 1 359 ? -13.294 -5.433 22.620 1.00 92.81 359 ILE A CA 1
ATOM 2683 C C . ILE A 1 359 ? -14.017 -6.496 23.458 1.00 92.81 359 ILE A C 1
ATOM 2685 O O . ILE A 1 359 ? -14.603 -6.186 24.500 1.00 92.81 359 ILE A O 1
ATOM 2689 N N . LEU A 1 360 ? -13.951 -7.759 23.030 1.00 89.62 360 LEU A N 1
ATOM 2690 C CA . LEU A 1 360 ? -14.595 -8.878 23.720 1.00 89.62 360 LEU A CA 1
ATOM 2691 C C . LEU A 1 360 ? -14.050 -9.065 25.140 1.00 89.62 360 LEU A C 1
ATOM 2693 O O . LEU A 1 360 ? -14.819 -9.409 26.032 1.00 89.62 360 LEU A O 1
ATOM 2697 N N . SER A 1 361 ? -12.771 -8.762 25.382 1.00 88.75 361 SER A N 1
ATOM 2698 C CA . SER A 1 361 ? -12.169 -8.847 26.718 1.00 88.75 361 SER A CA 1
ATOM 2699 C C . SER A 1 361 ? -12.862 -7.948 27.753 1.00 88.75 361 SER A C 1
ATOM 2701 O O . SER A 1 361 ? -12.933 -8.312 28.924 1.00 88.75 361 SER A O 1
ATOM 2703 N N . ILE A 1 362 ? -13.417 -6.800 27.341 1.00 87.25 362 ILE A N 1
ATOM 2704 C CA . ILE A 1 362 ? -14.213 -5.926 28.216 1.00 87.25 362 ILE A CA 1
ATOM 2705 C C . ILE A 1 362 ? -15.647 -6.438 28.334 1.00 87.25 362 ILE A C 1
ATOM 2707 O O . ILE A 1 362 ? -16.177 -6.521 29.439 1.00 87.25 362 ILE A O 1
ATOM 2711 N N . LEU A 1 363 ? -16.274 -6.780 27.205 1.00 84.25 363 LEU A N 1
ATOM 2712 C CA . LEU A 1 363 ? -17.694 -7.145 27.158 1.00 84.25 363 LEU A CA 1
ATOM 2713 C C . LEU A 1 363 ? -17.995 -8.475 27.858 1.00 84.25 363 LEU A C 1
ATOM 2715 O O . LEU A 1 363 ? -19.047 -8.616 28.475 1.00 84.25 363 LEU A O 1
ATOM 2719 N N . LEU A 1 364 ? -17.078 -9.441 27.773 1.00 81.50 364 LEU A N 1
ATOM 2720 C CA . LEU A 1 364 ? -17.216 -10.762 28.389 1.00 81.50 364 LEU A CA 1
ATOM 2721 C C . LEU A 1 364 ? -16.682 -10.802 29.830 1.00 81.50 364 LEU A C 1
ATOM 2723 O O . LEU A 1 364 ? -16.928 -11.768 30.553 1.00 81.50 364 LEU A O 1
ATOM 2727 N N . SER A 1 365 ? -15.950 -9.772 30.274 1.00 79.38 365 SER A N 1
ATOM 2728 C CA . SER A 1 365 ? -15.385 -9.726 31.623 1.00 79.38 365 SER A CA 1
ATOM 2729 C C . SER A 1 365 ? -16.329 -9.016 32.602 1.00 79.38 365 SER A C 1
ATOM 2731 O O . SER A 1 365 ? -16.476 -7.790 32.548 1.00 79.38 365 SER A O 1
ATOM 2733 N N . PRO A 1 366 ? -16.926 -9.740 33.568 1.00 70.25 366 PRO A N 1
ATOM 2734 C CA . PRO A 1 366 ? -17.834 -9.148 34.553 1.00 70.25 366 PRO A CA 1
ATOM 2735 C C . PRO A 1 366 ? -17.136 -8.094 35.426 1.00 70.25 366 PRO A C 1
ATOM 2737 O O . PRO A 1 366 ? -17.764 -7.120 35.838 1.00 70.25 366 PRO A O 1
ATOM 2740 N N . CYS A 1 367 ? -15.827 -8.243 35.657 1.00 74.00 367 CYS A N 1
ATOM 2741 C CA . CYS A 1 367 ? -15.027 -7.283 36.414 1.00 74.00 367 CYS A CA 1
ATOM 2742 C C . CYS A 1 367 ? -14.912 -5.945 35.660 1.00 74.00 367 CYS A C 1
ATOM 2744 O O . CYS A 1 367 ? -15.041 -4.880 36.259 1.00 74.00 367 CYS A O 1
ATOM 2746 N N . HIS A 1 368 ? -14.729 -5.976 34.335 1.00 76.38 368 HIS A N 1
ATOM 2747 C CA . HIS A 1 368 ? -14.642 -4.754 33.531 1.00 76.38 368 HIS A CA 1
ATOM 2748 C C . HIS A 1 368 ? -15.993 -4.075 33.333 1.00 76.38 368 HIS A C 1
ATOM 2750 O O . HIS A 1 368 ? -16.055 -2.846 33.383 1.00 76.38 368 HIS A O 1
ATOM 2756 N N . LEU A 1 369 ? -17.080 -4.837 33.201 1.00 74.69 369 LEU A N 1
ATOM 2757 C CA . LEU A 1 369 ? -18.427 -4.263 33.173 1.00 74.69 369 LEU A CA 1
ATOM 2758 C C . LEU A 1 369 ? -18.730 -3.438 34.437 1.00 74.69 369 LEU A C 1
ATOM 2760 O O . LEU A 1 369 ? -19.377 -2.400 34.335 1.00 74.69 369 LEU A O 1
ATOM 2764 N N . ALA A 1 370 ? -18.186 -3.820 35.599 1.00 72.00 370 ALA A N 1
ATOM 2765 C CA . ALA A 1 370 ? -18.317 -3.049 36.840 1.00 72.00 370 ALA A CA 1
ATOM 2766 C C . ALA A 1 370 ? -17.551 -1.707 36.831 1.00 72.00 370 ALA A C 1
ATOM 2768 O O . ALA A 1 370 ? -17.903 -0.790 37.570 1.00 72.00 370 ALA A O 1
ATOM 2769 N N . SER A 1 371 ? -16.534 -1.553 35.979 1.00 76.56 371 SER A N 1
ATOM 2770 C CA . SER A 1 371 ? -15.783 -0.295 35.845 1.00 76.56 371 SER A CA 1
ATOM 2771 C C . SER A 1 371 ? -16.513 0.765 35.010 1.00 76.56 371 SER A C 1
ATOM 2773 O O . SER A 1 371 ? -16.228 1.956 35.145 1.00 76.56 371 SER A O 1
ATOM 2775 N N . ILE A 1 372 ? -17.488 0.357 34.185 1.00 81.88 372 ILE A N 1
ATOM 2776 C CA . ILE A 1 372 ? -18.253 1.265 33.321 1.00 81.88 372 ILE A CA 1
ATOM 2777 C C . ILE A 1 372 ? -19.119 2.242 34.146 1.00 81.88 372 ILE A C 1
ATOM 2779 O O . ILE A 1 372 ? -18.972 3.448 33.950 1.00 81.88 372 ILE A O 1
ATOM 2783 N N . PRO A 1 373 ? -19.957 1.798 35.108 1.00 75.44 373 PRO A N 1
ATOM 2784 C CA . PRO A 1 373 ? -20.693 2.713 35.987 1.00 75.44 373 PRO A CA 1
ATOM 2785 C C . PRO A 1 373 ? -19.785 3.669 36.766 1.00 75.44 373 PRO A C 1
ATOM 2787 O O . PRO A 1 373 ? -20.150 4.818 37.001 1.00 75.44 373 PRO A O 1
ATOM 2790 N N . LEU A 1 374 ? -18.586 3.215 37.144 1.00 78.25 374 LEU A N 1
ATOM 2791 C CA . LEU A 1 374 ? -17.626 4.027 37.884 1.00 78.25 374 LEU A CA 1
ATOM 2792 C C . LEU A 1 374 ? -17.084 5.185 37.038 1.00 78.25 374 LEU A C 1
ATOM 2794 O O . LEU A 1 374 ? -17.103 6.321 37.501 1.00 78.25 374 LEU A O 1
ATOM 2798 N N . ILE A 1 375 ? -16.610 4.928 35.811 1.00 84.44 375 ILE A N 1
ATOM 2799 C CA . ILE A 1 375 ? -16.097 6.008 34.951 1.00 84.44 375 ILE A CA 1
ATOM 2800 C C . ILE A 1 375 ? -17.214 6.977 34.554 1.00 84.44 375 ILE A C 1
ATOM 2802 O O . ILE A 1 375 ? -17.002 8.187 34.525 1.00 84.44 375 ILE A O 1
ATOM 2806 N N . VAL A 1 376 ? -18.418 6.452 34.324 1.00 83.00 376 VAL A N 1
ATOM 2807 C CA . VAL A 1 376 ? -19.631 7.232 34.059 1.00 83.00 376 VAL A CA 1
ATOM 2808 C C . VAL A 1 376 ? -19.952 8.149 35.245 1.00 83.00 376 VAL A C 1
ATOM 2810 O O . VAL A 1 376 ? -20.117 9.351 35.049 1.00 83.00 376 VAL A O 1
ATOM 2813 N N . GLY A 1 377 ? -19.960 7.622 36.474 1.00 80.00 377 GLY A N 1
ATOM 2814 C CA . GLY A 1 377 ? -20.181 8.409 37.692 1.00 80.00 377 GLY A CA 1
ATOM 2815 C C . GLY A 1 377 ? -19.072 9.431 37.954 1.00 80.00 377 GLY A C 1
ATOM 2816 O O . GLY A 1 377 ? -19.352 10.586 38.258 1.00 80.00 377 GLY A O 1
ATOM 2817 N N . PHE A 1 378 ? -17.807 9.054 37.743 1.00 83.50 378 PHE A N 1
ATOM 2818 C CA . PHE A 1 378 ? -16.672 9.970 37.878 1.00 83.50 378 PHE A CA 1
ATOM 2819 C C . PHE A 1 378 ? -16.750 11.143 36.891 1.00 83.50 378 PHE A C 1
ATOM 2821 O O . PHE A 1 378 ? -16.349 12.258 37.227 1.00 83.50 378 PHE A O 1
ATOM 2828 N N . ILE A 1 379 ? -17.244 10.901 35.671 1.00 85.06 379 ILE A N 1
ATOM 2829 C CA . ILE A 1 379 ? -17.468 11.936 34.656 1.00 85.06 379 ILE A CA 1
ATOM 2830 C C . ILE A 1 379 ? -18.638 12.844 35.043 1.00 85.06 379 ILE A C 1
ATOM 2832 O O . ILE A 1 379 ? -18.511 14.061 34.900 1.00 85.06 379 ILE A O 1
ATOM 2836 N N . ASP A 1 380 ? -19.721 12.285 35.582 1.00 81.88 380 ASP A N 1
ATOM 2837 C CA . ASP A 1 380 ? -20.887 13.045 36.049 1.00 81.88 380 ASP A CA 1
ATOM 2838 C C . ASP A 1 380 ? -20.519 14.016 37.194 1.00 81.88 380 ASP A C 1
ATOM 2840 O O . ASP A 1 380 ? -20.875 15.197 37.176 1.00 81.88 380 ASP A O 1
ATOM 2844 N N . GLU A 1 381 ? -19.654 13.590 38.123 1.00 82.81 381 GLU A N 1
ATOM 2845 C CA . GLU A 1 381 ? -19.135 14.439 39.210 1.00 82.81 381 GLU A CA 1
ATOM 2846 C C . GLU A 1 381 ? -18.232 15.605 38.740 1.00 82.81 381 GLU A C 1
ATOM 2848 O O . GLU A 1 381 ? -17.994 16.572 39.487 1.00 82.81 381 GLU A O 1
ATOM 2853 N N . GLN A 1 382 ? -17.728 15.572 37.496 1.00 80.56 382 GLN A N 1
ATOM 2854 C CA . GLN A 1 382 ? -16.996 16.707 36.910 1.00 80.56 382 GLN A CA 1
ATOM 2855 C C . GLN A 1 382 ? -17.930 17.873 36.535 1.00 80.56 382 GLN A C 1
ATOM 2857 O O . GLN A 1 382 ? -17.439 18.973 36.264 1.00 80.56 382 GLN A O 1
ATOM 2862 N N . GLY A 1 383 ? -19.253 17.672 36.554 1.00 80.06 383 GLY A N 1
ATOM 2863 C CA . GLY A 1 383 ? -20.252 18.644 36.116 1.00 80.06 383 GLY A CA 1
ATOM 2864 C C . GLY A 1 383 ? -20.363 18.728 34.590 1.00 80.06 383 GLY A C 1
ATOM 2865 O O . GLY A 1 383 ? -19.984 17.812 33.865 1.00 80.06 383 GLY A O 1
ATOM 2866 N N . ARG A 1 384 ? -20.871 19.855 34.066 1.00 78.81 384 ARG A N 1
ATOM 2867 C CA . ARG A 1 384 ? -21.021 20.057 32.612 1.00 78.81 384 ARG A CA 1
ATOM 2868 C C . ARG A 1 384 ? -19.660 20.179 31.928 1.00 78.81 384 ARG A C 1
ATOM 2870 O O . ARG A 1 384 ? -19.054 21.251 31.908 1.00 78.81 384 ARG A O 1
ATOM 2877 N N . ILE A 1 385 ? -19.198 19.084 31.337 1.00 85.31 385 ILE A N 1
ATOM 2878 C CA . ILE A 1 385 ? -17.964 19.028 30.553 1.00 85.31 385 ILE A CA 1
ATOM 2879 C C . ILE A 1 385 ? -18.257 18.819 29.064 1.00 85.31 385 ILE A C 1
ATOM 2881 O O . ILE A 1 385 ? -19.285 18.270 28.682 1.00 85.31 385 ILE A O 1
ATOM 2885 N N . SER A 1 386 ? -17.348 19.275 28.201 1.00 89.56 386 SER A N 1
ATOM 2886 C CA . SER A 1 386 ? -17.451 19.041 26.758 1.00 89.56 386 SER A CA 1
ATOM 2887 C C . SER A 1 386 ? -17.115 17.589 26.401 1.00 89.56 386 SER A C 1
ATOM 2889 O O . SER A 1 386 ? -16.311 16.948 27.080 1.00 89.56 386 SER A O 1
ATOM 2891 N N . THR A 1 387 ? -17.647 17.096 25.278 1.00 88.25 387 THR A N 1
ATOM 2892 C CA . THR A 1 387 ? -17.378 15.737 24.763 1.00 88.25 387 THR A CA 1
ATOM 2893 C C . THR A 1 387 ? -15.886 15.462 24.580 1.00 88.25 387 THR A C 1
ATOM 2895 O O . THR A 1 387 ? -15.399 14.399 24.951 1.00 88.25 387 THR A O 1
ATOM 2898 N N . LYS A 1 388 ? -15.120 16.453 24.103 1.00 90.50 388 LYS A N 1
ATOM 2899 C CA . LYS A 1 388 ? -13.652 16.362 23.997 1.00 90.50 388 LYS A CA 1
ATOM 2900 C C . LYS A 1 388 ? -12.985 16.126 25.354 1.00 90.50 388 LYS A C 1
ATOM 2902 O O . LYS A 1 388 ? -12.026 15.368 25.444 1.00 90.50 388 LYS A O 1
ATOM 2907 N N . ARG A 1 389 ? -13.475 16.782 26.409 1.00 89.38 389 ARG A N 1
ATOM 2908 C CA . ARG A 1 389 ? -12.917 16.651 27.759 1.00 89.38 389 ARG A CA 1
ATOM 2909 C C . ARG A 1 389 ? -13.295 15.309 28.389 1.00 89.38 389 ARG A C 1
ATOM 2911 O O . ARG A 1 389 ? -12.430 14.689 28.997 1.00 89.38 389 ARG A O 1
ATOM 2918 N N . ALA A 1 390 ? -14.530 14.849 28.187 1.00 89.25 390 ALA A N 1
ATOM 2919 C CA . ALA A 1 390 ? -14.978 13.508 28.572 1.00 89.25 390 ALA A CA 1
ATOM 2920 C C . ALA A 1 390 ? -14.121 12.416 27.910 1.00 89.25 390 ALA A C 1
ATOM 2922 O O . ALA A 1 390 ? -13.590 11.554 28.605 1.00 89.25 390 ALA A O 1
ATOM 2923 N N . PHE A 1 391 ? -13.882 12.526 26.597 1.00 93.62 391 PHE A N 1
ATOM 2924 C CA . PHE A 1 391 ? -13.017 11.607 25.852 1.00 93.62 391 PHE A CA 1
ATOM 2925 C C . PHE A 1 391 ? -11.603 11.527 26.445 1.00 93.62 391 PHE A C 1
ATOM 2927 O O . PHE A 1 391 ? -11.095 10.436 26.682 1.00 93.62 391 PHE A O 1
ATOM 2934 N N . VAL A 1 392 ? -10.970 12.671 26.734 1.00 93.38 392 VAL A N 1
ATOM 2935 C CA . VAL A 1 392 ? -9.613 12.704 27.314 1.00 93.38 392 VAL A CA 1
ATOM 2936 C C . VAL A 1 392 ? -9.584 12.104 28.721 1.00 93.38 392 VAL A C 1
ATOM 2938 O O . VAL A 1 392 ? -8.660 11.364 29.048 1.00 93.38 392 VAL A O 1
ATOM 2941 N N . ILE A 1 393 ? -10.589 12.388 29.554 1.00 91.19 393 ILE A N 1
ATOM 2942 C CA . ILE A 1 393 ? -10.700 11.813 30.903 1.00 91.19 393 ILE A CA 1
ATOM 2943 C C . ILE A 1 393 ? -10.846 10.288 30.829 1.00 91.19 393 ILE A C 1
ATOM 2945 O O . ILE A 1 393 ? -10.114 9.576 31.516 1.00 91.19 393 ILE A O 1
ATOM 2949 N N . ALA A 1 394 ? -11.735 9.790 29.966 1.00 92.31 394 ALA A N 1
ATOM 2950 C CA . ALA A 1 394 ? -11.951 8.360 29.770 1.00 92.31 394 ALA A CA 1
ATOM 2951 C C . ALA A 1 394 ? -10.709 7.664 29.186 1.00 92.31 394 ALA A C 1
ATOM 2953 O O . ALA A 1 394 ? -10.358 6.568 29.617 1.00 92.31 394 ALA A O 1
ATOM 2954 N N . LEU A 1 395 ? -9.996 8.322 28.264 1.00 94.25 395 LEU A N 1
ATOM 2955 C CA . LEU A 1 395 ? -8.745 7.815 27.698 1.00 94.25 395 LEU A CA 1
ATOM 2956 C C . LEU A 1 395 ? -7.645 7.707 28.756 1.00 94.25 395 LEU A C 1
ATOM 2958 O O . LEU A 1 395 ? -6.968 6.687 28.816 1.00 94.25 395 LEU A O 1
ATOM 2962 N N . LEU A 1 396 ? -7.481 8.721 29.610 1.00 93.94 396 LEU A N 1
ATOM 2963 C CA . LEU A 1 396 ? -6.503 8.691 30.702 1.00 93.94 396 LEU A CA 1
ATOM 2964 C C . LEU A 1 396 ? -6.833 7.615 31.736 1.00 93.94 396 LEU A C 1
ATOM 2966 O O . LEU A 1 396 ? -5.938 6.895 32.173 1.00 93.94 396 LEU A O 1
ATOM 2970 N N . PHE A 1 397 ? -8.106 7.473 32.099 1.00 92.44 397 PHE A N 1
ATOM 2971 C CA . PHE A 1 397 ? -8.563 6.396 32.973 1.00 92.44 397 PHE A CA 1
ATOM 2972 C C . PHE A 1 397 ? -8.255 5.016 32.369 1.00 92.44 397 PHE A C 1
ATOM 2974 O O . PHE A 1 397 ? -7.634 4.174 33.017 1.00 92.44 397 PHE A O 1
ATOM 2981 N N . SER A 1 398 ? -8.601 4.813 31.095 1.00 92.88 398 SER A N 1
ATOM 2982 C CA . SER A 1 398 ? -8.338 3.567 30.371 1.00 92.88 398 SER A CA 1
ATOM 2983 C C . SER A 1 398 ? -6.842 3.270 30.218 1.00 92.88 398 SER A C 1
ATOM 2985 O O . SER A 1 398 ? -6.421 2.123 30.349 1.00 92.88 398 SER A O 1
ATOM 2987 N N . LEU A 1 399 ? -6.022 4.296 29.970 1.00 92.94 399 LEU A N 1
ATOM 2988 C CA . LEU A 1 399 ? -4.570 4.161 29.887 1.00 92.94 399 LEU A CA 1
ATOM 2989 C C . LEU A 1 399 ? -3.976 3.758 31.240 1.00 92.94 399 LEU A C 1
ATOM 2991 O O . LEU A 1 399 ? -3.093 2.909 31.276 1.00 92.94 399 LEU A O 1
ATOM 2995 N N . GLY A 1 400 ? -4.480 4.319 32.344 1.00 92.19 400 GLY A N 1
ATOM 2996 C CA . GLY A 1 400 ? -4.099 3.901 33.694 1.00 92.19 400 GLY A CA 1
ATOM 2997 C C . GLY A 1 400 ? -4.371 2.412 33.927 1.00 92.19 400 GLY A C 1
ATOM 2998 O O . GLY A 1 400 ? -3.480 1.691 34.369 1.00 92.19 400 GLY A O 1
ATOM 2999 N N . ILE A 1 401 ? -5.557 1.927 33.542 1.00 88.94 401 ILE A N 1
ATOM 3000 C CA . ILE A 1 401 ? -5.904 0.499 33.626 1.00 88.94 401 ILE A CA 1
ATOM 3001 C C . ILE A 1 401 ? -4.913 -0.350 32.815 1.00 88.94 401 ILE A C 1
ATOM 3003 O O . ILE A 1 401 ? -4.336 -1.298 33.349 1.00 88.94 401 ILE A O 1
ATOM 3007 N N . LEU A 1 402 ? -4.665 0.018 31.552 1.00 89.38 402 LEU A N 1
ATOM 3008 C CA . LEU A 1 402 ? -3.780 -0.731 30.655 1.00 89.38 402 LEU A CA 1
ATOM 3009 C C . LEU A 1 402 ? -2.324 -0.751 31.145 1.00 89.38 402 LEU A C 1
ATOM 3011 O O . LEU A 1 402 ? -1.674 -1.791 31.070 1.00 89.38 402 LEU A O 1
ATOM 3015 N N . VAL A 1 403 ? -1.817 0.368 31.675 1.00 90.50 403 VAL A N 1
ATOM 3016 C CA . VAL A 1 403 ? -0.467 0.457 32.258 1.00 90.50 403 VAL A CA 1
ATOM 3017 C C . VAL A 1 403 ? -0.335 -0.4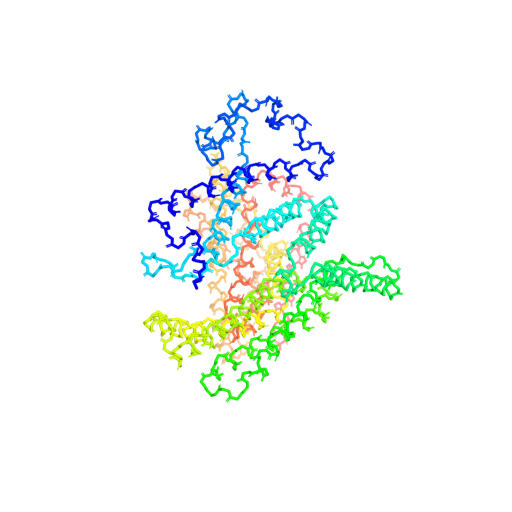95 33.439 1.00 90.50 403 VAL A C 1
ATOM 3019 O O . VAL A 1 403 ? 0.631 -1.254 33.500 1.00 90.50 403 VAL A O 1
ATOM 3022 N N . THR A 1 404 ? -1.309 -0.508 34.350 1.00 87.94 404 THR A N 1
ATOM 3023 C CA . THR A 1 404 ? -1.273 -1.419 35.495 1.00 87.94 404 THR A CA 1
ATOM 3024 C C . THR A 1 404 ? -1.374 -2.880 35.064 1.00 87.94 404 THR A C 1
ATOM 3026 O O . THR A 1 404 ? -0.599 -3.700 35.549 1.00 87.94 404 THR A O 1
ATOM 3029 N N . ILE A 1 405 ? -2.265 -3.221 34.128 1.00 83.12 405 ILE A N 1
ATOM 3030 C CA . ILE A 1 405 ? -2.378 -4.592 33.601 1.00 83.12 405 ILE A CA 1
ATOM 3031 C C . ILE A 1 405 ? -1.080 -5.018 32.916 1.00 83.12 405 ILE A C 1
ATOM 3033 O O . ILE A 1 405 ? -0.612 -6.131 33.138 1.00 83.12 405 ILE A O 1
ATOM 3037 N N . GLY A 1 406 ? -0.478 -4.143 32.108 1.00 82.19 406 GLY A N 1
ATOM 3038 C CA . GLY A 1 406 ? 0.797 -4.407 31.447 1.00 82.19 406 GLY A CA 1
ATOM 3039 C C . GLY A 1 406 ? 1.928 -4.623 32.451 1.00 82.19 406 GLY A C 1
ATOM 3040 O O . GLY A 1 406 ? 2.712 -5.555 32.296 1.00 82.19 406 GLY A O 1
ATOM 3041 N N . LEU A 1 407 ? 1.975 -3.819 33.518 1.00 84.19 407 LEU A N 1
ATOM 3042 C CA . LEU A 1 407 ? 2.956 -3.954 34.594 1.00 84.19 407 LEU A CA 1
ATOM 3043 C C . LEU A 1 407 ? 2.761 -5.260 35.374 1.00 84.19 407 LEU A C 1
ATOM 3045 O O . LEU A 1 407 ? 3.719 -6.007 35.554 1.00 84.19 407 LEU A O 1
ATOM 3049 N N . ILE A 1 408 ? 1.530 -5.574 35.786 1.00 77.38 408 ILE A N 1
ATOM 3050 C CA . ILE A 1 408 ? 1.199 -6.839 36.457 1.00 77.38 408 ILE A CA 1
ATOM 3051 C C . ILE A 1 408 ? 1.507 -8.019 35.536 1.00 77.38 408 ILE A C 1
ATOM 3053 O O . ILE A 1 408 ? 2.092 -8.997 35.986 1.00 77.38 408 ILE A O 1
ATOM 3057 N N . GLY A 1 409 ? 1.175 -7.928 34.248 1.00 74.00 409 GLY A N 1
ATOM 3058 C CA . GLY A 1 409 ? 1.469 -8.949 33.246 1.00 74.00 409 GLY A CA 1
ATOM 3059 C C . GLY A 1 409 ? 2.969 -9.168 33.058 1.00 74.00 409 GLY A C 1
ATOM 3060 O O . GLY A 1 409 ? 3.413 -10.311 33.033 1.00 74.00 409 GLY A O 1
ATOM 3061 N N . LEU A 1 410 ? 3.765 -8.096 33.007 1.00 75.69 410 LEU A N 1
ATOM 3062 C CA . LEU A 1 410 ? 5.225 -8.168 32.938 1.00 75.69 410 LEU A CA 1
ATOM 3063 C C . LEU A 1 410 ? 5.818 -8.787 34.206 1.00 75.69 410 LEU A C 1
ATOM 3065 O O . LEU A 1 410 ? 6.656 -9.681 34.107 1.00 75.69 410 LEU A O 1
ATOM 3069 N N . ILE A 1 411 ? 5.366 -8.345 35.384 1.00 74.06 411 ILE A N 1
ATOM 3070 C CA . ILE A 1 411 ? 5.784 -8.903 36.675 1.00 74.06 411 ILE A CA 1
ATOM 3071 C C . ILE A 1 411 ? 5.411 -10.382 36.741 1.00 74.06 411 ILE A C 1
ATOM 3073 O O . ILE A 1 411 ? 6.248 -11.188 37.116 1.00 74.06 411 ILE A O 1
ATOM 3077 N N . THR A 1 412 ? 4.204 -10.758 36.319 1.00 66.31 412 THR A N 1
ATOM 3078 C CA . THR A 1 412 ? 3.720 -12.147 36.318 1.00 66.31 412 THR A CA 1
ATOM 3079 C C . THR A 1 412 ? 4.476 -13.005 35.309 1.00 66.31 412 THR A C 1
ATOM 3081 O O . THR A 1 412 ? 4.796 -14.143 35.616 1.00 66.31 412 THR A O 1
ATOM 3084 N N . ALA A 1 413 ? 4.827 -12.485 34.131 1.00 66.62 413 ALA A N 1
ATOM 3085 C CA . ALA A 1 413 ? 5.630 -13.208 33.144 1.00 66.62 413 ALA A CA 1
ATOM 3086 C C . ALA A 1 413 ? 7.095 -13.369 33.592 1.00 66.62 413 ALA A C 1
ATOM 3088 O O . ALA A 1 413 ? 7.692 -14.433 33.420 1.00 66.62 413 ALA A O 1
ATOM 3089 N N . ALA A 1 414 ? 7.678 -12.333 34.204 1.00 68.62 414 ALA A N 1
ATOM 3090 C CA . ALA A 1 414 ? 9.006 -12.396 34.808 1.00 68.62 414 ALA A CA 1
ATOM 3091 C C . ALA A 1 414 ? 9.024 -13.362 36.000 1.00 68.62 414 ALA A C 1
ATOM 3093 O O . ALA A 1 414 ? 9.887 -14.233 36.071 1.00 68.62 414 ALA A O 1
ATOM 3094 N N . ALA A 1 415 ? 8.017 -13.268 36.870 1.00 63.53 415 ALA A N 1
ATOM 3095 C CA . ALA A 1 415 ? 7.797 -14.182 37.977 1.00 63.53 415 ALA A CA 1
ATOM 3096 C C . ALA A 1 415 ? 7.457 -15.588 37.491 1.00 63.53 415 ALA A C 1
ATOM 3098 O O . ALA A 1 415 ? 7.830 -16.518 38.169 1.00 63.53 415 ALA A O 1
ATOM 3099 N N . GLY A 1 416 ? 6.821 -15.773 36.331 1.00 61.19 416 GLY A N 1
ATOM 3100 C CA . GLY A 1 416 ? 6.531 -17.063 35.694 1.00 61.19 416 GLY A CA 1
ATOM 3101 C C . GLY A 1 416 ? 7.793 -17.797 35.251 1.00 61.19 416 GLY A C 1
ATOM 3102 O O . GLY A 1 416 ? 7.927 -18.993 35.494 1.00 61.19 416 GLY A O 1
ATOM 3103 N N . ARG A 1 417 ? 8.771 -17.059 34.702 1.00 55.91 417 ARG A N 1
ATOM 3104 C CA . ARG A 1 417 ? 10.129 -17.585 34.483 1.00 55.91 417 ARG A CA 1
ATOM 3105 C C . ARG A 1 417 ? 10.827 -17.963 35.789 1.00 55.91 417 ARG A C 1
ATOM 3107 O O . ARG A 1 417 ? 11.612 -18.895 35.771 1.00 55.91 417 ARG A O 1
ATOM 3114 N N . MET A 1 418 ? 10.513 -17.288 36.896 1.00 44.97 418 MET A N 1
ATOM 3115 C CA . MET A 1 418 ? 10.961 -17.693 38.234 1.00 44.97 418 MET A CA 1
ATOM 3116 C C . MET A 1 418 ? 10.104 -18.834 38.819 1.00 44.97 418 MET A C 1
ATOM 3118 O O . MET A 1 418 ? 10.626 -19.647 39.558 1.00 44.97 418 MET A O 1
ATOM 3122 N N . MET A 1 419 ? 8.808 -18.937 38.491 1.00 43.31 419 MET A N 1
ATOM 3123 C CA . MET A 1 419 ? 7.814 -19.878 39.045 1.00 43.31 419 MET A CA 1
ATOM 3124 C C . MET A 1 419 ? 8.053 -21.310 38.585 1.00 43.31 419 MET A C 1
ATOM 3126 O O . MET A 1 419 ? 7.754 -22.235 39.336 1.00 43.31 419 MET A O 1
ATOM 3130 N N . GLY A 1 420 ? 8.668 -21.477 37.409 1.00 55.00 420 GLY A N 1
ATOM 3131 C CA . GLY A 1 420 ? 9.288 -22.742 37.013 1.00 55.00 420 GLY A CA 1
ATOM 3132 C C . GLY A 1 420 ? 10.287 -23.270 38.054 1.00 55.00 420 GLY A C 1
ATOM 3133 O O . GLY A 1 420 ? 10.408 -24.483 38.192 1.00 55.00 420 GLY A O 1
ATOM 3134 N N . ASP A 1 421 ? 10.900 -22.383 38.851 1.00 49.09 421 ASP A N 1
ATOM 3135 C CA . ASP A 1 421 ? 11.846 -22.717 39.923 1.00 49.09 421 ASP A CA 1
ATOM 3136 C C . ASP A 1 421 ? 11.218 -22.733 41.342 1.00 49.09 421 ASP A C 1
ATOM 3138 O O . ASP A 1 421 ? 11.826 -23.280 42.261 1.00 49.09 421 ASP A O 1
ATOM 3142 N N . VAL A 1 422 ? 10.011 -22.173 41.569 1.00 50.03 422 VAL A N 1
ATOM 3143 C CA . VAL A 1 422 ? 9.385 -22.057 42.924 1.00 50.03 422 VAL A CA 1
ATOM 3144 C C . VAL A 1 422 ? 8.418 -23.210 43.269 1.00 50.03 422 VAL A C 1
ATOM 3146 O O . VAL A 1 422 ? 7.930 -23.317 44.398 1.00 50.03 422 VAL A O 1
ATOM 3149 N N . GLY A 1 423 ? 8.149 -24.122 42.333 1.00 60.59 423 GLY A N 1
ATOM 3150 C CA . GLY A 1 423 ? 7.319 -25.305 42.585 1.00 60.59 423 GLY A CA 1
ATOM 3151 C C . GLY A 1 423 ? 5.833 -24.997 42.889 1.00 60.59 423 GLY A C 1
ATOM 3152 O O . GLY A 1 423 ? 5.331 -23.925 42.549 1.00 60.59 423 GLY A O 1
ATOM 3153 N N . PRO A 1 424 ? 5.093 -25.923 43.538 1.00 67.62 424 PRO A N 1
ATOM 3154 C CA . PRO A 1 424 ? 3.625 -25.873 43.678 1.00 67.62 424 PRO A CA 1
ATOM 3155 C C . PRO A 1 424 ? 3.051 -24.659 44.432 1.00 67.62 424 PRO A C 1
ATOM 3157 O O . PRO A 1 424 ? 1.854 -24.390 44.348 1.00 67.62 424 PRO A O 1
ATOM 3160 N N . TRP A 1 425 ? 3.878 -23.920 45.180 1.00 71.81 425 TRP A N 1
ATOM 3161 C CA . TRP A 1 425 ? 3.446 -22.810 46.041 1.00 71.81 425 TRP A CA 1
ATOM 3162 C C . TRP A 1 425 ? 2.813 -21.640 45.276 1.00 71.81 425 TRP A C 1
ATOM 3164 O O . TRP A 1 425 ? 1.894 -21.002 45.794 1.00 71.81 425 TRP A O 1
ATOM 3174 N N . GLY A 1 426 ? 3.243 -21.392 44.034 1.00 66.12 426 GLY A N 1
ATOM 3175 C CA . GLY A 1 426 ? 2.667 -20.346 43.183 1.00 66.12 426 GLY A CA 1
ATOM 3176 C C . GLY A 1 426 ? 1.194 -20.595 42.839 1.00 66.12 426 GLY A C 1
ATOM 3177 O O . GLY A 1 426 ? 0.380 -19.672 42.915 1.00 66.12 426 GLY A O 1
ATOM 3178 N N . ASN A 1 427 ? 0.825 -21.850 42.555 1.00 68.31 427 ASN A N 1
ATOM 3179 C CA . ASN A 1 427 ? -0.556 -22.218 42.228 1.00 68.31 427 ASN A CA 1
ATOM 3180 C C . ASN A 1 427 ? -1.512 -21.973 43.403 1.00 68.31 427 ASN A C 1
ATOM 3182 O O . ASN A 1 427 ? -2.613 -21.464 43.192 1.00 68.31 427 ASN A O 1
ATOM 3186 N N . TYR A 1 428 ? -1.090 -22.250 44.642 1.00 79.81 428 TYR A N 1
ATOM 3187 C CA . TYR A 1 428 ? -1.932 -22.023 45.823 1.00 79.81 428 TYR A CA 1
ATOM 3188 C C . TYR A 1 428 ? -2.223 -20.535 46.071 1.00 79.81 428 TYR A C 1
ATOM 3190 O O . TYR A 1 428 ? -3.342 -20.186 46.452 1.00 79.81 428 TYR A O 1
ATOM 3198 N N . LEU A 1 429 ? -1.253 -19.647 45.822 1.00 74.75 429 LEU A N 1
ATOM 3199 C CA . LEU A 1 429 ? -1.449 -18.201 45.965 1.00 74.75 429 LEU A CA 1
ATOM 3200 C C . LEU A 1 429 ? -2.472 -17.674 44.947 1.00 74.75 429 LEU A C 1
ATOM 3202 O O . LEU A 1 429 ? -3.391 -16.941 45.312 1.00 74.75 429 LEU A O 1
ATOM 3206 N N . VAL A 1 430 ? -2.338 -18.071 43.678 1.00 68.75 430 VAL A N 1
ATOM 3207 C CA . VAL A 1 430 ? -3.263 -17.661 42.609 1.00 68.75 430 VAL A CA 1
ATOM 3208 C C . VAL A 1 430 ? -4.666 -18.215 42.867 1.00 68.75 430 VAL A C 1
ATOM 3210 O O . VAL A 1 430 ? -5.646 -17.475 42.769 1.00 68.75 430 VAL A O 1
ATOM 3213 N N . ALA A 1 431 ? -4.769 -19.476 43.289 1.00 77.12 431 ALA A N 1
ATOM 3214 C CA . ALA A 1 431 ? -6.039 -20.088 43.663 1.00 77.12 431 ALA A CA 1
ATOM 3215 C C . ALA A 1 431 ? -6.749 -19.333 44.799 1.00 77.12 431 ALA A C 1
ATOM 3217 O O . ALA A 1 431 ? -7.952 -19.079 44.710 1.00 77.12 431 ALA A O 1
ATOM 3218 N N . ALA A 1 432 ? -6.014 -18.913 45.836 1.00 82.00 432 ALA A N 1
ATOM 3219 C CA . ALA A 1 432 ? -6.571 -18.126 46.935 1.00 82.00 432 ALA A CA 1
ATOM 3220 C C . ALA A 1 432 ? -7.156 -16.788 46.448 1.00 82.00 432 ALA A C 1
ATOM 3222 O O . ALA A 1 432 ? -8.260 -16.416 46.851 1.00 82.00 432 ALA A O 1
ATOM 3223 N N . VAL A 1 433 ? -6.468 -16.096 45.532 1.00 74.69 433 VAL A N 1
ATOM 3224 C CA . VAL A 1 433 ? -6.967 -14.847 44.929 1.00 74.69 433 VAL A CA 1
ATOM 3225 C C . VAL A 1 433 ? -8.263 -15.087 44.151 1.00 74.69 433 VAL A C 1
ATOM 3227 O O . VAL A 1 433 ? -9.226 -14.342 44.331 1.00 74.69 433 VAL A O 1
ATOM 3230 N N . PHE A 1 434 ? -8.328 -16.143 43.335 1.00 74.50 434 PHE A N 1
ATOM 3231 C CA . PHE A 1 434 ? -9.527 -16.483 42.560 1.00 74.50 434 PHE A CA 1
ATOM 3232 C C . PHE A 1 434 ? -10.722 -16.779 43.475 1.00 74.50 434 PHE A C 1
ATOM 3234 O O . PHE A 1 434 ? -11.816 -16.267 43.246 1.00 74.50 434 PHE A O 1
ATOM 3241 N N . ILE A 1 435 ? -10.518 -17.527 44.562 1.00 83.06 435 ILE A N 1
ATOM 3242 C CA . ILE A 1 435 ? -11.584 -17.841 45.523 1.00 83.06 435 ILE A CA 1
ATOM 3243 C C . ILE A 1 435 ? -12.109 -16.567 46.205 1.00 83.06 435 ILE A C 1
ATOM 3245 O O . ILE A 1 435 ? -13.323 -16.379 46.288 1.00 83.06 435 ILE A O 1
ATOM 3249 N N . VAL A 1 436 ? -11.226 -15.661 46.640 1.00 80.50 436 VAL A N 1
ATOM 3250 C CA . VAL A 1 436 ? -11.628 -14.392 47.279 1.00 80.50 436 VAL A CA 1
ATOM 3251 C C . VAL A 1 436 ? -12.414 -13.503 46.312 1.00 80.50 436 VAL A C 1
ATOM 3253 O O . VAL A 1 436 ? -13.467 -12.977 46.675 1.00 80.50 436 VAL A O 1
ATOM 3256 N N . VAL A 1 437 ? -11.948 -13.365 45.068 1.00 72.12 437 VAL A N 1
ATOM 3257 C CA . VAL A 1 437 ? -12.643 -12.574 44.037 1.00 72.12 437 VAL A CA 1
ATOM 3258 C C . VAL A 1 437 ? -13.994 -13.201 43.679 1.00 72.12 437 VAL A C 1
ATOM 3260 O O . VAL A 1 437 ? -14.991 -12.493 43.549 1.00 72.12 437 VAL A O 1
ATOM 3263 N N . GLY A 1 438 ? -14.066 -14.527 43.574 1.00 76.88 438 GLY A N 1
ATOM 3264 C CA . GLY A 1 438 ? -15.315 -15.235 43.310 1.00 76.88 438 GLY A CA 1
ATOM 3265 C C . GLY A 1 438 ? -16.344 -15.086 44.438 1.00 76.88 438 GLY A C 1
ATOM 3266 O O . GLY A 1 438 ? -17.517 -14.828 44.167 1.00 76.88 438 GLY A O 1
ATOM 3267 N N . LEU A 1 439 ? -15.913 -15.145 45.705 1.00 83.75 439 LEU A N 1
ATOM 3268 C CA . LEU A 1 439 ? -16.768 -14.876 46.872 1.00 83.75 439 LEU A CA 1
ATOM 3269 C C . LEU A 1 439 ? -17.272 -13.427 46.911 1.00 83.75 439 LEU A C 1
ATOM 3271 O O . LEU A 1 439 ? -18.393 -13.176 47.362 1.00 83.75 439 LEU A O 1
ATOM 3275 N N . HIS A 1 440 ? -16.471 -12.485 46.410 1.00 76.19 440 HIS A N 1
ATOM 3276 C CA . HIS A 1 440 ? -16.891 -11.099 46.243 1.00 76.19 440 HIS A CA 1
ATOM 3277 C C . HIS A 1 440 ? -17.963 -10.945 45.154 1.00 76.19 440 HIS A C 1
ATOM 3279 O O . HIS A 1 440 ? -18.967 -10.271 45.370 1.00 76.19 440 HIS A O 1
ATOM 3285 N N . LEU A 1 441 ? -17.813 -11.625 44.010 1.00 71.88 441 LEU A N 1
ATOM 3286 C CA . LEU A 1 441 ? -18.825 -11.628 42.943 1.00 71.88 441 LEU A CA 1
ATOM 3287 C C . LEU A 1 441 ? -20.158 -12.258 43.381 1.00 71.88 441 LEU A C 1
ATOM 3289 O O . LEU A 1 441 ? -21.208 -11.872 42.870 1.00 71.88 441 LEU A O 1
ATOM 3293 N N . LEU A 1 442 ? -20.137 -13.191 44.336 1.00 81.25 442 LEU A N 1
ATOM 3294 C CA . LEU A 1 442 ? -21.342 -13.779 44.931 1.00 81.25 442 LEU A CA 1
ATOM 3295 C C . LEU A 1 442 ? -21.999 -12.906 46.013 1.00 81.25 442 LEU A C 1
ATOM 3297 O O . LEU A 1 442 ? -23.012 -13.322 46.573 1.00 81.25 442 LEU A O 1
ATOM 3301 N N . ASP A 1 443 ? -21.445 -11.724 46.302 1.00 75.31 443 ASP A N 1
ATOM 3302 C CA . ASP A 1 443 ? -21.870 -10.829 47.388 1.00 75.31 443 ASP A CA 1
ATOM 3303 C C . ASP A 1 443 ? -21.817 -11.487 48.787 1.00 75.31 443 ASP A C 1
ATOM 3305 O O . ASP A 1 443 ? -22.480 -11.039 49.719 1.00 75.31 443 ASP A O 1
ATOM 3309 N N . ILE A 1 444 ? -21.005 -12.543 48.955 1.00 83.38 444 ILE A N 1
ATOM 3310 C CA . ILE A 1 444 ? -20.800 -13.237 50.242 1.00 83.38 444 ILE A CA 1
ATOM 3311 C C . ILE A 1 444 ? -19.768 -12.487 51.088 1.00 83.38 444 ILE A C 1
ATOM 3313 O O . ILE A 1 444 ? -19.953 -12.311 52.291 1.00 83.38 444 ILE A O 1
ATOM 3317 N N . VAL A 1 445 ? -18.683 -12.028 50.452 1.00 73.88 445 VAL A N 1
ATOM 3318 C CA . VAL A 1 445 ? -17.657 -11.183 51.078 1.00 73.88 445 VAL A CA 1
ATOM 3319 C C . VAL A 1 445 ? -17.681 -9.816 50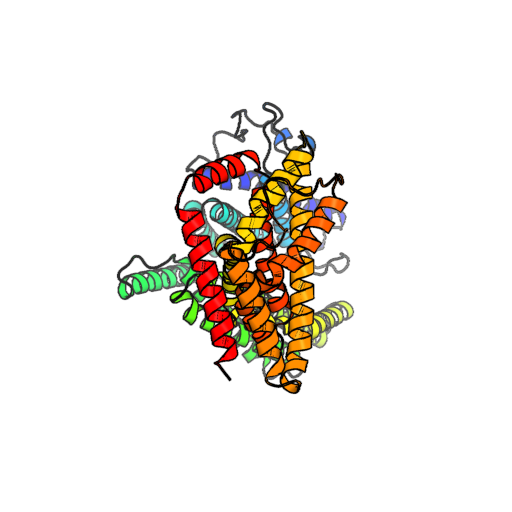.393 1.00 73.88 445 VAL A C 1
ATOM 3321 O O . VAL A 1 445 ? -17.091 -9.645 49.321 1.00 73.88 445 VAL A O 1
ATOM 3324 N N . PRO A 1 446 ? -18.373 -8.819 50.963 1.00 59.03 446 PRO A N 1
ATOM 3325 C CA . PRO A 1 446 ? -18.342 -7.469 50.431 1.00 59.03 446 PRO A CA 1
ATOM 3326 C C . PRO A 1 446 ? -16.967 -6.863 50.723 1.00 59.03 446 PRO A C 1
ATOM 3328 O O . PRO A 1 446 ? -16.702 -6.361 51.813 1.00 59.03 446 PRO A O 1
ATOM 3331 N N . LEU A 1 447 ? -16.063 -6.909 49.745 1.00 60.72 447 LEU A N 1
ATOM 3332 C CA . LEU A 1 447 ? -14.905 -6.033 49.760 1.00 60.72 447 LEU A CA 1
ATOM 3333 C C . LEU A 1 447 ? -15.423 -4.592 49.585 1.00 60.72 447 LEU A C 1
ATOM 3335 O O . LEU A 1 447 ? -16.287 -4.369 48.732 1.00 60.72 447 LEU A O 1
ATOM 3339 N N . PRO A 1 448 ? -14.934 -3.609 50.360 1.00 52.69 448 PRO A N 1
ATOM 3340 C CA . PRO A 1 448 ? -15.469 -2.243 50.399 1.00 52.69 448 PRO A CA 1
ATOM 3341 C C . PRO A 1 448 ? -15.169 -1.400 49.138 1.00 52.69 448 PRO A C 1
ATOM 3343 O O . PRO A 1 448 ? -14.989 -0.189 49.221 1.00 52.69 448 PRO A O 1
ATOM 3346 N N . PHE A 1 449 ? -15.127 -2.012 47.952 1.00 53.66 449 PHE A N 1
ATOM 3347 C CA . PHE A 1 449 ? -14.817 -1.347 46.684 1.00 53.66 449 PHE A CA 1
ATOM 3348 C C . PHE A 1 449 ? -16.049 -0.797 45.942 1.00 53.66 449 PHE A C 1
ATOM 3350 O O . PHE A 1 449 ? -15.881 -0.098 44.946 1.00 53.66 449 PHE A O 1
ATOM 3357 N N . GLY A 1 450 ? -17.274 -1.042 46.425 1.00 45.19 450 GLY A N 1
ATOM 3358 C CA . GLY A 1 450 ? -18.492 -0.525 45.788 1.00 45.19 450 GLY A CA 1
ATOM 3359 C C . GLY A 1 450 ? -19.773 -0.785 46.581 1.00 45.19 450 GLY A C 1
ATOM 3360 O O . GLY A 1 450 ? -20.536 -1.681 46.240 1.00 45.19 450 GLY A O 1
ATOM 3361 N N . GLY A 1 451 ? -20.009 -0.004 47.638 1.00 36.72 451 GLY A N 1
ATOM 3362 C CA . GLY A 1 451 ? -21.311 0.092 48.313 1.00 36.72 451 GLY A CA 1
ATOM 3363 C C . GLY A 1 451 ? -22.064 1.375 47.917 1.00 36.72 451 GLY A C 1
ATOM 3364 O O . GLY A 1 451 ? -21.429 2.312 47.421 1.00 36.72 451 GLY A O 1
ATOM 3365 N N . PRO A 1 452 ? -23.394 1.460 48.134 1.00 35.19 452 PRO A N 1
ATOM 3366 C CA . PRO A 1 452 ? -24.154 2.688 47.916 1.00 35.19 452 PRO A CA 1
ATOM 3367 C C . PRO A 1 452 ? -23.655 3.754 48.899 1.00 35.19 452 PRO A C 1
ATOM 3369 O O . PRO A 1 452 ? -23.892 3.668 50.101 1.00 35.19 452 PRO A O 1
ATOM 3372 N N . GLY A 1 453 ? -22.899 4.715 48.371 1.00 43.59 453 GLY A N 1
ATOM 3373 C CA . GLY A 1 453 ? -22.061 5.626 49.151 1.00 43.59 453 GLY A CA 1
ATOM 3374 C C . GLY A 1 453 ? -20.595 5.468 48.759 1.00 43.59 453 GLY A C 1
ATOM 3375 O O . GLY A 1 453 ? -19.788 4.960 49.535 1.00 43.59 453 GLY A O 1
ATOM 3376 N N . GLN A 1 454 ? -20.260 5.882 47.532 1.00 45.75 454 GLN A N 1
ATOM 3377 C CA . GLN A 1 454 ? -18.873 5.980 47.075 1.00 45.75 454 GLN A CA 1
ATOM 3378 C C . GLN A 1 454 ? -18.037 6.770 48.101 1.00 45.75 454 GLN A C 1
ATOM 3380 O O . GLN A 1 454 ? -18.520 7.780 48.625 1.00 45.75 454 GLN A O 1
ATOM 3385 N N . PRO A 1 455 ? -16.786 6.364 48.394 1.00 43.53 455 PRO A N 1
ATOM 3386 C CA . PRO A 1 455 ? -15.894 7.191 49.194 1.00 43.53 455 PRO A CA 1
ATOM 3387 C C . PRO A 1 455 ? -15.752 8.530 48.475 1.00 43.53 455 PRO A C 1
ATOM 3389 O O . PRO A 1 455 ? -15.314 8.554 47.330 1.00 43.53 455 PRO A O 1
ATOM 3392 N N . GLY A 1 456 ? -16.168 9.624 49.121 1.00 44.44 456 GLY A N 1
ATOM 3393 C CA . GLY A 1 456 ? -16.214 10.955 48.518 1.00 44.44 456 GLY A CA 1
ATOM 3394 C C . GLY A 1 456 ? -14.880 11.334 47.877 1.00 44.44 456 GLY A C 1
ATOM 3395 O O . GLY A 1 456 ? -13.962 11.820 48.546 1.00 44.44 456 GLY A O 1
ATOM 3396 N N . MET A 1 457 ? -14.766 11.112 46.568 1.00 51.84 457 MET A N 1
ATOM 3397 C CA . MET A 1 457 ? -13.561 11.388 45.807 1.00 51.84 457 MET A CA 1
ATOM 3398 C C . MET A 1 457 ? -13.519 12.883 45.512 1.00 51.84 457 MET A C 1
ATOM 3400 O O . MET A 1 457 ? -13.889 13.358 44.448 1.00 51.84 457 MET A O 1
ATOM 3404 N N . LYS A 1 458 ? -12.994 13.662 46.459 1.00 55.22 458 LYS A N 1
ATOM 3405 C CA . LYS A 1 458 ? -12.820 15.121 46.319 1.00 55.22 458 LYS A CA 1
ATOM 3406 C C . LYS A 1 458 ? -11.864 15.548 45.185 1.00 55.22 458 LYS A C 1
ATOM 3408 O O . LYS A 1 458 ? -11.623 16.742 45.017 1.00 55.22 458 LYS A O 1
ATOM 3413 N N . ARG A 1 459 ? -11.266 14.618 44.428 1.00 62.66 459 ARG A N 1
ATOM 3414 C CA . ARG A 1 459 ? -10.251 14.920 43.407 1.00 62.66 459 ARG A CA 1
ATOM 3415 C C . ARG A 1 459 ? -10.877 15.004 42.014 1.00 62.66 459 ARG A C 1
ATOM 3417 O O . ARG A 1 459 ? -11.212 13.993 41.412 1.00 62.66 459 ARG A O 1
ATOM 3424 N N . LYS A 1 460 ? -10.965 16.229 41.488 1.00 75.19 460 LYS A N 1
ATOM 3425 C CA . LYS A 1 460 ? -11.389 16.524 40.110 1.00 75.19 460 LYS A CA 1
ATOM 3426 C C . LYS A 1 460 ? -10.191 16.618 39.160 1.00 75.19 460 LYS A C 1
ATOM 3428 O O . LYS A 1 460 ? -9.083 16.950 39.581 1.00 75.19 460 LYS A O 1
ATOM 3433 N N . GLY A 1 461 ? -10.424 16.382 37.869 1.00 82.62 461 GLY A N 1
ATOM 3434 C CA . GLY A 1 461 ? -9.435 16.607 36.810 1.00 82.62 461 GLY A CA 1
ATOM 3435 C C . GLY A 1 461 ? -8.724 15.364 36.257 1.00 82.62 461 GLY A C 1
ATOM 3436 O O . GLY A 1 461 ? -8.972 14.227 36.644 1.00 82.62 461 GLY A O 1
ATOM 3437 N N . MET A 1 462 ? -7.824 15.614 35.301 1.00 87.44 462 MET A N 1
ATOM 3438 C CA . MET A 1 462 ? -7.176 14.600 34.451 1.00 87.44 462 MET A CA 1
ATOM 3439 C C . MET A 1 462 ? -6.249 13.651 35.222 1.00 87.44 462 MET A C 1
ATOM 3441 O O . MET A 1 462 ? -6.257 12.447 34.983 1.00 87.44 462 MET A O 1
ATOM 3445 N N . LEU A 1 463 ? -5.480 14.182 36.180 1.00 88.69 463 LEU A N 1
ATOM 3446 C CA . LEU A 1 463 ? -4.581 13.373 37.007 1.00 88.69 463 LEU A CA 1
ATOM 3447 C C . LEU A 1 463 ? -5.363 12.412 37.912 1.00 88.69 463 LEU A C 1
ATOM 3449 O O . LEU A 1 463 ? -4.950 11.273 38.104 1.00 88.69 463 LEU A O 1
ATOM 3453 N N . ALA A 1 464 ? -6.509 12.857 38.435 1.00 87.38 464 ALA A N 1
ATOM 3454 C CA . ALA A 1 464 ? -7.378 12.017 39.249 1.00 87.38 464 ALA A CA 1
ATOM 3455 C C . ALA A 1 464 ? -7.930 10.839 38.434 1.00 87.38 464 ALA A C 1
ATOM 3457 O O . ALA A 1 464 ? -7.896 9.714 38.918 1.00 87.38 464 ALA A O 1
ATOM 3458 N N . ALA A 1 465 ? -8.330 11.079 37.180 1.00 89.12 465 ALA A N 1
ATOM 3459 C CA . ALA A 1 465 ? -8.780 10.030 36.266 1.00 89.12 465 ALA A CA 1
ATOM 3460 C C . ALA A 1 465 ? -7.692 8.976 36.000 1.00 89.12 465 ALA A C 1
ATOM 3462 O O . ALA A 1 465 ? -7.957 7.780 36.087 1.00 89.12 465 ALA A O 1
ATOM 3463 N N . PHE A 1 466 ? -6.456 9.410 35.731 1.00 92.25 466 PHE A N 1
ATOM 3464 C CA . PHE A 1 466 ? -5.332 8.501 35.493 1.00 92.25 466 PHE A CA 1
ATOM 3465 C C . PHE A 1 466 ? -4.984 7.663 36.735 1.00 92.25 466 PHE A C 1
ATOM 3467 O O . PHE A 1 466 ? -4.849 6.447 36.636 1.00 92.25 466 PHE A O 1
ATOM 3474 N N . ILE A 1 467 ? -4.898 8.291 37.916 1.00 90.19 467 ILE A N 1
ATOM 3475 C CA . ILE A 1 467 ? -4.630 7.588 39.183 1.00 90.19 467 ILE A CA 1
ATOM 3476 C C . ILE A 1 467 ? -5.752 6.599 39.504 1.00 90.19 467 ILE A C 1
ATOM 3478 O O . ILE A 1 467 ? -5.476 5.472 39.908 1.00 90.19 467 ILE A O 1
ATOM 3482 N N . LEU A 1 468 ? -7.010 6.999 39.304 1.00 86.81 468 LEU A N 1
ATOM 3483 C CA . LEU A 1 468 ? -8.153 6.115 39.507 1.00 86.81 468 LEU A CA 1
ATOM 3484 C C . LEU A 1 468 ? -8.067 4.898 38.580 1.00 86.81 468 LEU A C 1
ATOM 3486 O O . LEU A 1 468 ? -8.256 3.775 39.036 1.00 86.81 468 LEU A O 1
ATOM 3490 N N . GLY A 1 469 ? -7.695 5.112 37.315 1.00 89.19 469 GLY A N 1
ATOM 3491 C CA . GLY A 1 469 ? -7.427 4.042 36.359 1.00 89.19 469 GLY A CA 1
ATOM 3492 C C . GLY A 1 469 ? -6.317 3.096 36.820 1.00 89.19 469 GLY A C 1
ATOM 3493 O O . GLY A 1 469 ? -6.497 1.883 36.772 1.00 89.19 469 GLY A O 1
ATOM 3494 N N . LEU A 1 470 ? -5.199 3.624 37.333 1.00 88.00 470 LEU A N 1
ATOM 3495 C CA . LEU A 1 470 ? -4.099 2.805 37.859 1.00 88.00 470 LEU A CA 1
ATOM 3496 C C . LEU A 1 470 ? -4.553 1.904 39.016 1.00 88.00 470 LEU A C 1
ATOM 3498 O O . LEU A 1 470 ? -4.243 0.712 39.016 1.00 88.00 470 LEU A O 1
ATOM 3502 N N . VAL A 1 471 ? -5.295 2.465 39.977 1.00 86.44 471 VAL A N 1
ATOM 3503 C CA . VAL A 1 471 ? -5.812 1.742 41.152 1.00 86.44 471 VAL A CA 1
ATOM 3504 C C . VAL A 1 471 ? -6.808 0.665 40.730 1.00 86.44 471 VAL A C 1
ATOM 3506 O O . VAL A 1 471 ? -6.683 -0.486 41.148 1.00 86.44 471 VAL A O 1
ATOM 3509 N N . PHE A 1 472 ? -7.757 1.004 39.853 1.00 83.31 472 PHE A N 1
ATOM 3510 C CA . PHE A 1 472 ? -8.708 0.029 39.321 1.00 83.31 472 PHE A CA 1
ATOM 3511 C C . PHE A 1 472 ? -8.024 -1.045 38.478 1.00 83.31 472 PHE A C 1
ATOM 3513 O O . PHE A 1 472 ? -8.433 -2.198 38.530 1.00 83.31 472 PHE A O 1
ATOM 3520 N N . GLY A 1 473 ? -6.945 -0.717 37.768 1.00 83.62 473 GLY A N 1
ATOM 3521 C CA . GLY A 1 473 ? -6.145 -1.701 37.048 1.00 83.62 473 GLY A CA 1
ATOM 3522 C C . GLY A 1 473 ? -5.561 -2.789 37.958 1.00 83.62 473 GLY A C 1
ATOM 3523 O O . GLY A 1 473 ? -5.477 -3.937 37.532 1.00 83.62 473 GLY A O 1
ATOM 3524 N N . VAL A 1 474 ? -5.225 -2.477 39.220 1.00 81.38 474 VAL A N 1
ATOM 3525 C CA . VAL A 1 474 ? -4.754 -3.488 40.189 1.00 81.38 474 VAL A CA 1
ATOM 3526 C C . VAL A 1 474 ? -5.893 -4.435 40.558 1.00 81.38 474 VAL A C 1
ATOM 3528 O O . VAL A 1 474 ? -5.708 -5.648 40.579 1.00 81.38 474 VAL A O 1
ATOM 3531 N N . ALA A 1 475 ? -7.082 -3.882 40.806 1.00 73.25 475 ALA A N 1
ATOM 3532 C CA . ALA A 1 475 ? -8.264 -4.656 41.175 1.00 73.25 475 ALA A CA 1
ATOM 3533 C C . ALA A 1 475 ? -8.790 -5.526 40.017 1.00 73.25 475 ALA A C 1
ATOM 3535 O O . ALA A 1 475 ? -9.215 -6.659 40.229 1.00 73.25 475 ALA A O 1
ATOM 3536 N N . LEU A 1 476 ? -8.752 -5.005 38.789 1.00 77.12 476 LEU A N 1
ATOM 3537 C CA . LEU A 1 476 ? -9.258 -5.672 37.585 1.00 77.12 476 LEU A CA 1
ATOM 3538 C C . LEU A 1 476 ? -8.241 -6.639 36.963 1.00 77.12 476 LEU A C 1
ATOM 3540 O O . LEU A 1 476 ? -8.635 -7.546 36.228 1.00 77.12 476 LEU A O 1
ATOM 3544 N N . GLY A 1 477 ? -6.955 -6.470 37.292 1.00 74.38 477 GLY A N 1
ATOM 3545 C CA . GLY A 1 477 ? -5.822 -7.194 36.718 1.00 74.38 477 GLY A CA 1
ATOM 3546 C C . GLY A 1 477 ? -6.007 -8.712 36.597 1.00 74.38 477 GLY A C 1
ATOM 3547 O O . GLY A 1 477 ? -5.796 -9.230 35.499 1.00 74.38 477 GLY A O 1
ATOM 3548 N N . PRO A 1 478 ? -6.451 -9.441 37.643 1.00 70.62 478 PRO A N 1
ATOM 3549 C CA . PRO A 1 478 ? -6.646 -10.892 37.564 1.00 70.62 478 PRO A CA 1
ATOM 3550 C C . PRO A 1 478 ? -7.665 -11.316 36.496 1.00 70.62 478 PRO A C 1
ATOM 3552 O O . PRO A 1 478 ? -7.430 -12.275 35.760 1.00 70.62 478 PRO A O 1
ATOM 3555 N N . CYS A 1 479 ? -8.772 -10.577 36.360 1.00 71.06 479 CYS A N 1
ATOM 3556 C CA . CYS A 1 479 ? -9.801 -10.877 35.364 1.00 71.06 479 CYS A CA 1
ATOM 3557 C C . CYS A 1 479 ? -9.325 -10.522 33.950 1.00 71.06 479 CYS A C 1
ATOM 3559 O O . CYS A 1 479 ? -9.602 -11.256 33.003 1.00 71.06 479 CYS A O 1
ATOM 3561 N N . THR A 1 480 ? -8.594 -9.414 33.788 1.00 75.00 480 THR A N 1
ATOM 3562 C CA . THR A 1 480 ? -8.050 -9.034 32.477 1.00 75.00 480 THR A CA 1
ATOM 3563 C C . THR A 1 480 ? -6.976 -10.002 32.007 1.00 75.00 480 THR A C 1
ATOM 3565 O O . THR A 1 480 ? -6.895 -10.300 30.817 1.00 75.00 480 THR A O 1
ATOM 3568 N N . PHE A 1 481 ? -6.165 -10.518 32.934 1.00 73.56 481 PHE A N 1
ATOM 3569 C CA . PHE A 1 481 ? -5.087 -11.445 32.615 1.00 73.56 481 PHE A CA 1
ATOM 3570 C C . PHE A 1 481 ? -5.612 -12.730 31.968 1.00 73.56 481 PHE A C 1
ATOM 3572 O O . PHE A 1 481 ? -5.037 -13.182 30.983 1.00 73.56 481 PHE A O 1
ATOM 3579 N N . ALA A 1 482 ? -6.745 -13.263 32.437 1.00 73.62 482 ALA A N 1
ATOM 3580 C CA . ALA A 1 482 ? -7.370 -14.446 31.841 1.00 73.62 482 ALA A CA 1
ATOM 3581 C C . ALA A 1 482 ? -7.720 -14.246 30.352 1.00 73.62 482 ALA A C 1
ATOM 3583 O O . ALA A 1 482 ? -7.444 -15.118 29.530 1.00 73.62 482 ALA A O 1
ATOM 3584 N N . TYR A 1 483 ? -8.255 -13.078 29.983 1.00 81.50 483 TYR A N 1
ATOM 3585 C CA . TYR A 1 483 ? -8.572 -12.748 28.586 1.00 81.50 483 TYR A CA 1
ATOM 3586 C C . TYR A 1 483 ? -7.341 -12.347 27.759 1.00 81.50 483 TYR A C 1
ATOM 3588 O O . TYR A 1 483 ? -7.333 -12.522 26.541 1.00 81.50 483 TYR A O 1
ATOM 3596 N N . MET A 1 484 ? -6.288 -11.842 28.404 1.00 81.81 484 MET A N 1
ATOM 3597 C CA . MET A 1 484 ? -5.027 -11.467 27.760 1.00 81.81 484 MET A CA 1
ATOM 3598 C C . MET A 1 484 ? -4.086 -12.667 27.549 1.00 81.81 484 MET A C 1
ATOM 3600 O O . MET A 1 484 ? -3.222 -12.620 26.674 1.00 81.81 484 MET A O 1
ATOM 3604 N N . ALA A 1 485 ? -4.255 -13.756 28.306 1.00 78.62 485 ALA A N 1
ATOM 3605 C CA . ALA A 1 485 ? -3.390 -14.933 28.254 1.00 78.62 485 ALA A CA 1
ATOM 3606 C C . ALA A 1 485 ? -3.280 -15.575 26.852 1.00 78.62 485 ALA A C 1
ATOM 3608 O O . ALA A 1 485 ? -2.149 -15.834 26.434 1.00 78.62 485 ALA A O 1
ATOM 3609 N N . PRO A 1 486 ? -4.367 -15.761 26.070 1.00 78.75 486 PRO A N 1
ATOM 3610 C CA . PRO A 1 486 ? -4.259 -16.257 24.695 1.00 78.75 486 PRO A CA 1
ATOM 3611 C C . PRO A 1 486 ? -3.409 -15.346 23.800 1.00 78.75 486 PRO A C 1
ATOM 3613 O O . PRO A 1 486 ? -2.587 -15.831 23.025 1.00 78.75 486 PRO A O 1
ATOM 3616 N N . MET A 1 487 ? -3.543 -14.023 23.950 1.00 85.12 487 MET A N 1
ATOM 3617 C CA . MET A 1 487 ? -2.744 -13.055 23.192 1.00 85.12 487 MET A CA 1
ATOM 3618 C C . MET A 1 487 ? -1.269 -13.104 23.584 1.00 85.12 487 MET A C 1
ATOM 3620 O O . MET A 1 487 ? -0.407 -13.108 22.709 1.00 85.12 487 MET A O 1
ATOM 3624 N N . LEU A 1 488 ? -0.963 -13.187 24.882 1.00 82.12 488 LEU A N 1
ATOM 3625 C CA . LEU A 1 488 ? 0.414 -13.344 25.351 1.00 82.12 488 LEU A CA 1
ATOM 3626 C C . LEU A 1 488 ? 1.040 -14.650 24.855 1.00 82.12 488 LEU A C 1
ATOM 3628 O O . LEU A 1 488 ? 2.197 -14.635 24.447 1.00 82.12 488 LEU A O 1
ATOM 3632 N N . ALA A 1 489 ? 0.288 -15.754 24.829 1.00 77.44 489 ALA A N 1
ATOM 3633 C CA . ALA A 1 489 ? 0.767 -17.028 24.298 1.00 77.44 489 ALA A CA 1
ATOM 3634 C C . ALA A 1 489 ? 1.143 -16.920 22.810 1.00 77.44 489 ALA A C 1
ATOM 3636 O O . ALA A 1 489 ? 2.241 -17.322 22.418 1.00 77.44 489 ALA A O 1
ATOM 3637 N N . VAL A 1 490 ? 0.280 -16.300 21.996 1.00 81.81 490 VAL A N 1
ATOM 3638 C CA . VAL A 1 490 ? 0.567 -16.033 20.577 1.00 81.81 490 VAL A CA 1
ATOM 3639 C C . VAL A 1 490 ? 1.808 -15.149 20.436 1.00 81.81 490 VAL A C 1
ATOM 3641 O O . VAL A 1 490 ? 2.718 -15.474 19.678 1.00 81.81 490 VAL A O 1
ATOM 3644 N N . VAL A 1 491 ? 1.912 -14.075 21.215 1.00 83.44 491 VAL A N 1
ATOM 3645 C CA . VAL A 1 491 ? 3.051 -13.145 21.152 1.00 83.44 491 VAL A CA 1
ATOM 3646 C C . VAL A 1 491 ? 4.356 -13.818 21.562 1.00 83.44 491 VAL A C 1
ATOM 3648 O O . VAL A 1 491 ? 5.366 -13.620 20.893 1.00 83.44 491 VAL A O 1
ATOM 3651 N N . PHE A 1 492 ? 4.353 -14.652 22.604 1.00 80.25 492 PHE A N 1
ATOM 3652 C CA . PHE A 1 492 ? 5.537 -15.411 23.004 1.00 80.25 492 PHE A CA 1
ATOM 3653 C C . PHE A 1 492 ? 5.955 -16.435 21.948 1.00 80.25 492 PHE A C 1
ATOM 3655 O O . PHE A 1 492 ? 7.153 -16.616 21.741 1.00 80.25 492 PHE A O 1
ATOM 3662 N N . SER A 1 493 ? 5.004 -17.041 21.229 1.00 75.75 493 SER A N 1
ATOM 3663 C CA . SER A 1 493 ? 5.321 -17.938 20.109 1.00 75.75 493 SER A CA 1
ATOM 3664 C C . SER A 1 493 ? 5.944 -17.205 18.910 1.00 75.75 493 SER A C 1
ATOM 3666 O O . SER A 1 493 ? 6.789 -17.764 18.215 1.00 75.75 493 SER A O 1
ATOM 3668 N N . LEU A 1 494 ? 5.577 -15.935 18.701 1.00 79.50 494 LEU A N 1
ATOM 3669 C CA . LEU A 1 494 ? 6.064 -15.092 17.603 1.00 79.50 494 LEU A CA 1
ATOM 3670 C C . LEU A 1 494 ? 7.336 -14.308 17.957 1.00 79.50 494 LEU A C 1
ATOM 3672 O O . LEU A 1 494 ? 8.057 -13.872 17.061 1.00 79.50 494 LEU A O 1
ATOM 3676 N N . ALA A 1 495 ? 7.636 -14.118 19.243 1.00 76.81 495 ALA A N 1
ATOM 3677 C CA . ALA A 1 495 ? 8.750 -13.295 19.711 1.00 76.81 495 ALA A CA 1
ATOM 3678 C C . ALA A 1 495 ? 10.134 -13.672 19.132 1.00 76.81 495 ALA A C 1
ATOM 3680 O O . ALA A 1 495 ? 10.891 -12.744 18.839 1.00 76.81 495 ALA A O 1
ATOM 3681 N N . PRO A 1 496 ? 10.487 -14.961 18.912 1.00 78.62 496 PRO A N 1
ATOM 3682 C CA . PRO A 1 496 ? 11.799 -15.324 18.369 1.00 78.62 496 PRO A CA 1
ATOM 3683 C C . PRO A 1 496 ? 12.021 -14.883 16.918 1.00 78.62 496 PRO A C 1
ATOM 3685 O O . PRO A 1 496 ? 13.159 -14.660 16.514 1.00 78.62 496 PRO A O 1
ATOM 3688 N N . SER A 1 497 ? 10.952 -14.778 16.126 1.00 75.12 497 SER A N 1
ATOM 3689 C CA . SER A 1 497 ? 11.028 -14.557 14.677 1.00 75.12 497 SER A CA 1
ATOM 3690 C C . SER A 1 497 ? 10.451 -13.211 14.234 1.00 75.12 497 SER A C 1
ATOM 3692 O O . SER A 1 497 ? 10.893 -12.659 13.229 1.00 75.12 497 SER A O 1
ATOM 3694 N N . GLN A 1 498 ? 9.471 -12.666 14.961 1.00 81.25 498 GLN A N 1
ATOM 3695 C CA . GLN A 1 498 ? 8.672 -11.508 14.550 1.00 81.25 498 GLN A CA 1
ATOM 3696 C C . GLN A 1 498 ? 8.289 -10.610 15.740 1.00 81.25 498 GLN A C 1
ATOM 3698 O O . GLN A 1 498 ? 7.118 -10.287 15.955 1.00 81.25 498 GLN A O 1
ATOM 3703 N N . LEU A 1 499 ? 9.285 -10.159 16.510 1.00 84.81 499 LEU A N 1
ATOM 3704 C CA . LEU A 1 499 ? 9.078 -9.341 17.714 1.00 84.81 499 LEU A CA 1
ATOM 3705 C C . LEU A 1 499 ? 8.160 -8.126 17.484 1.00 84.81 499 LEU A C 1
ATOM 3707 O O . LEU A 1 499 ? 7.235 -7.893 18.260 1.00 84.81 499 LEU A O 1
ATOM 3711 N N . TRP A 1 500 ? 8.380 -7.366 16.405 1.00 86.25 500 TRP A N 1
ATOM 3712 C CA . TRP A 1 500 ? 7.573 -6.175 16.114 1.00 86.25 500 TRP A CA 1
ATOM 3713 C C . TRP A 1 500 ? 6.114 -6.492 15.816 1.00 86.25 500 TRP A C 1
ATOM 3715 O O . TRP A 1 500 ? 5.232 -5.737 16.215 1.00 86.25 500 TRP A O 1
ATOM 3725 N N . TYR A 1 501 ? 5.856 -7.618 15.156 1.00 84.38 501 TYR A N 1
ATOM 3726 C CA . TYR A 1 501 ? 4.499 -8.057 14.873 1.00 84.38 501 TYR A CA 1
ATOM 3727 C C . TYR A 1 501 ? 3.781 -8.500 16.158 1.00 84.38 501 TYR A C 1
ATOM 3729 O O . TYR A 1 501 ? 2.634 -8.121 16.382 1.00 84.38 501 TYR A O 1
ATOM 3737 N N . GLY A 1 502 ? 4.484 -9.187 17.066 1.00 86.12 502 GLY A N 1
ATOM 3738 C CA . GLY A 1 502 ? 3.970 -9.492 18.405 1.00 86.12 502 GLY A CA 1
ATOM 3739 C C . GLY A 1 502 ? 3.634 -8.234 19.221 1.00 86.12 502 GLY A C 1
ATOM 3740 O O . GLY A 1 502 ? 2.557 -8.140 19.809 1.00 86.12 502 GLY A O 1
ATOM 3741 N N . ILE A 1 503 ? 4.511 -7.224 19.208 1.00 88.19 503 ILE A N 1
ATOM 3742 C CA . ILE A 1 503 ? 4.248 -5.928 19.860 1.00 88.19 503 ILE A CA 1
ATOM 3743 C C . ILE A 1 503 ? 3.023 -5.246 19.241 1.00 88.19 503 ILE A C 1
ATOM 3745 O O . ILE A 1 503 ? 2.168 -4.738 19.967 1.00 88.19 503 ILE A O 1
ATOM 3749 N N . LEU A 1 504 ? 2.911 -5.261 17.912 1.00 90.69 504 LEU A N 1
ATOM 3750 C CA . LEU A 1 504 ? 1.775 -4.684 17.200 1.00 90.69 504 LEU A CA 1
ATOM 3751 C C . LEU A 1 504 ? 0.460 -5.389 17.564 1.00 90.69 504 LEU A C 1
ATOM 3753 O O . LEU A 1 504 ? -0.530 -4.711 17.828 1.00 90.69 504 LEU A O 1
ATOM 3757 N N . LEU A 1 505 ? 0.453 -6.723 17.648 1.00 89.44 505 LEU A N 1
ATOM 3758 C CA . LEU A 1 505 ? -0.709 -7.497 18.085 1.00 89.44 505 LEU A CA 1
ATOM 3759 C C . LEU A 1 505 ? -1.173 -7.086 19.487 1.00 89.44 505 LEU A C 1
ATOM 3761 O O . LEU A 1 505 ? -2.364 -6.842 19.670 1.00 89.44 505 LEU A O 1
ATOM 3765 N N . LEU A 1 506 ? -0.258 -6.956 20.456 1.00 88.75 506 LEU A N 1
ATOM 3766 C CA . LEU A 1 506 ? -0.597 -6.498 21.812 1.00 88.75 506 LEU A CA 1
ATOM 3767 C C . LEU A 1 506 ? -1.109 -5.059 21.837 1.00 88.75 506 LEU A C 1
ATOM 3769 O O . LEU A 1 506 ? -2.039 -4.748 22.580 1.00 88.75 506 LEU A O 1
ATOM 3773 N N . LEU A 1 507 ? -0.520 -4.180 21.027 1.00 91.06 507 LEU A N 1
ATOM 3774 C CA . LEU A 1 507 ? -0.944 -2.788 20.927 1.00 91.06 507 LEU A CA 1
ATOM 3775 C C . LEU A 1 507 ? -2.376 -2.709 20.387 1.00 91.06 507 LEU A C 1
ATOM 3777 O O . LEU A 1 507 ? -3.222 -2.045 20.980 1.00 91.06 507 LEU A O 1
ATOM 3781 N N . VAL A 1 508 ? -2.670 -3.433 19.307 1.00 93.50 508 VAL A N 1
ATOM 3782 C CA . VAL A 1 508 ? -4.003 -3.474 18.696 1.00 93.50 508 VAL A CA 1
ATOM 3783 C C . VAL A 1 508 ? -5.046 -4.079 19.646 1.00 93.50 508 VAL A C 1
ATOM 3785 O O . VAL A 1 508 ? -6.141 -3.525 19.765 1.00 93.50 508 VAL A O 1
ATOM 3788 N N . TYR A 1 509 ? -4.689 -5.124 20.401 1.00 93.00 509 TYR A N 1
ATOM 3789 C CA . TYR A 1 509 ? -5.514 -5.646 21.499 1.00 93.00 509 TYR A CA 1
ATOM 3790 C C . TYR A 1 509 ? -5.808 -4.559 22.545 1.00 93.00 509 TYR A C 1
ATOM 3792 O O . TYR A 1 509 ? -6.964 -4.341 22.914 1.00 93.00 509 TYR A O 1
ATOM 3800 N N . GLY A 1 510 ? -4.776 -3.829 22.984 1.00 92.25 510 GLY A N 1
ATOM 3801 C CA . GLY A 1 510 ? -4.903 -2.731 23.943 1.00 92.25 510 GLY A CA 1
ATOM 3802 C C . GLY A 1 510 ? -5.794 -1.592 23.440 1.00 92.25 510 GLY A C 1
ATOM 3803 O O . GLY A 1 510 ? -6.595 -1.062 24.207 1.00 92.25 510 GLY A O 1
ATOM 3804 N N . ILE A 1 511 ? -5.727 -1.246 22.148 1.00 94.25 511 ILE A N 1
ATOM 3805 C CA . ILE A 1 511 ? -6.639 -0.266 21.535 1.00 94.25 511 ILE A CA 1
ATOM 3806 C C . ILE A 1 511 ? -8.081 -0.779 21.590 1.00 94.25 511 ILE A C 1
ATOM 3808 O O . ILE A 1 511 ? -8.965 -0.028 21.999 1.00 94.25 511 ILE A O 1
ATOM 3812 N N . GLY A 1 512 ? -8.326 -2.041 21.219 1.00 94.69 512 GLY A N 1
ATOM 3813 C CA . GLY A 1 512 ? -9.654 -2.654 21.301 1.00 94.69 512 GLY A CA 1
ATOM 3814 C C . GLY A 1 512 ? -10.221 -2.600 22.721 1.00 94.69 512 GLY A C 1
ATOM 3815 O O . GLY A 1 512 ? -11.329 -2.105 22.925 1.00 94.69 512 GLY A O 1
ATOM 3816 N N . HIS A 1 513 ? -9.420 -2.995 23.711 1.00 91.62 513 HIS A N 1
ATOM 3817 C CA . HIS A 1 513 ? -9.767 -2.939 25.133 1.00 91.62 513 HIS A CA 1
ATOM 3818 C C . HIS A 1 513 ? -10.117 -1.515 25.593 1.00 91.62 513 HIS A C 1
ATOM 3820 O O . HIS A 1 513 ? -11.180 -1.272 26.167 1.00 91.62 513 HIS A O 1
ATOM 3826 N N . CYS A 1 514 ? -9.261 -0.540 25.280 1.00 93.06 514 CYS A N 1
ATOM 3827 C CA . CYS A 1 514 ? -9.477 0.852 25.665 1.00 93.06 514 CYS A CA 1
ATOM 3828 C C . CYS A 1 514 ? -10.668 1.496 24.943 1.00 93.06 514 CYS A C 1
ATOM 3830 O O . CYS A 1 514 ? -11.328 2.369 25.506 1.00 93.06 514 CYS A O 1
ATOM 3832 N N . SER A 1 515 ? -10.966 1.074 23.710 1.00 94.38 515 SER A N 1
ATOM 3833 C CA . SER A 1 515 ? -12.031 1.670 22.898 1.00 94.38 515 SER A CA 1
ATOM 3834 C C . SER A 1 515 ? -13.402 1.570 23.567 1.00 94.38 515 SER A C 1
ATOM 3836 O O . SER A 1 515 ? -14.156 2.541 23.543 1.00 94.38 515 SER A O 1
ATOM 3838 N N . VAL A 1 516 ? -13.694 0.452 24.240 1.00 92.12 516 VAL A N 1
ATOM 3839 C CA . VAL A 1 516 ? -14.974 0.233 24.929 1.00 92.12 516 VAL A CA 1
ATOM 3840 C C . VAL A 1 516 ? -15.112 1.156 26.141 1.00 92.12 516 VAL A C 1
ATOM 3842 O O . VAL A 1 516 ? -16.159 1.772 26.329 1.00 92.12 516 VAL A O 1
ATOM 3845 N N . ILE A 1 517 ? -14.045 1.314 26.932 1.00 89.69 517 ILE A N 1
ATOM 3846 C CA . ILE A 1 517 ? -14.023 2.196 28.112 1.00 89.69 517 ILE A CA 1
ATOM 3847 C C . ILE A 1 517 ? -14.159 3.661 27.685 1.00 89.69 517 ILE A C 1
ATOM 3849 O O . ILE A 1 517 ? -14.948 4.416 28.254 1.00 89.69 517 ILE A O 1
ATOM 3853 N N . VAL A 1 518 ? -13.413 4.063 26.652 1.00 93.31 518 VAL A N 1
ATOM 3854 C CA . VAL A 1 518 ? -13.453 5.424 26.106 1.00 93.31 518 VAL A CA 1
ATOM 3855 C C . VAL A 1 518 ? -14.819 5.735 25.508 1.00 93.31 518 VAL A C 1
ATOM 3857 O O . VAL A 1 518 ? -15.355 6.817 25.752 1.00 93.31 518 VAL A O 1
ATOM 3860 N N . PHE A 1 519 ? -15.410 4.794 24.768 1.00 92.19 519 PHE A N 1
ATOM 3861 C CA . PHE A 1 519 ? -16.770 4.921 24.257 1.00 92.19 519 PHE A CA 1
ATOM 3862 C C . PHE A 1 519 ? -17.758 5.105 25.409 1.00 92.19 519 PHE A C 1
ATOM 3864 O O . PHE A 1 519 ? -18.533 6.062 25.407 1.00 92.19 519 PHE A O 1
ATOM 3871 N N . ALA A 1 520 ? -17.666 4.262 26.439 1.00 87.50 520 ALA A N 1
ATOM 3872 C CA . ALA A 1 520 ? -18.585 4.322 27.561 1.00 87.50 520 ALA A CA 1
ATOM 3873 C C . ALA A 1 520 ? -18.497 5.646 28.345 1.00 87.50 520 ALA A C 1
ATOM 3875 O O . ALA A 1 520 ? -19.521 6.226 28.699 1.00 87.50 520 ALA A O 1
ATOM 3876 N N . GLY A 1 521 ? -17.283 6.161 28.560 1.00 87.19 521 GLY A N 1
ATOM 3877 C CA . GLY A 1 521 ? -17.070 7.454 29.216 1.00 87.19 521 GLY A CA 1
ATOM 3878 C C . GLY A 1 521 ? -17.389 8.670 28.337 1.00 87.19 521 GLY A C 1
ATOM 3879 O O . GLY A 1 521 ? -17.694 9.740 28.850 1.00 87.19 521 GLY A O 1
ATOM 3880 N N . THR A 1 522 ? -17.339 8.542 27.009 1.00 90.12 522 THR A N 1
ATOM 3881 C CA . THR A 1 522 ? -17.684 9.653 26.102 1.00 90.12 522 THR A CA 1
ATOM 3882 C C . THR A 1 522 ? -19.200 9.805 25.943 1.00 90.12 522 THR A C 1
ATOM 3884 O O . THR A 1 522 ? -19.688 10.925 25.800 1.00 90.12 522 THR A O 1
ATOM 3887 N N . PHE A 1 523 ? -19.945 8.696 25.996 1.00 89.25 523 PHE A N 1
ATOM 3888 C CA . PHE A 1 523 ? -21.401 8.644 25.816 1.00 89.25 523 PHE A CA 1
ATOM 3889 C C . PHE A 1 523 ? -22.144 8.331 27.127 1.00 89.25 523 PHE A C 1
ATOM 3891 O O . PHE A 1 523 ? -23.043 7.491 27.160 1.00 89.25 523 PHE A O 1
ATOM 3898 N N . THR A 1 524 ? -21.782 9.032 28.204 1.00 80.56 524 THR A N 1
ATOM 3899 C CA . THR A 1 524 ? -22.270 8.822 29.579 1.00 80.56 524 THR A CA 1
ATOM 3900 C C . THR A 1 524 ? -23.794 8.683 29.680 1.00 80.56 524 THR A C 1
ATOM 3902 O O . THR A 1 524 ? -24.272 7.752 30.317 1.00 80.56 524 THR A O 1
ATOM 3905 N N . GLU A 1 525 ? -24.564 9.546 29.010 1.00 80.25 525 GLU A N 1
ATOM 3906 C CA . GLU A 1 525 ? -26.037 9.567 29.088 1.00 80.25 525 GLU A CA 1
ATOM 3907 C C . GLU A 1 525 ? -26.687 8.328 28.442 1.00 80.25 525 GLU A C 1
ATOM 3909 O O . GLU A 1 525 ? -27.548 7.679 29.039 1.00 80.25 525 GLU A O 1
ATOM 3914 N N . ALA A 1 526 ? -26.223 7.934 27.251 1.00 81.81 526 ALA A N 1
ATOM 3915 C CA . ALA A 1 526 ? -26.705 6.733 26.565 1.00 81.81 526 ALA A CA 1
ATOM 3916 C C . ALA A 1 526 ? -26.348 5.458 27.345 1.00 81.81 526 ALA A C 1
ATOM 3918 O O . ALA A 1 526 ? -27.148 4.524 27.437 1.00 81.81 526 ALA A O 1
ATOM 3919 N N . ILE A 1 527 ? -25.155 5.435 27.943 1.00 82.44 527 ILE A N 1
ATOM 3920 C CA . ILE A 1 527 ? -24.682 4.310 28.748 1.00 82.44 527 ILE A CA 1
ATOM 3921 C C . ILE A 1 527 ? -25.425 4.233 30.079 1.00 82.44 527 ILE A C 1
ATOM 3923 O O . ILE A 1 527 ? -25.810 3.138 30.465 1.00 82.44 527 ILE A O 1
ATOM 3927 N N . GLN A 1 528 ? -25.706 5.353 30.753 1.00 77.00 528 GLN A N 1
ATOM 3928 C CA . GLN A 1 528 ? -26.557 5.367 31.949 1.00 77.00 528 GLN A CA 1
ATOM 3929 C C . GLN A 1 528 ? -27.954 4.836 31.645 1.00 77.00 528 GLN A C 1
ATOM 3931 O O . GLN A 1 528 ? -28.474 4.026 32.405 1.00 77.00 528 GLN A O 1
ATOM 3936 N N . HIS A 1 529 ? -28.550 5.229 30.516 1.00 78.75 529 HIS A N 1
ATOM 3937 C CA . HIS A 1 529 ? -29.842 4.691 30.102 1.00 78.75 529 HIS A CA 1
ATOM 3938 C C . HIS A 1 529 ? -29.783 3.169 29.885 1.00 78.75 529 HIS A C 1
ATOM 3940 O O . HIS A 1 529 ? -30.645 2.436 30.373 1.00 78.75 529 HIS A O 1
ATOM 3946 N N . PHE A 1 530 ? -28.741 2.677 29.207 1.00 77.56 530 PHE A N 1
ATOM 3947 C CA . PHE A 1 530 ? -28.519 1.243 29.015 1.00 77.56 530 PHE A CA 1
ATOM 3948 C C . PHE A 1 530 ? -28.279 0.495 30.338 1.00 77.56 530 PHE A C 1
ATOM 3950 O O . PHE A 1 530 ? -28.868 -0.562 30.557 1.00 77.56 530 PHE A O 1
ATOM 3957 N N . LEU A 1 531 ? -27.464 1.045 31.241 1.00 69.06 531 LEU A N 1
ATOM 3958 C CA . LEU A 1 531 ? -27.183 0.470 32.559 1.00 69.06 531 LEU A CA 1
ATOM 3959 C C . LEU A 1 531 ? -28.441 0.422 33.430 1.00 69.06 531 LEU A C 1
ATOM 3961 O O . LEU A 1 531 ? -28.741 -0.632 33.978 1.00 69.06 531 LEU A O 1
ATOM 3965 N N . ASN A 1 532 ? -29.225 1.502 33.483 1.00 72.25 532 ASN A N 1
ATOM 3966 C CA . ASN A 1 532 ? -30.488 1.560 34.225 1.00 72.25 532 ASN A CA 1
ATOM 3967 C C . ASN A 1 532 ? -31.516 0.556 33.685 1.00 72.25 532 ASN A C 1
ATOM 3969 O O . ASN A 1 532 ? -32.292 -0.028 34.444 1.00 72.25 532 ASN A O 1
ATOM 3973 N N . TRP A 1 533 ? -31.533 0.340 32.367 1.00 72.31 533 TRP A N 1
ATOM 3974 C CA . TRP A 1 533 ? -32.351 -0.700 31.749 1.00 72.31 533 TRP A CA 1
ATOM 3975 C C . TRP A 1 533 ? -31.852 -2.107 32.112 1.00 72.31 533 TRP A C 1
ATOM 3977 O O . TRP A 1 533 ? -32.653 -2.981 32.444 1.00 72.31 533 TRP A O 1
ATOM 3987 N N . ASN A 1 534 ? -30.533 -2.316 32.128 1.00 66.00 534 ASN A N 1
ATOM 3988 C CA . ASN A 1 534 ? -29.921 -3.604 32.444 1.00 66.00 534 ASN A CA 1
ATOM 3989 C C . ASN A 1 534 ? -29.987 -3.968 33.941 1.00 66.00 534 ASN A C 1
ATOM 3991 O O . ASN A 1 534 ? -30.166 -5.141 34.260 1.00 66.00 534 ASN A O 1
ATOM 3995 N N . GLU A 1 535 ? -29.900 -3.002 34.861 1.00 63.88 535 GLU A N 1
ATOM 3996 C CA . GLU A 1 535 ? -30.105 -3.197 36.310 1.00 63.88 535 GLU A CA 1
ATOM 3997 C C . GLU A 1 535 ? -31.539 -3.623 36.640 1.00 63.88 535 GLU A C 1
ATOM 3999 O O . GLU A 1 535 ? -31.766 -4.391 37.572 1.00 63.88 535 GLU A O 1
ATOM 4004 N N . ARG A 1 536 ? -32.519 -3.187 35.837 1.00 61.38 536 ARG A N 1
ATOM 4005 C CA . ARG A 1 536 ? -33.903 -3.680 35.931 1.00 61.38 536 ARG A CA 1
ATOM 4006 C C . ARG A 1 536 ? -34.056 -5.111 35.411 1.00 61.38 536 ARG A C 1
ATOM 4008 O O . ARG A 1 536 ? -35.054 -5.766 35.715 1.00 61.38 536 ARG A O 1
ATOM 4015 N N . SER A 1 537 ? -33.091 -5.615 34.643 1.00 62.25 537 SER A N 1
ATOM 4016 C CA . SER A 1 537 ? -33.084 -6.994 34.166 1.00 62.25 537 SER A CA 1
ATOM 4017 C C . SER A 1 537 ? -32.460 -7.925 35.217 1.00 62.25 537 SER A C 1
ATOM 4019 O O . SER A 1 537 ? -31.398 -7.656 35.773 1.00 62.25 537 SER A O 1
ATOM 4021 N N . LYS A 1 538 ? -33.071 -9.092 35.459 1.00 65.69 538 LYS A N 1
ATOM 4022 C CA . LYS A 1 538 ? -32.474 -10.141 36.316 1.00 65.69 538 LYS A CA 1
ATOM 4023 C C . LYS A 1 538 ? -31.213 -10.781 35.696 1.00 65.69 538 LYS A C 1
ATOM 4025 O O . LYS A 1 538 ? -30.570 -11.607 36.342 1.00 65.69 538 LYS A O 1
ATOM 4030 N N . GLY A 1 539 ? -30.874 -10.429 34.450 1.00 65.06 539 GLY A N 1
ATOM 4031 C CA . GLY A 1 539 ? -29.792 -11.032 33.671 1.00 65.06 539 GLY A CA 1
ATOM 4032 C C . GLY A 1 539 ? -28.401 -10.680 34.193 1.00 65.06 539 GLY A C 1
ATOM 4033 O O . GLY A 1 539 ? -27.579 -11.575 34.362 1.00 65.06 539 GLY A O 1
ATOM 4034 N N . SER A 1 540 ? -28.148 -9.414 34.532 1.00 60.88 540 SER A N 1
ATOM 4035 C CA . SER A 1 540 ? -26.844 -8.968 35.053 1.00 60.88 540 SER A CA 1
ATOM 4036 C C . SER A 1 540 ? -26.494 -9.629 36.394 1.00 60.88 540 SER A C 1
ATOM 4038 O O . SER A 1 540 ? -25.370 -10.090 36.591 1.00 60.88 540 SER A O 1
ATOM 4040 N N . VAL A 1 541 ? -27.485 -9.772 37.281 1.00 68.81 541 VAL A N 1
ATOM 4041 C CA . VAL A 1 541 ? -27.351 -10.468 38.570 1.00 68.81 541 VAL A CA 1
ATOM 4042 C C . VAL A 1 541 ? -27.062 -11.956 38.364 1.00 68.81 541 VAL A C 1
ATOM 4044 O O . VAL A 1 541 ? -26.214 -12.519 39.057 1.00 68.81 541 VAL A O 1
ATOM 4047 N N . MET A 1 542 ? -27.731 -12.599 37.400 1.00 74.38 542 MET A N 1
ATOM 4048 C CA . MET A 1 542 ? -27.470 -13.999 37.057 1.00 74.38 542 MET A CA 1
ATOM 4049 C C . MET A 1 542 ? -26.051 -14.181 36.505 1.00 74.38 542 MET A C 1
ATOM 4051 O O . MET A 1 542 ? -25.329 -15.053 36.976 1.00 74.38 542 MET A O 1
ATOM 4055 N N . VAL A 1 543 ? -25.619 -13.331 35.567 1.00 68.69 543 VAL A N 1
ATOM 4056 C CA . VAL A 1 543 ? -24.268 -13.378 34.980 1.00 68.69 543 VAL A CA 1
ATOM 4057 C C . VAL A 1 543 ? -23.198 -13.179 36.053 1.00 68.69 543 VAL A C 1
ATOM 4059 O O . VAL A 1 543 ? -22.263 -13.973 36.125 1.00 68.69 543 VAL A O 1
ATOM 4062 N N . LYS A 1 544 ? -23.362 -12.193 36.947 1.00 70.56 544 LYS A N 1
ATOM 4063 C CA . LYS A 1 544 ? -22.438 -11.953 38.069 1.00 70.56 544 LYS A CA 1
ATOM 4064 C C . LYS A 1 544 ? -22.300 -13.195 38.958 1.00 70.56 544 LYS A C 1
ATOM 4066 O O . LYS A 1 544 ? -21.180 -13.607 39.257 1.00 70.56 544 LYS A O 1
ATOM 4071 N N . LYS A 1 545 ? -23.423 -13.830 39.322 1.00 79.19 545 LYS A N 1
ATOM 4072 C CA . LYS A 1 545 ? -23.426 -15.051 40.145 1.00 79.19 545 LYS A CA 1
ATOM 4073 C C . LYS A 1 545 ? -22.785 -16.239 39.432 1.00 79.19 545 LYS A C 1
ATOM 4075 O O . LYS A 1 545 ? -21.955 -16.917 40.028 1.00 79.19 545 LYS A O 1
ATOM 4080 N N . VAL A 1 546 ? -23.126 -16.467 38.163 1.00 79.94 546 VAL A N 1
ATOM 4081 C CA . VAL A 1 546 ? -22.549 -17.551 37.350 1.00 79.94 546 VAL A CA 1
ATOM 4082 C C . VAL A 1 546 ? -21.037 -17.375 37.217 1.00 79.94 546 VAL A C 1
ATOM 4084 O O . VAL A 1 546 ? -20.291 -18.314 37.480 1.00 79.94 546 VAL A O 1
ATOM 4087 N N . CYS A 1 547 ? -20.564 -16.168 36.898 1.00 70.38 547 CYS A N 1
ATOM 4088 C CA . CYS A 1 547 ? -19.135 -15.877 36.843 1.00 70.38 547 CYS A CA 1
ATOM 4089 C C . CYS A 1 547 ? -18.451 -16.050 38.204 1.00 70.38 547 CYS A C 1
ATOM 4091 O O . CYS A 1 547 ? -17.365 -16.616 38.256 1.00 70.38 547 CYS A O 1
ATOM 4093 N N . GLY A 1 548 ? -19.087 -15.624 39.301 1.00 76.69 548 GLY A N 1
ATOM 4094 C CA . GLY A 1 548 ? -18.579 -15.845 40.656 1.00 76.69 548 GLY A CA 1
ATOM 4095 C C . GLY A 1 548 ? -18.357 -17.327 40.963 1.00 76.69 548 GLY A C 1
ATOM 4096 O O . GLY A 1 548 ? -17.267 -17.703 41.389 1.00 76.69 548 GLY A O 1
ATOM 4097 N N . VAL A 1 549 ? -19.339 -18.186 40.659 1.00 83.88 549 VAL A N 1
ATOM 4098 C CA . VAL A 1 549 ? -19.205 -19.648 40.814 1.00 83.88 549 VAL A CA 1
ATOM 4099 C C . VAL A 1 549 ? -18.086 -20.203 39.929 1.00 83.88 549 VAL A C 1
ATOM 4101 O O . VAL A 1 549 ? -17.256 -20.967 40.415 1.00 83.88 549 VAL A O 1
ATOM 4104 N N . LEU A 1 550 ? -18.024 -19.809 38.653 1.00 77.62 550 LEU A N 1
ATOM 4105 C CA . LEU A 1 550 ? -16.997 -20.283 37.716 1.00 77.62 550 LEU A CA 1
ATOM 4106 C C . LEU A 1 550 ? -15.577 -19.905 38.157 1.00 77.62 550 LEU A C 1
ATOM 4108 O O . LEU A 1 550 ? -14.671 -20.727 38.056 1.00 77.62 550 LEU A O 1
ATOM 4112 N N . VAL A 1 551 ? -15.379 -18.693 38.682 1.00 74.06 551 VAL A N 1
ATOM 4113 C CA . VAL A 1 551 ? -14.074 -18.237 39.185 1.00 74.06 551 VAL A CA 1
ATOM 4114 C C . VAL A 1 551 ? -13.662 -19.014 40.442 1.00 74.06 551 VAL A C 1
ATOM 4116 O O . VAL A 1 551 ? -12.501 -19.405 40.551 1.00 74.06 551 VAL A O 1
ATOM 4119 N N . ILE A 1 552 ? -14.598 -19.313 41.355 1.00 84.44 552 ILE A N 1
ATOM 4120 C CA . ILE A 1 552 ? -14.320 -20.186 42.512 1.00 84.44 552 ILE A CA 1
ATOM 4121 C C . ILE A 1 552 ? -13.945 -21.590 42.038 1.00 84.44 552 ILE A C 1
ATOM 4123 O O . ILE A 1 552 ? -12.946 -22.132 42.500 1.00 84.44 552 ILE A O 1
ATOM 4127 N N . LEU A 1 553 ? -14.703 -22.167 41.100 1.00 82.88 553 LEU A N 1
ATOM 4128 C CA . LEU A 1 553 ? -14.408 -23.487 40.537 1.00 82.88 553 LEU A CA 1
ATOM 4129 C C . LEU A 1 553 ? -13.034 -23.523 39.861 1.00 82.88 553 LEU A C 1
ATOM 4131 O O . LEU A 1 553 ? -12.312 -24.497 40.041 1.00 82.88 553 LEU A O 1
ATOM 4135 N N . ALA A 1 554 ? -12.643 -22.465 39.146 1.00 74.44 554 ALA A N 1
ATOM 4136 C CA . ALA A 1 554 ? -11.309 -22.339 38.563 1.00 74.44 554 ALA A CA 1
ATOM 4137 C C . ALA A 1 554 ? -10.214 -22.276 39.642 1.00 74.44 554 ALA A C 1
ATOM 4139 O O . ALA A 1 554 ? -9.213 -22.981 39.536 1.00 74.44 554 ALA A O 1
ATOM 4140 N N . GLY A 1 555 ? -10.424 -21.498 40.710 1.00 78.56 555 GLY A N 1
ATOM 4141 C CA . GLY A 1 555 ? -9.508 -21.449 41.852 1.00 78.56 555 GLY A CA 1
ATOM 4142 C C . GLY A 1 555 ? -9.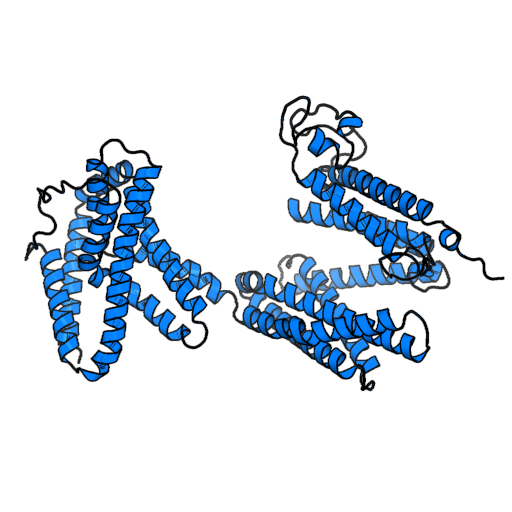361 -22.811 42.536 1.00 78.56 555 GLY A C 1
ATOM 4143 O O . GLY A 1 555 ? -8.247 -23.266 42.766 1.00 78.56 555 GLY A O 1
ATOM 4144 N N . VAL A 1 556 ? -10.474 -23.506 42.786 1.00 86.12 556 VAL A N 1
ATOM 4145 C CA . VAL A 1 556 ? -10.484 -24.865 43.349 1.00 86.12 556 VAL A CA 1
ATOM 4146 C C . VAL A 1 556 ? -9.791 -25.853 42.409 1.00 86.12 556 VAL A C 1
ATOM 4148 O O . VAL A 1 556 ? -8.969 -26.647 42.854 1.00 86.12 556 VAL A O 1
ATOM 4151 N N . TYR A 1 557 ? -10.059 -25.784 41.105 1.00 81.56 557 TYR A N 1
ATOM 4152 C CA . TYR A 1 557 ? -9.403 -26.627 40.109 1.00 81.56 557 TYR A CA 1
ATOM 4153 C C . TYR A 1 557 ? -7.881 -26.438 40.115 1.00 81.56 557 TYR A C 1
ATOM 4155 O O . TYR A 1 557 ? -7.167 -27.434 40.122 1.00 81.56 557 TYR A O 1
ATOM 4163 N N . MET A 1 558 ? -7.378 -25.202 40.211 1.00 74.38 558 MET A N 1
ATOM 4164 C CA . MET A 1 558 ? -5.933 -24.929 40.297 1.00 74.38 558 MET A CA 1
ATOM 4165 C C . MET A 1 558 ? -5.269 -25.501 41.561 1.00 74.38 558 MET A C 1
ATOM 4167 O O . MET A 1 558 ? -4.071 -25.767 41.543 1.00 74.38 558 MET A O 1
ATOM 4171 N N . VAL A 1 559 ? -6.022 -25.714 42.648 1.00 81.94 559 VAL A N 1
ATOM 4172 C CA . VAL A 1 559 ? -5.525 -26.408 43.853 1.00 81.94 559 VAL A CA 1
ATOM 4173 C C . VAL A 1 559 ? -5.364 -27.912 43.602 1.00 81.94 559 VAL A C 1
ATOM 4175 O O . VAL A 1 559 ? -4.467 -28.535 44.166 1.00 81.94 559 VAL A O 1
ATOM 4178 N N . PHE A 1 560 ? -6.224 -28.502 42.765 1.00 79.06 560 PHE A N 1
ATOM 4179 C CA . PHE A 1 560 ? -6.252 -29.945 42.502 1.00 79.06 560 PHE A CA 1
ATOM 4180 C C . PHE A 1 560 ? -5.471 -30.376 41.252 1.00 79.06 560 PHE A C 1
ATOM 4182 O O . PHE A 1 560 ? -5.003 -31.515 41.203 1.00 79.06 560 PHE A O 1
ATOM 4189 N N . SER A 1 561 ? -5.309 -29.505 40.253 1.00 66.75 561 SER A N 1
ATOM 4190 C CA . SER A 1 561 ? -4.461 -29.771 39.091 1.00 66.75 561 SER A CA 1
ATOM 4191 C C . SER A 1 561 ? -2.998 -29.553 39.485 1.00 66.75 561 SER A C 1
ATOM 4193 O O . SER A 1 561 ? -2.549 -28.411 39.603 1.00 66.75 561 SER A O 1
ATOM 4195 N N . LYS A 1 562 ? -2.289 -30.652 39.758 1.00 55.09 562 LYS A N 1
ATOM 4196 C CA . LYS A 1 562 ? -0.843 -30.647 40.015 1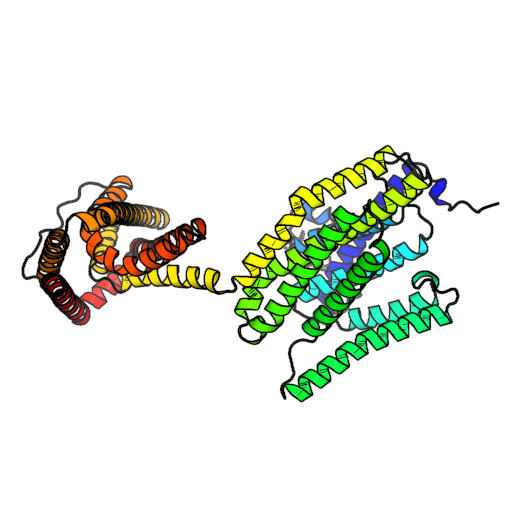.00 55.09 562 LYS A CA 1
ATOM 4197 C C . LYS A 1 562 ? -0.047 -30.186 38.805 1.00 55.09 562 LYS A C 1
ATOM 4199 O O . LYS A 1 562 ? -0.390 -30.636 37.688 1.00 55.09 562 LYS A O 1
#

Secondary structure (DSSP, 8-state):
-----TTTT--HHHHHHHHHHHHHHHHHHHHHHHHHHHHTTTT--SSSS--B-TTT-PBPPGGGG-TTHHHHHTTTB-TTT-PBPPTHHHHHHHHHHHHHHHHHHHT----TTSSS-----S-GGGHHHHHHHHHHHHHHHHHHHHHS---HHHHHHHHHHHHHHHHH-GGGGT-SSHHHHHHHHHHHHHHHHHHHHHHHHHHHHHHSS--S-THHHHHHHHHHHHHHHHHHHHHHHTT-TTTHHHHHHHHHHHHHHHHHHHHHHHHHTT-HHHHHHHHHHHHHHHHHHHHHHHHHHHHHHHHHHHHTT-S-HHHHHHHHHHHHHHHHHTTTHHHHHHHHHHH-SHHHHHHHHHHHHHHHHHHS-HHHHHHHHHHHHHHHTT-S--HHHHHHHHHHHHHHHHHHHHHHHHHHHHHHHHHHHHTTHHHHHHHHHHHHHHHHHTTSS--TTS-SS-------SHHHHHHHHHHHHHHHHHHHHHHHHHHHHHHHHHTTT-HHHHHHHHHHHHHHHHHHHHHHHHTHHHHHHHHHHHHTSHHHHHHHHHHHHHHHHHHHHHHH--

pLDDT: mean 79.91, std 14.25, range [31.44, 97.44]